Protein 6ESL (pdb70)

Secondary structure (DSSP, 8-state):
---EEEEEEEHHHHTT--S--EEEEE-SSEEEEEEEGGGHHHHHHHHHHH-S---EE-TTT--HHHHHHHT------------HHHHHHHHTT--HHHHHHHHHHHHHSS---TTSHHHHHHHHHHHHHHHHHHHHTT--SEEEEEEEETTEEEEEEEEEESTT--S-EEEEEEE----SSS---IIIIIIHHHHHHHHHHHHHH-----SS-EEEEEES-GGGTSHHHHHHHHHHHHTT--EEEEEE----S--SSTT---EEEE-SSS-HHHHHHHHHHIIIII-S-EEEE---TT-STHHHHHTTT--EE-EESS-STT--TTTTSTT--GGGS-HHHHHHHHHHHHHHHHHHHT-/-EEEEEEEHHHHTT--S--EEEEE-SSEEEEEEEGGGHHHHHHHHHHH-S---EE-TTT--HHHHHHHT-----SSS-------HHHHHHHHTT--HHHHHHHHHHHHHSS---TTSHHHHHHHHHHHHHHHHHHHHTT--SEEEEEEEETTEEEEEEEEEESTT--S-EEEEEEE----SSS---IIIIIIHHHHHHHHHHHHHH-----SS-EEEEEES-GGGTSHHHHHHHHHHHHTT--EEEEEE----S--SSTT---EEEE-SSS-HHHHHHHHHHIIIII-S-EEEE---TT-STHHHHHTTT--EE-EESS-STT--TTTTSTT--GGGS-HHHHHHHHHHHHHHHHHHHT-

Radius of gyration: 27.71 Å; Cα contacts (8 Å, |Δi|>4): 1675; chains: 2; bounding box: 76×65×57 Å

Organism: Legionella pneumophila subsp. pneumophila (strain Philadelphia 1 / ATCC 33152 / DSM 7513) (NCBI:txid272624)

Sequence (719 aa):
SPVHEQLQVPQCLAAKITVPHKILAENKEFKIIDVLSSDVETLTILADKVSCGHFVNVSHKLQQQSAQKLLQGVSKLVYEIKHEEEVNAALKEIVSDNIWQTLTHMTSYYNRSATKDTGVETANWLKSKFEQMAVEYGRTDTSTFFVKTGWYKQPSLVTVIGKDIKAPAIVIGAHMDTLDGRMPGAGDDGSGSSSIMEAARVILSSKTTFKRPIYFIWYAAEERGLVGSQHVVQHFQEQSIPVKAVVQFDMTGYRNDANDPTMWVFTDYTDRDLSNYLAKLIDHYIHVPVDYSRCGYGCSDHASWNEEDIPAAFPCETSFADHNPYIHTSSDKMDLLNLEHMTNFSKLAVAFAIELASEVHEQLQVPQCLAAKITVPHKILAENKEFKIIDVLSSDVETLTILADKVSCGHFVNVSHKLQQQSAQKLLQGVSKLHKDVYEIKHEEEVNAALKEIVSDNIWQTLTHMTSYYNRSATKDTGVETANWLKSKFEQMAVEYGRTDTSTFFVKTGWYKQPSLVTVIGKDIKAPAIVIGAHMDTLDGRMPGAGDDGSGSSSIMEAARVILSSKTTFKRPIYFIWYAAEERGLVGSQHVVQHFQEQSIPVKAVVQFDMTGYRNDANDPTMWVFTDYTDRDLSNYLAKLIDHYIHVPVDYSRCGYGCSDHASWNEEDIPAAFPCETSFADHNPYIHTSSDKMDLLNLEHMTNFSKLAVAFAIELASE

Nearest PDB structures (foldseek):
  6esl-assembly1_A  TM=1.003E+00  e=3.970E-74  Legionella pneumophila
  6esl-assembly1_B  TM=9.976E-01  e=1.183E-71  Legionella pneumophila
  6ica-assembly2_B  TM=8.007E-01  e=4.685E-69  Legionella pneumophila subsp. pneumophila str. Philadelphia 1
  6ica-assembly3_C  TM=8.005E-01  e=4.960E-69  Legionella pneumophila subsp. pneumophila str. Philadelphia 1
  6ica-assembly1_A  TM=7.904E-01  e=1.234E-68  Legionella pneumophila subsp. pneumophila str. Philadelphia 1

CATH classification: 3.40.630.10

B-factor: mean 41.21, std 13.58, range [17.3, 103.4]

Foldseek 3Di:
DKDKWKKKAFPLLVVPDDADWDFLADDDTTTIIIHIPVCQVVSVVSCVVSVQDHIDTCRVQAGSVSRHVVVCDGDGPDFDDDPVVVLQVLLVVQDLVQLVVLLVVLLVQQFLAQQDPSVQVQQVVLQVLLVVLLVVQVQDQKDKDWQDQPPRNRTKIKIKRRNPQQDAEEEEEAASGADDGRASCNQFASLSSSLQSSLSSSVSNDPDDFNHMYMYIHFHPLVVQLRRLLRVVVVCVVVVRHHQEYEYGTGQWAALDLPALEKEKEDPLADDRVSVVLQVCCCVPVVHHYYYEHQDDSRGSQNSCSVVVHGYIYIHRDHNVRDDVCGNHNPSDDVNTHSSRSSSSSSSSNSSNRRVRRD/DKFKKKDFPLLVVPDDADWDFLADDDTTTIIIGRPVCQVVSVVSCVVSVQDHIDTCRVQDPSVSRHVVPCHGDGDPDDAQDDDCVVVLQVLLVVQDLVQLLVLLVVLLPQQFLAQQDPSVQVQLVVLQVLLVVLLVVQVQDQKDWDWQDQPPGNRTKIKIKRRNPQQDAEEEEEEASGADDGRASCNQFASLSSSLQSSLSSSVSNDPDDFNHMYMYIHFHDLVVQLRRLLSVLVVCVVVVRHHQEYEYGGGQWAALDLPALEKEKEDPLAADSVSVVLQVLCCVPVPHHYYYEHADPSRGSQNSCSVVVRGYIYIHRDHNVSDDPCGNHNVSDPVNTDSSRSSSSSSSSNSSNRSVRRD

Structure (mmCIF, N/CA/C/O backbone):
data_6ESL
#
_entry.id   6ESL
#
_cell.length_a   76.597
_cell.length_b   99.556
_cell.length_c   104.012
_cell.angle_alpha   90.00
_cell.angle_beta   90.00
_cell.angle_gamma   90.00
#
_symmetry.space_group_name_H-M   'P 21 21 21'
#
loop_
_entity.id
_entity.type
_entity.pdbx_description
1 polymer 'Bacterial leucyl aminopeptidase'
2 non-polymer 'ZINC ION'
3 water water
#
loop_
_atom_site.group_PDB
_atom_site.id
_atom_site.type_symbol
_atom_site.label_atom_id
_atom_site.label_alt_id
_atom_site.label_comp_id
_atom_site.label_asym_id
_atom_site.label_entity_id
_atom_site.label_seq_id
_atom_site.pdbx_PDB_ins_code
_atom_site.Cartn_x
_atom_site.Cartn_y
_atom_site.Cartn_z
_atom_site.occupancy
_atom_site.B_iso_or_equiv
_atom_site.auth_seq_id
_atom_site.auth_comp_id
_atom_site.auth_asym_id
_atom_site.auth_atom_id
_atom_site.pdbx_PDB_model_num
ATOM 1 N N . SER A 1 18 ? -4.929 -33.861 137.476 1.00 41.90 3 SER A N 1
ATOM 2 C CA . SER A 1 18 ? -5.275 -32.831 136.504 1.00 41.21 3 SER A CA 1
ATOM 3 C C . SER A 1 18 ? -4.032 -32.091 136.020 1.00 38.92 3 SER A C 1
ATOM 4 O O . SER A 1 18 ? -3.786 -32.001 134.817 1.00 38.21 3 SER A O 1
ATOM 7 N N . PRO A 1 19 ? -3.195 -31.641 136.974 1.00 38.78 4 PRO A N 1
ATOM 8 C CA . PRO A 1 19 ? -1.964 -30.873 136.742 1.00 37.47 4 PRO A CA 1
ATOM 9 C C . PRO A 1 19 ? -0.964 -31.663 135.916 1.00 36.69 4 PRO A C 1
ATOM 10 O O . PRO A 1 19 ? -0.803 -32.864 136.134 1.00 34.74 4 PRO A O 1
ATOM 14 N N . VAL A 1 20 ? -0.300 -30.998 134.976 1.00 34.43 5 VAL A N 1
ATOM 15 C CA . VAL A 1 20 ? 0.603 -31.705 134.086 1.00 35.82 5 VAL A CA 1
ATOM 16 C C . VAL A 1 20 ? 1.988 -31.237 134.350 1.00 35.99 5 VAL A C 1
ATOM 17 O O . VAL A 1 20 ? 2.187 -30.104 134.798 1.00 34.84 5 VAL A O 1
ATOM 21 N N . HIS A 1 21 ? 2.931 -32.046 133.943 1.00 35.90 6 HIS A N 1
ATOM 22 C CA . HIS A 1 21 ? 4.341 -31.634 133.791 1.00 35.98 6 HIS A CA 1
ATOM 23 C C . HIS A 1 21 ? 4.565 -30.754 132.618 1.00 34.25 6 HIS A C 1
ATOM 24 O O . HIS A 1 21 ? 4.144 -31.058 131.513 1.00 33.53 6 HIS A O 1
ATOM 31 N N . GLU A 1 22 ? 5.263 -29.606 132.836 1.00 32.09 7 GLU A N 1
ATOM 32 C CA . GLU A 1 22 ? 5.709 -28.759 131.729 1.00 30.08 7 GLU A CA 1
ATOM 33 C C . GLU A 1 22 ? 7.220 -28.495 131.839 1.00 28.82 7 GLU A C 1
ATOM 34 O O . GLU A 1 22 ? 7.801 -28.524 132.921 1.00 29.37 7 GLU A O 1
ATOM 40 N N . GLN A 1 23 ? 7.815 -28.310 130.689 1.00 28.54 8 GLN A N 1
ATOM 41 C CA . GLN A 1 23 ? 9.194 -27.994 130.597 1.00 28.44 8 GLN A CA 1
ATOM 42 C C . GLN A 1 23 ? 9.372 -26.531 130.150 1.00 27.11 8 GLN A C 1
ATOM 43 O O . GLN A 1 23 ? 8.840 -26.090 129.099 1.00 25.76 8 GLN A O 1
ATOM 49 N N . LEU A 1 24 ? 10.188 -25.832 130.934 1.00 27.03 9 LEU A N 1
ATOM 50 C CA . LEU A 1 24 ? 10.470 -24.406 130.746 1.00 26.62 9 LEU A CA 1
ATOM 51 C C . LEU A 1 24 ? 11.989 -24.166 130.568 1.00 26.05 9 LEU A C 1
ATOM 52 O O . LEU A 1 24 ? 12.786 -24.759 131.318 1.00 26.77 9 LEU A O 1
ATOM 57 N N . GLN A 1 25 ? 12.313 -23.320 129.599 1.00 25.73 10 GLN A N 1
ATOM 58 C CA . GLN A 1 25 ? 13.691 -22.774 129.363 1.00 25.67 10 GLN A CA 1
ATOM 59 C C . GLN A 1 25 ? 13.781 -21.469 130.125 1.00 24.49 10 GLN A C 1
ATOM 60 O O . GLN A 1 25 ? 12.958 -20.587 129.904 1.00 22.81 10 GLN A O 1
ATOM 66 N N . VAL A 1 26 ? 14.660 -21.446 131.128 1.00 24.91 11 VAL A N 1
ATOM 67 C CA . VAL A 1 26 ? 14.765 -20.359 132.081 1.00 26.29 11 VAL A CA 1
ATOM 68 C C . VAL A 1 26 ? 16.218 -19.760 132.097 1.00 27.60 11 VAL A C 1
ATOM 69 O O . VAL A 1 26 ? 17.205 -20.536 132.205 1.00 27.52 11 VAL A O 1
ATOM 73 N N . PRO A 1 27 ? 16.363 -18.456 131.972 1.00 27.81 12 PRO A N 1
ATOM 74 C CA . PRO A 1 27 ? 17.692 -17.865 132.136 1.00 29.35 12 PRO A CA 1
ATOM 75 C C . PRO A 1 27 ? 18.310 -18.178 133.504 1.00 31.27 12 PRO A C 1
ATOM 76 O O . PRO A 1 27 ? 17.596 -18.250 134.542 1.00 30.92 12 PRO A O 1
ATOM 80 N N . GLN A 1 28 ? 19.630 -18.362 133.536 1.00 32.39 13 GLN A N 1
ATOM 81 C CA . GLN A 1 28 ? 20.304 -18.770 134.846 1.00 34.13 13 GLN A CA 1
ATOM 82 C C . GLN A 1 28 ? 19.995 -17.840 135.992 1.00 34.82 13 GLN A C 1
ATOM 83 O O . GLN A 1 28 ? 19.768 -18.300 137.088 1.00 36.92 13 GLN A O 1
ATOM 89 N N . CYS A 1 29 ? 19.917 -16.536 135.718 1.00 35.69 14 CYS A N 1
ATOM 90 C CA . CYS A 1 29 ? 19.685 -15.539 136.741 1.00 36.83 14 CYS A CA 1
ATOM 91 C C . CYS A 1 29 ? 18.360 -15.780 137.409 1.00 36.61 14 CYS A C 1
ATOM 92 O O . CYS A 1 29 ? 18.282 -15.718 138.601 1.00 38.90 14 CYS A O 1
ATOM 95 N N . LEU A 1 30 ? 17.318 -16.134 136.633 1.00 35.21 15 LEU A N 1
ATOM 96 C CA . LEU A 1 30 ? 16.019 -16.535 137.225 1.00 33.09 15 LEU A CA 1
ATOM 97 C C . LEU A 1 30 ? 16.026 -17.946 137.854 1.00 33.57 15 LEU A C 1
ATOM 98 O O . LEU A 1 30 ? 15.498 -18.169 138.989 1.00 31.26 15 LEU A O 1
ATOM 103 N N . ALA A 1 31 ? 16.615 -18.897 137.107 1.00 34.20 16 ALA A N 1
ATOM 104 C CA . ALA A 1 31 ? 16.695 -20.273 137.549 1.00 36.83 16 ALA A CA 1
ATOM 105 C C . ALA A 1 31 ? 17.343 -20.399 138.935 1.00 40.67 16 ALA A C 1
ATOM 106 O O . ALA A 1 31 ? 16.899 -21.194 139.738 1.00 42.51 16 ALA A O 1
ATOM 108 N N . ALA A 1 32 ? 18.345 -19.568 139.228 1.00 39.57 17 ALA A N 1
ATOM 109 C CA . ALA A 1 32 ? 18.978 -19.613 140.542 1.00 41.85 17 ALA A CA 1
ATOM 110 C C . ALA A 1 32 ? 18.034 -19.307 141.686 1.00 42.75 17 ALA A C 1
ATOM 111 O O . ALA A 1 32 ? 18.305 -19.741 142.775 1.00 46.56 17 ALA A O 1
ATOM 113 N N . LYS A 1 33 ? 16.930 -18.587 141.483 1.00 42.22 18 LYS A N 1
ATOM 114 C CA . LYS A 1 33 ? 16.033 -18.228 142.594 1.00 42.08 18 LYS A CA 1
ATOM 115 C C . LYS A 1 33 ? 14.801 -19.116 142.663 1.00 40.52 18 LYS A C 1
ATOM 116 O O . LYS A 1 33 ? 13.931 -18.915 143.517 1.00 40.75 18 LYS A O 1
ATOM 122 N N . ILE A 1 34 ? 14.670 -20.105 141.776 1.00 38.46 19 ILE A N 1
ATOM 123 C CA . ILE A 1 34 ? 13.458 -20.938 141.771 1.00 38.71 19 ILE A CA 1
ATOM 124 C C . ILE A 1 34 ? 13.454 -21.850 143.003 1.00 40.57 19 ILE A C 1
ATOM 125 O O . ILE A 1 34 ? 14.428 -22.520 143.288 1.00 39.54 19 ILE A O 1
ATOM 130 N N . THR A 1 35 ? 12.346 -21.818 143.744 1.00 41.96 20 THR A N 1
ATOM 131 C CA . THR A 1 35 ? 12.164 -22.682 144.929 1.00 43.76 20 THR A CA 1
ATOM 132 C C . THR A 1 35 ? 10.934 -23.591 144.892 1.00 44.32 20 THR A C 1
ATOM 133 O O . THR A 1 35 ? 10.800 -24.424 145.791 1.00 47.02 20 THR A O 1
ATOM 137 N N . VAL A 1 36 ? 10.063 -23.492 143.890 1.00 42.19 21 VAL A N 1
ATOM 138 C CA . VAL A 1 36 ? 9.083 -24.576 143.702 1.00 41.80 21 VAL A CA 1
ATOM 139 C C . VAL A 1 36 ? 9.848 -25.875 143.316 1.00 42.50 21 VAL A C 1
ATOM 140 O O . VAL A 1 36 ? 10.968 -25.833 142.779 1.00 40.60 21 VAL A O 1
ATOM 144 N N . PRO A 1 37 ? 9.246 -27.016 143.570 1.00 43.44 22 PRO A N 1
ATOM 145 C CA . PRO A 1 37 ? 9.876 -28.281 143.101 1.00 44.45 22 PRO A CA 1
ATOM 146 C C . PRO A 1 37 ? 10.047 -28.312 141.601 1.00 42.26 22 PRO A C 1
ATOM 147 O O . PRO A 1 37 ? 9.170 -27.842 140.839 1.00 43.52 22 PRO A O 1
ATOM 151 N N . HIS A 1 38 ? 11.194 -28.779 141.169 1.00 43.01 23 HIS A N 1
ATOM 152 C CA . HIS A 1 38 ? 11.538 -28.835 139.747 1.00 43.34 23 HIS A CA 1
ATOM 153 C C . HIS A 1 38 ? 12.723 -29.805 139.556 1.00 43.05 23 HIS A C 1
ATOM 154 O O . HIS A 1 38 ? 13.542 -29.957 140.451 1.00 42.28 23 HIS A O 1
ATOM 161 N N . LYS A 1 39 ? 12.816 -30.424 138.386 1.00 44.69 24 LYS A N 1
ATOM 162 C CA . LYS A 1 39 ? 13.996 -31.177 138.010 1.00 46.96 24 LYS A CA 1
ATOM 163 C C . LYS A 1 39 ? 14.692 -30.387 136.950 1.00 42.39 24 LYS A C 1
ATOM 164 O O . LYS A 1 39 ? 14.058 -29.881 136.032 1.00 38.99 24 LYS A O 1
ATOM 170 N N . ILE A 1 40 ? 16.002 -30.408 136.979 1.00 41.04 25 ILE A N 1
ATOM 171 C CA . ILE A 1 40 ? 16.788 -29.795 135.951 1.00 39.98 25 ILE A CA 1
ATOM 172 C C . ILE A 1 40 ? 16.958 -30.841 134.887 1.00 38.94 25 ILE A C 1
ATOM 173 O O . ILE A 1 40 ? 17.451 -31.905 135.180 1.00 40.47 25 ILE A O 1
ATOM 178 N N . LEU A 1 41 ? 16.545 -30.560 133.673 1.00 36.44 26 LEU A N 1
ATOM 179 C CA . LEU A 1 41 ? 16.723 -31.465 132.581 1.00 38.47 26 LEU A CA 1
ATOM 180 C C . LEU A 1 41 ? 18.010 -31.263 131.797 1.00 39.81 26 LEU A C 1
ATOM 181 O O . LEU A 1 41 ? 18.570 -32.193 131.303 1.00 39.99 26 LEU A O 1
ATOM 186 N N . ALA A 1 42 ? 18.401 -30.018 131.612 1.00 38.53 27 ALA A N 1
ATOM 187 C CA . ALA A 1 42 ? 19.597 -29.664 130.890 1.00 39.21 27 ALA A CA 1
ATOM 188 C C . ALA A 1 42 ? 20.051 -28.300 131.307 1.00 38.09 27 ALA A C 1
ATOM 189 O O . ALA A 1 42 ? 19.286 -27.524 131.816 1.00 37.69 27 ALA A O 1
ATOM 191 N N . GLU A 1 43 ? 21.314 -28.018 131.087 1.00 37.05 28 GLU A N 1
ATOM 192 C CA . GLU A 1 43 ? 21.851 -26.777 131.493 1.00 37.22 28 GLU A CA 1
ATOM 193 C C . GLU A 1 43 ? 23.039 -26.344 130.672 1.00 38.47 28 GLU A C 1
ATOM 194 O O . GLU A 1 43 ? 23.783 -27.133 130.188 1.00 40.12 28 GLU A O 1
ATOM 200 N N . ASN A 1 44 ? 23.207 -25.051 130.569 1.00 36.79 29 ASN A N 1
ATOM 201 C CA . ASN A 1 44 ? 24.344 -24.428 129.946 1.00 38.01 29 ASN A CA 1
ATOM 202 C C . ASN A 1 44 ? 24.612 -23.125 130.640 1.00 37.73 29 ASN A C 1
ATOM 203 O O . ASN A 1 44 ? 23.973 -22.777 131.590 1.00 36.57 29 ASN A O 1
ATOM 208 N N . LYS A 1 45 ? 25.576 -22.384 130.166 1.00 39.48 30 LYS A N 1
ATOM 209 C CA . LYS A 1 45 ? 25.943 -21.179 130.856 1.00 42.15 30 LYS A CA 1
ATOM 210 C C . LYS A 1 45 ? 24.851 -20.134 131.006 1.00 39.01 30 LYS A C 1
ATOM 211 O O . LYS A 1 45 ? 24.795 -19.446 131.978 1.00 38.76 30 LYS A O 1
ATOM 217 N N . GLU A 1 46 ? 24.026 -20.004 130.000 1.00 37.13 31 GLU A N 1
ATOM 218 C CA . GLU A 1 46 ? 22.973 -19.006 130.014 1.00 37.20 31 GLU A CA 1
ATOM 219 C C . GLU A 1 46 ? 21.557 -19.493 130.468 1.00 33.58 31 GLU A C 1
ATOM 220 O O . GLU A 1 46 ? 20.813 -18.689 130.911 1.00 31.08 31 GLU A O 1
ATOM 226 N N . PHE A 1 47 ? 21.300 -20.796 130.406 1.00 30.83 32 PHE A N 1
ATOM 227 C CA . PHE A 1 47 ? 19.944 -21.355 130.622 1.00 30.89 32 PHE A CA 1
ATOM 228 C C . PHE A 1 47 ? 19.937 -22.677 131.357 1.00 32.23 32 PHE A C 1
ATOM 229 O O . PHE A 1 47 ? 20.845 -23.505 131.204 1.00 33.10 32 PHE A O 1
ATOM 237 N N . LYS A 1 48 ? 18.855 -22.893 132.080 1.00 32.24 33 LYS A N 1
ATOM 238 C CA . LYS A 1 48 ? 18.397 -24.227 132.457 1.00 33.67 33 LYS A CA 1
ATOM 239 C C . LYS A 1 48 ? 17.089 -24.548 131.729 1.00 33.05 33 LYS A C 1
ATOM 240 O O . LYS A 1 48 ? 16.332 -23.656 131.438 1.00 30.69 33 LYS A O 1
ATOM 246 N N . ILE A 1 49 ? 16.900 -25.830 131.403 1.00 33.24 34 ILE A N 1
ATOM 247 C CA . ILE A 1 49 ? 15.619 -26.380 131.107 1.00 32.51 34 ILE A CA 1
ATOM 248 C C . ILE A 1 49 ? 15.133 -27.167 132.305 1.00 32.88 34 ILE A C 1
ATOM 249 O O . ILE A 1 49 ? 15.772 -28.156 132.751 1.00 35.69 34 ILE A O 1
ATOM 254 N N . ILE A 1 50 ? 13.960 -26.817 132.798 1.00 32.46 35 ILE A N 1
ATOM 255 C CA . ILE A 1 50 ? 13.450 -27.443 133.994 1.00 32.66 35 ILE A CA 1
ATOM 256 C C . ILE A 1 50 ? 12.116 -28.092 133.727 1.00 33.03 35 ILE A C 1
ATOM 257 O O . ILE A 1 50 ? 11.402 -27.690 132.798 1.00 31.62 35 ILE A O 1
ATOM 262 N N . ASP A 1 51 ? 11.799 -29.090 134.525 1.00 34.17 36 ASP A N 1
ATOM 263 C CA . ASP A 1 51 ? 10.483 -29.708 134.548 1.00 35.86 36 ASP A CA 1
ATOM 264 C C . ASP A 1 51 ? 9.787 -29.260 135.800 1.00 34.40 36 ASP A C 1
ATOM 265 O O . ASP A 1 51 ? 10.355 -29.415 136.866 1.00 36.89 36 ASP A O 1
ATOM 270 N N . VAL A 1 52 ? 8.552 -28.803 135.717 1.00 33.93 37 VAL A N 1
ATOM 271 C CA . VAL A 1 52 ? 7.777 -28.384 136.894 1.00 34.33 37 VAL A CA 1
ATOM 272 C C . VAL A 1 52 ? 6.299 -28.748 136.750 1.00 33.95 37 VAL A C 1
ATOM 273 O O . VAL A 1 52 ? 5.891 -28.936 135.660 1.00 33.38 37 VAL A O 1
ATOM 277 N N . LEU A 1 53 ? 5.519 -28.772 137.801 1.00 34.14 38 LEU A N 1
ATOM 278 C CA . LEU A 1 53 ? 4.050 -28.885 137.590 1.00 35.49 38 LEU A CA 1
ATOM 279 C C . LEU A 1 53 ? 3.376 -27.605 137.069 1.00 35.33 38 LEU A C 1
ATOM 280 O O . LEU A 1 53 ? 3.786 -26.549 137.440 1.00 35.34 38 LEU A O 1
ATOM 285 N N . SER A 1 54 ? 2.383 -27.724 136.171 1.00 33.81 39 SER A N 1
ATOM 286 C CA . SER A 1 54 ? 1.532 -26.629 135.709 1.00 32.54 39 SER A CA 1
ATOM 287 C C . SER A 1 54 ? 0.958 -25.774 136.777 1.00 32.27 39 SER A C 1
ATOM 288 O O . SER A 1 54 ? 0.789 -24.586 136.541 1.00 30.56 39 SER A O 1
ATOM 291 N N . SER A 1 55 ? 0.629 -26.353 137.901 1.00 33.18 40 SER A N 1
ATOM 292 C CA . SER A 1 55 ? 0.100 -25.624 139.048 1.00 34.74 40 SER A CA 1
ATOM 293 C C . SER A 1 55 ? 1.157 -24.700 139.708 1.00 34.52 40 SER A C 1
ATOM 294 O O . SER A 1 55 ? 0.812 -23.939 140.541 1.00 34.83 40 SER A O 1
ATOM 297 N N . ASP A 1 56 ? 2.430 -24.853 139.411 1.00 33.78 41 ASP A N 1
ATOM 298 C CA . ASP A 1 56 ? 3.483 -24.009 139.958 1.00 34.09 41 ASP A CA 1
ATOM 299 C C . ASP A 1 56 ? 4.050 -22.966 138.964 1.00 31.75 41 ASP A C 1
ATOM 300 O O . ASP A 1 56 ? 4.931 -22.136 139.371 1.00 31.65 41 ASP A O 1
ATOM 305 N N . VAL A 1 57 ? 3.560 -22.960 137.716 1.00 29.31 42 VAL A N 1
ATOM 306 C CA . VAL A 1 57 ? 4.058 -22.101 136.686 1.00 28.92 42 VAL A CA 1
ATOM 307 C C . VAL A 1 57 ? 3.799 -20.615 137.037 1.00 29.75 42 VAL A C 1
ATOM 308 O O . VAL A 1 57 ? 4.593 -19.764 136.747 1.00 29.41 42 VAL A O 1
ATOM 312 N N . GLU A 1 58 ? 2.607 -20.317 137.539 1.00 30.67 43 GLU A N 1
ATOM 313 C CA . GLU A 1 58 ? 2.244 -18.940 137.819 1.00 31.62 43 GLU A CA 1
ATOM 314 C C . GLU A 1 58 ? 3.154 -18.332 138.920 1.00 31.58 43 GLU A C 1
ATOM 315 O O . GLU A 1 58 ? 3.500 -17.120 138.916 1.00 31.65 43 GLU A O 1
ATOM 321 N N . THR A 1 59 ? 3.514 -19.167 139.882 1.00 31.38 44 THR A N 1
ATOM 322 C CA . THR A 1 59 ? 4.502 -18.827 140.893 1.00 31.69 44 THR A CA 1
ATOM 323 C C . THR A 1 59 ? 5.795 -18.343 140.237 1.00 31.82 44 THR A C 1
ATOM 324 O O . THR A 1 59 ? 6.377 -17.293 140.694 1.00 31.43 44 THR A O 1
ATOM 328 N N . LEU A 1 60 ? 6.197 -18.985 139.151 1.00 30.64 45 LEU A N 1
ATOM 329 C CA . LEU A 1 60 ? 7.401 -18.605 138.451 1.00 31.49 45 LEU A CA 1
ATOM 330 C C . LEU A 1 60 ? 7.228 -17.285 137.684 1.00 30.77 45 LEU A C 1
ATOM 331 O O . LEU A 1 60 ? 8.194 -16.577 137.481 1.00 29.94 45 LEU A O 1
ATOM 336 N N . THR A 1 61 ? 6.017 -17.000 137.231 1.00 29.52 46 THR A N 1
ATOM 337 C CA . THR A 1 61 ? 5.741 -15.709 136.631 1.00 29.32 46 THR A CA 1
ATOM 338 C C . THR A 1 61 ? 5.938 -14.538 137.660 1.00 29.41 46 THR A C 1
ATOM 339 O O . THR A 1 61 ? 6.588 -13.520 137.313 1.00 29.82 46 THR A O 1
ATOM 343 N N . ILE A 1 62 ? 5.399 -14.718 138.817 1.00 28.49 47 ILE A N 1
ATOM 344 C CA . ILE A 1 62 ? 5.487 -13.750 139.913 1.00 30.00 47 ILE A CA 1
ATOM 345 C C . ILE A 1 62 ? 6.982 -13.575 140.260 1.00 30.69 47 ILE A C 1
ATOM 346 O O . ILE A 1 62 ? 7.482 -12.453 140.267 1.00 29.01 47 ILE A O 1
ATOM 351 N N . LEU A 1 63 ? 7.682 -14.689 140.449 1.00 30.64 48 LEU A N 1
ATOM 352 C CA . LEU A 1 63 ? 9.089 -14.603 140.714 1.00 32.17 48 LEU A CA 1
ATOM 353 C C . LEU A 1 63 ? 9.844 -13.850 139.634 1.00 31.76 48 LEU A C 1
ATOM 354 O O . LEU A 1 63 ? 10.651 -12.986 139.983 1.00 31.73 48 LEU A O 1
ATOM 359 N N . ALA A 1 64 ? 9.577 -14.134 138.377 1.00 32.03 49 ALA A N 1
ATOM 360 C CA . ALA A 1 64 ? 10.261 -13.493 137.289 1.00 32.12 49 ALA A CA 1
ATOM 361 C C . ALA A 1 64 ? 10.008 -12.024 137.304 1.00 32.82 49 ALA A C 1
ATOM 362 O O . ALA A 1 64 ? 10.890 -11.264 137.018 1.00 31.98 49 ALA A O 1
ATOM 364 N N . ASP A 1 65 ? 8.795 -11.639 137.633 1.00 32.13 50 ASP A N 1
ATOM 365 C CA . ASP A 1 65 ? 8.480 -10.234 137.667 1.00 34.53 50 ASP A CA 1
ATOM 366 C C . ASP A 1 65 ? 9.362 -9.558 138.687 1.00 37.29 50 ASP A C 1
ATOM 367 O O . ASP A 1 65 ? 9.932 -8.559 138.404 1.00 39.33 50 ASP A O 1
ATOM 372 N N . LYS A 1 66 ? 9.471 -10.116 139.878 1.00 38.23 51 LYS A N 1
ATOM 373 C CA . LYS A 1 66 ? 10.296 -9.530 140.908 1.00 41.56 51 LYS A CA 1
ATOM 374 C C . LYS A 1 66 ? 11.786 -9.518 140.643 1.00 41.02 51 LYS A C 1
ATOM 375 O O . LYS A 1 66 ? 12.425 -8.559 140.894 1.00 40.68 51 LYS A O 1
ATOM 381 N N . VAL A 1 67 ? 12.322 -10.603 140.136 1.00 38.53 52 VAL A N 1
ATOM 382 C CA . VAL A 1 67 ? 13.729 -10.728 139.854 1.00 38.65 52 VAL A CA 1
ATOM 383 C C . VAL A 1 67 ? 14.203 -9.755 138.762 1.00 38.19 52 VAL A C 1
ATOM 384 O O . VAL A 1 67 ? 15.300 -9.294 138.759 1.00 37.87 52 VAL A O 1
ATOM 388 N N . SER A 1 68 ? 13.335 -9.493 137.824 1.00 37.18 53 SER A N 1
ATOM 389 C CA . SER A 1 68 ? 13.553 -8.581 136.709 1.00 37.21 53 SER A CA 1
ATOM 390 C C . SER A 1 68 ? 14.817 -8.832 135.910 1.00 38.97 53 SER A C 1
ATOM 391 O O . SER A 1 68 ? 15.445 -7.875 135.496 1.00 37.38 53 SER A O 1
ATOM 394 N N . CYS A 1 69 ? 15.153 -10.091 135.621 1.00 36.13 54 CYS A N 1
ATOM 395 C CA . CYS A 1 69 ? 16.207 -10.392 134.680 1.00 35.15 54 CYS A CA 1
ATOM 396 C C . CYS A 1 69 ? 15.746 -11.192 133.429 1.00 32.37 54 CYS A C 1
ATOM 397 O O . CYS A 1 69 ? 16.541 -11.599 132.597 1.00 31.59 54 CYS A O 1
ATOM 400 N N . GLY A 1 70 ? 14.439 -11.323 133.246 1.00 30.41 55 GLY A N 1
ATOM 401 C CA . GLY A 1 70 ? 13.884 -12.101 132.118 1.00 29.34 55 GLY A CA 1
ATOM 402 C C . GLY A 1 70 ? 12.742 -13.047 132.601 1.00 27.69 55 GLY A C 1
ATOM 403 O O . GLY A 1 70 ? 12.603 -13.325 133.804 1.00 28.25 55 GLY A O 1
ATOM 404 N N . HIS A 1 71 ? 12.024 -13.562 131.643 1.00 26.69 56 HIS A N 1
ATOM 405 C CA . HIS A 1 71 ? 10.989 -14.510 131.909 1.00 27.12 56 HIS A CA 1
ATOM 406 C C . HIS A 1 71 ? 11.441 -15.889 131.407 1.00 26.57 56 HIS A C 1
ATOM 407 O O . HIS A 1 71 ? 12.598 -16.170 131.416 1.00 24.99 56 HIS A O 1
ATOM 414 N N . PHE A 1 72 ? 10.511 -16.719 130.994 1.00 26.22 57 PHE A N 1
ATOM 415 C CA . PHE A 1 72 ? 10.825 -18.071 130.541 1.00 26.31 57 PHE A CA 1
ATOM 416 C C . PHE A 1 72 ? 10.042 -18.417 129.298 1.00 25.44 57 PHE A C 1
ATOM 417 O O . PHE A 1 72 ? 9.065 -17.741 128.949 1.00 22.82 57 PHE A O 1
ATOM 425 N N . VAL A 1 73 ? 10.503 -19.470 128.602 1.00 24.84 58 VAL A N 1
ATOM 426 C CA . VAL A 1 73 ? 9.878 -19.927 127.375 1.00 25.32 58 VAL A CA 1
ATOM 427 C C . VAL A 1 73 ? 9.447 -21.390 127.662 1.00 26.15 58 VAL A C 1
ATOM 428 O O . VAL A 1 73 ? 10.224 -22.213 128.150 1.00 25.38 58 VAL A O 1
ATOM 432 N N . ASN A 1 74 ? 8.163 -21.675 127.404 1.00 27.18 59 ASN A N 1
ATOM 433 C CA . ASN A 1 74 ? 7.600 -23.015 127.597 1.00 27.13 59 ASN A CA 1
ATOM 434 C C . ASN A 1 74 ? 8.078 -23.883 126.398 1.00 27.04 59 ASN A C 1
ATOM 435 O O . ASN A 1 74 ? 7.770 -23.602 125.234 1.00 27.30 59 ASN A O 1
ATOM 440 N N . VAL A 1 75 ? 8.891 -24.878 126.681 1.00 26.78 60 VAL A N 1
ATOM 441 C CA . VAL A 1 75 ? 9.449 -25.736 125.611 1.00 27.94 60 VAL A CA 1
ATOM 442 C C . VAL A 1 75 ? 8.821 -27.149 125.622 1.00 29.42 60 VAL A C 1
ATOM 443 O O . VAL A 1 75 ? 9.359 -28.095 125.010 1.00 32.02 60 VAL A O 1
ATOM 447 N N . SER A 1 76 ? 7.744 -27.333 126.318 1.00 30.67 61 SER A N 1
ATOM 448 C CA . SER A 1 76 ? 7.100 -28.665 126.358 1.00 33.55 61 SER A CA 1
ATOM 449 C C . SER A 1 76 ? 6.791 -29.188 124.987 1.00 36.22 61 SER A C 1
ATOM 450 O O . SER A 1 76 ? 7.042 -30.371 124.685 1.00 37.21 61 SER A O 1
ATOM 453 N N . HIS A 1 77 ? 6.268 -28.325 124.136 1.00 39.63 62 HIS A N 1
ATOM 454 C CA . HIS A 1 77 ? 5.871 -28.727 122.784 1.00 47.32 62 HIS A CA 1
ATOM 455 C C . HIS A 1 77 ? 7.084 -29.286 122.032 1.00 51.79 62 HIS A C 1
ATOM 456 O O . HIS A 1 77 ? 6.952 -30.265 121.314 1.00 51.47 62 HIS A O 1
ATOM 463 N N . LYS A 1 78 ? 8.242 -28.677 122.207 1.00 52.87 63 LYS A N 1
ATOM 464 C CA . LYS A 1 78 ? 9.419 -29.103 121.488 1.00 54.21 63 LYS A CA 1
ATOM 465 C C . LYS A 1 78 ? 10.093 -30.324 122.047 1.00 55.63 63 LYS A C 1
ATOM 466 O O . LYS A 1 78 ? 10.995 -30.790 121.445 1.00 62.90 63 LYS A O 1
ATOM 472 N N . LEU A 1 79 ? 9.713 -30.814 123.214 1.00 59.69 64 LEU A N 1
ATOM 473 C CA . LEU A 1 79 ? 10.183 -32.090 123.727 1.00 61.45 64 LEU A CA 1
ATOM 474 C C . LEU A 1 79 ? 8.966 -33.030 123.620 1.00 70.38 64 LEU A C 1
ATOM 475 O O . LEU A 1 79 ? 8.208 -33.152 124.594 1.00 79.77 64 LEU A O 1
ATOM 480 N N . GLN A 1 87 ? 13.984 -37.032 127.277 1.00 76.16 72 GLN A N 1
ATOM 481 C CA . GLN A 1 87 ? 13.889 -35.643 127.649 1.00 68.29 72 GLN A CA 1
ATOM 482 C C . GLN A 1 87 ? 15.180 -34.959 127.979 1.00 65.21 72 GLN A C 1
ATOM 483 O O . GLN A 1 87 ? 15.387 -33.865 127.548 1.00 61.23 72 GLN A O 1
ATOM 489 N N . GLN A 1 88 ? 16.067 -35.597 128.722 1.00 66.39 73 GLN A N 1
ATOM 490 C CA . GLN A 1 88 ? 17.327 -34.937 129.039 1.00 66.53 73 GLN A CA 1
ATOM 491 C C . GLN A 1 88 ? 18.180 -34.777 127.781 1.00 63.25 73 GLN A C 1
ATOM 492 O O . GLN A 1 88 ? 18.879 -33.809 127.634 1.00 58.74 73 GLN A O 1
ATOM 498 N N . GLN A 1 89 ? 18.054 -35.708 126.848 1.00 63.89 74 GLN A N 1
ATOM 499 C CA . GLN A 1 89 ? 18.820 -35.692 125.598 1.00 63.28 74 GLN A CA 1
ATOM 500 C C . GLN A 1 89 ? 18.292 -34.578 124.717 1.00 54.90 74 GLN A C 1
ATOM 501 O O . GLN A 1 89 ? 19.090 -33.749 124.217 1.00 53.98 74 GLN A O 1
ATOM 507 N N . SER A 1 90 ? 16.963 -34.603 124.488 1.00 52.69 75 SER A N 1
ATOM 508 C CA . SER A 1 90 ? 16.244 -33.535 123.716 1.00 51.17 75 SER A CA 1
ATOM 509 C C . SER A 1 90 ? 16.513 -32.158 124.308 1.00 47.75 75 SER A C 1
ATOM 510 O O . SER A 1 90 ? 16.847 -31.208 123.566 1.00 47.91 75 SER A O 1
ATOM 513 N N . ALA A 1 91 ? 16.401 -32.081 125.638 1.00 43.65 76 ALA A N 1
ATOM 514 C CA . ALA A 1 91 ? 16.640 -30.843 126.375 1.00 40.85 76 ALA A CA 1
ATOM 515 C C . ALA A 1 91 ? 18.046 -30.361 126.173 1.00 42.04 76 ALA A C 1
ATOM 516 O O . ALA A 1 91 ? 18.168 -29.239 125.722 1.00 39.49 76 ALA A O 1
ATOM 518 N N . GLN A 1 92 ? 19.055 -31.203 126.363 1.00 43.73 77 GLN A N 1
ATOM 519 C CA . GLN A 1 92 ? 20.431 -30.791 126.116 1.00 47.34 77 GLN A CA 1
ATOM 520 C C . GLN A 1 92 ? 20.580 -30.333 124.659 1.00 47.44 77 GLN A C 1
ATOM 521 O O . GLN A 1 92 ? 21.140 -29.270 124.391 1.00 44.21 77 GLN A O 1
ATOM 527 N N . LYS A 1 93 ? 20.075 -31.139 123.725 1.00 50.02 78 LYS A N 1
ATOM 528 C CA . LYS A 1 93 ? 20.135 -30.812 122.280 1.00 52.93 78 LYS A CA 1
ATOM 529 C C . LYS A 1 93 ? 19.476 -29.499 121.938 1.00 51.73 78 LYS A C 1
ATOM 530 O O . LYS A 1 93 ? 19.992 -28.714 121.121 1.00 47.10 78 LYS A O 1
ATOM 536 N N . LEU A 1 94 ? 18.357 -29.233 122.612 1.00 51.59 79 LEU A N 1
ATOM 537 C CA . LEU A 1 94 ? 17.657 -27.958 122.460 1.00 51.32 79 LEU A CA 1
ATOM 538 C C . LEU A 1 94 ? 18.536 -26.798 122.840 1.00 49.76 79 LEU A C 1
ATOM 539 O O . LEU A 1 94 ? 18.579 -25.817 122.164 1.00 49.75 79 LEU A O 1
ATOM 544 N N . LEU A 1 95 ? 19.315 -26.946 123.897 1.00 50.88 80 LEU A N 1
ATOM 545 C CA . LEU A 1 95 ? 20.263 -25.922 124.280 1.00 48.01 80 LEU A CA 1
ATOM 546 C C . LEU A 1 95 ? 21.471 -25.710 123.340 1.00 53.92 80 LEU A C 1
ATOM 547 O O . LEU A 1 95 ? 22.137 -24.718 123.541 1.00 55.35 80 LEU A O 1
ATOM 552 N N . GLN A 1 96 ? 21.743 -26.555 122.329 1.00 59.88 81 GLN A N 1
ATOM 553 C CA . GLN A 1 96 ? 22.919 -26.351 121.391 1.00 65.20 81 GLN A CA 1
ATOM 554 C C . GLN A 1 96 ? 22.583 -26.114 119.899 1.00 63.51 81 GLN A C 1
ATOM 555 O O . GLN A 1 96 ? 21.804 -25.218 119.520 1.00 65.91 81 GLN A O 1
ATOM 561 N N . GLY A 1 104 ? 22.192 -17.009 125.033 1.00 65.44 89 GLY A N 1
ATOM 562 C CA . GLY A 1 104 ? 21.700 -15.627 124.780 1.00 60.33 89 GLY A CA 1
ATOM 563 C C . GLY A 1 104 ? 20.547 -15.086 125.653 1.00 60.49 89 GLY A C 1
ATOM 564 O O . GLY A 1 104 ? 19.341 -15.024 125.176 1.00 48.90 89 GLY A O 1
ATOM 565 N N . VAL A 1 105 ? 20.888 -14.525 126.810 1.00 59.36 90 VAL A N 1
ATOM 566 C CA . VAL A 1 105 ? 19.909 -13.879 127.688 1.00 61.99 90 VAL A CA 1
ATOM 567 C C . VAL A 1 105 ? 20.354 -12.418 127.869 1.00 65.56 90 VAL A C 1
ATOM 568 O O . VAL A 1 105 ? 21.477 -12.178 128.312 1.00 57.49 90 VAL A O 1
ATOM 572 N N . SER A 1 106 ? 19.490 -11.451 127.584 1.00 60.49 91 SER A N 1
ATOM 573 C CA . SER A 1 106 ? 19.878 -10.040 127.708 1.00 62.45 91 SER A CA 1
ATOM 574 C C . SER A 1 106 ? 19.882 -9.448 129.128 1.00 67.03 91 SER A C 1
ATOM 575 O O . SER A 1 106 ? 18.988 -9.721 129.930 1.00 65.66 91 SER A O 1
ATOM 578 N N . LYS A 1 107 ? 20.900 -8.636 129.420 1.00 68.38 92 LYS A N 1
ATOM 579 C CA . LYS A 1 107 ? 21.031 -7.958 130.694 1.00 70.30 92 LYS A CA 1
ATOM 580 C C . LYS A 1 107 ? 20.125 -6.715 130.775 1.00 63.14 92 LYS A C 1
ATOM 581 O O . LYS A 1 107 ? 20.076 -5.897 129.842 1.00 65.06 92 LYS A O 1
ATOM 587 N N . LEU A 1 108 ? 19.409 -6.597 131.885 1.00 60.57 93 LEU A N 1
ATOM 588 C CA . LEU A 1 108 ? 18.382 -5.514 132.063 1.00 63.44 93 LEU A CA 1
ATOM 589 C C . LEU A 1 108 ? 18.750 -4.521 133.201 1.00 62.83 93 LEU A C 1
ATOM 590 O O . LEU A 1 108 ? 19.757 -3.791 133.131 1.00 66.90 93 LEU A O 1
ATOM 595 N N . VAL A 1 112 ? 23.773 0.241 129.361 1.00 67.59 97 VAL A N 1
ATOM 596 C CA . VAL A 1 112 ? 22.909 1.400 129.239 1.00 68.22 97 VAL A CA 1
ATOM 597 C C . VAL A 1 112 ? 23.630 2.695 128.864 1.00 63.39 97 VAL A C 1
ATOM 598 O O . VAL A 1 112 ? 24.794 2.903 129.218 1.00 61.02 97 VAL A O 1
ATOM 602 N N . TYR A 1 113 ? 22.896 3.522 128.130 1.00 53.63 98 TYR A N 1
ATOM 603 C CA . TYR A 1 113 ? 23.303 4.803 127.618 1.00 51.32 98 TYR A CA 1
ATOM 604 C C . TYR A 1 113 ? 22.079 5.688 127.759 1.00 50.23 98 TYR A C 1
ATOM 605 O O . TYR A 1 113 ? 21.060 5.425 127.183 1.00 47.18 98 TYR A O 1
ATOM 614 N N . GLU A 1 114 ? 22.183 6.743 128.537 1.00 51.14 99 GLU A N 1
ATOM 615 C CA . GLU A 1 114 ? 21.065 7.619 128.763 1.00 53.28 99 GLU A CA 1
ATOM 616 C C . GLU A 1 114 ? 21.471 9.051 128.644 1.00 47.30 99 GLU A C 1
ATOM 617 O O . GLU A 1 114 ? 22.632 9.354 128.658 1.00 45.03 99 GLU A O 1
ATOM 623 N N . ILE A 1 115 ? 20.472 9.907 128.562 1.00 44.96 100 ILE A N 1
ATOM 624 C CA . ILE A 1 115 ? 20.585 11.352 128.610 1.00 45.95 100 ILE A CA 1
ATOM 625 C C . ILE A 1 115 ? 20.280 11.813 130.017 1.00 49.67 100 ILE A C 1
ATOM 626 O O . ILE A 1 115 ? 19.173 11.697 130.457 1.00 45.95 100 ILE A O 1
ATOM 631 N N . LYS A 1 116 ? 21.305 12.278 130.715 1.00 52.39 101 LYS A N 1
ATOM 632 C CA . LYS A 1 116 ? 21.240 12.719 132.118 1.00 53.36 101 LYS A CA 1
ATOM 633 C C . LYS A 1 116 ? 22.065 13.932 132.350 1.00 50.66 101 LYS A C 1
ATOM 634 O O . LYS A 1 116 ? 22.367 14.185 133.474 1.00 52.22 101 LYS A O 1
ATOM 640 N N . HIS A 1 117 ? 22.526 14.638 131.326 1.00 49.63 102 HIS A N 1
ATOM 641 C CA . HIS A 1 117 ? 23.427 15.761 131.539 1.00 49.22 102 HIS A CA 1
ATOM 642 C C . HIS A 1 117 ? 23.065 16.910 130.637 1.00 50.89 102 HIS A C 1
ATOM 643 O O . HIS A 1 117 ? 23.957 17.558 130.068 1.00 48.01 102 HIS A O 1
ATOM 650 N N . GLU A 1 118 ? 21.758 17.170 130.515 1.00 52.39 103 GLU A N 1
ATOM 651 C CA . GLU A 1 118 ? 21.274 18.271 129.662 1.00 54.78 103 GLU A CA 1
ATOM 652 C C . GLU A 1 118 ? 21.913 19.575 129.830 1.00 53.02 103 GLU A C 1
ATOM 653 O O . GLU A 1 118 ? 22.301 20.158 128.830 1.00 53.21 103 GLU A O 1
ATOM 659 N N . GLU A 1 119 ? 21.991 20.080 131.063 1.00 54.96 104 GLU A N 1
ATOM 660 C CA . GLU A 1 119 ? 22.553 21.413 131.247 1.00 58.29 104 GLU A CA 1
ATOM 661 C C . GLU A 1 119 ? 23.992 21.542 130.797 1.00 54.65 104 GLU A C 1
ATOM 662 O O . GLU A 1 119 ? 24.334 22.480 130.061 1.00 53.85 104 GLU A O 1
ATOM 668 N N . GLU A 1 120 ? 24.830 20.587 131.186 1.00 52.15 105 GLU A N 1
ATOM 669 C CA . GLU A 1 120 ? 26.237 20.604 130.802 1.00 53.26 105 GLU A CA 1
ATOM 670 C C . GLU A 1 120 ? 26.422 20.501 129.286 1.00 48.92 105 GLU A C 1
ATOM 671 O O . GLU A 1 120 ? 27.251 21.202 128.706 1.00 48.39 105 GLU A O 1
ATOM 677 N N . VAL A 1 121 ? 25.648 19.625 128.652 1.00 49.13 106 VAL A N 1
ATOM 678 C CA . VAL A 1 121 ? 25.732 19.417 127.164 1.00 47.62 106 VAL A CA 1
ATOM 679 C C . VAL A 1 121 ? 25.299 20.676 126.426 1.00 47.98 106 VAL A C 1
ATOM 680 O O . VAL A 1 121 ? 25.996 21.215 125.556 1.00 43.81 106 VAL A O 1
ATOM 684 N N . ASN A 1 122 ? 24.150 21.199 126.834 1.00 50.01 107 ASN A N 1
ATOM 685 C CA . ASN A 1 122 ? 23.591 22.386 126.159 1.00 52.63 107 ASN A CA 1
ATOM 686 C C . ASN A 1 122 ? 24.466 23.592 126.284 1.00 51.74 107 ASN A C 1
ATOM 687 O O . ASN A 1 122 ? 24.559 24.358 125.342 1.00 50.10 107 ASN A O 1
ATOM 692 N N . ALA A 1 123 ? 25.158 23.711 127.413 1.00 50.77 108 ALA A N 1
ATOM 693 C CA . ALA A 1 123 ? 26.137 24.796 127.589 1.00 52.38 108 ALA A CA 1
ATOM 694 C C . ALA A 1 123 ? 27.377 24.577 126.732 1.00 51.13 108 ALA A C 1
ATOM 695 O O . ALA A 1 123 ? 27.910 25.532 126.110 1.00 51.02 108 ALA A O 1
ATOM 697 N N . ALA A 1 124 ? 27.866 23.335 126.718 1.00 49.24 109 ALA A N 1
ATOM 698 C CA . ALA A 1 124 ? 29.015 23.009 125.835 1.00 47.20 109 ALA A CA 1
ATOM 699 C C . ALA A 1 124 ? 28.666 23.220 124.335 1.00 46.09 109 ALA A C 1
ATOM 700 O O . ALA A 1 124 ? 29.510 23.710 123.598 1.00 44.12 109 ALA A O 1
ATOM 702 N N . LEU A 1 125 ? 27.427 22.877 123.914 1.00 45.01 110 LEU A N 1
ATOM 703 C CA . LEU A 1 125 ? 27.018 23.061 122.492 1.00 45.16 110 LEU A CA 1
ATOM 704 C C . LEU A 1 125 ? 27.022 24.478 122.089 1.00 45.35 110 LEU A C 1
ATOM 705 O O . LEU A 1 125 ? 27.406 24.797 121.000 1.00 46.39 110 LEU A O 1
ATOM 710 N N . LYS A 1 126 ? 26.602 25.343 123.001 1.00 49.89 111 LYS A N 1
ATOM 711 C CA . LYS A 1 126 ? 26.722 26.787 122.816 1.00 53.48 111 LYS A CA 1
ATOM 712 C C . LYS A 1 126 ? 28.149 27.311 122.632 1.00 51.63 111 LYS A C 1
ATOM 713 O O . LYS A 1 126 ? 28.302 28.406 122.139 1.00 50.40 111 LYS A O 1
ATOM 719 N N . GLU A 1 127 ? 29.187 26.532 122.975 1.00 52.08 112 GLU A N 1
ATOM 720 C CA . GLU A 1 127 ? 30.605 26.967 122.801 1.00 51.47 112 GLU A CA 1
ATOM 721 C C . GLU A 1 127 ? 31.234 26.613 121.457 1.00 48.25 112 GLU A C 1
ATOM 722 O O . GLU A 1 127 ? 32.322 27.107 121.134 1.00 44.98 112 GLU A O 1
ATOM 728 N N . ILE A 1 128 ? 30.578 25.733 120.705 1.00 45.11 113 ILE A N 1
ATOM 729 C CA . ILE A 1 128 ? 31.093 25.249 119.418 1.00 45.44 113 ILE A CA 1
ATOM 730 C C . ILE A 1 128 ? 31.156 26.473 118.553 1.00 45.75 113 ILE A C 1
ATOM 731 O O . ILE A 1 128 ? 30.214 27.259 118.589 1.00 46.47 113 ILE A O 1
ATOM 736 N N . VAL A 1 129 ? 32.247 26.649 117.827 1.00 44.29 114 VAL A N 1
ATOM 737 C CA . VAL A 1 129 ? 32.451 27.790 116.931 1.00 44.87 114 VAL A CA 1
ATOM 738 C C . VAL A 1 129 ? 32.646 27.237 115.539 1.00 44.83 114 VAL A C 1
ATOM 739 O O . VAL A 1 129 ? 33.652 26.548 115.260 1.00 46.02 114 VAL A O 1
ATOM 743 N N . SER A 1 130 ? 31.661 27.491 114.679 1.00 45.61 115 SER A N 1
ATOM 744 C CA . SER A 1 130 ? 31.599 26.934 113.313 1.00 43.35 115 SER A CA 1
ATOM 745 C C . SER A 1 130 ? 32.804 27.329 112.501 1.00 42.43 115 SER A C 1
ATOM 746 O O . SER A 1 130 ? 33.438 26.521 111.772 1.00 41.60 115 SER A O 1
ATOM 749 N N . ASP A 1 131 ? 33.175 28.593 112.651 1.00 40.65 116 ASP A N 1
ATOM 750 C CA . ASP A 1 131 ? 34.338 29.093 111.931 1.00 41.21 116 ASP A CA 1
ATOM 751 C C . ASP A 1 131 ? 35.653 28.306 112.230 1.00 38.13 116 ASP A C 1
ATOM 752 O O . ASP A 1 131 ? 36.498 28.216 111.344 1.00 37.15 116 ASP A O 1
ATOM 757 N N . ASN A 1 132 ? 35.792 27.770 113.438 1.00 37.51 117 ASN A N 1
ATOM 758 C CA . ASN A 1 132 ? 36.980 27.005 113.797 1.00 37.31 117 ASN A CA 1
ATOM 759 C C . ASN A 1 132 ? 37.050 25.754 112.930 1.00 35.99 117 ASN A C 1
ATOM 760 O O . ASN A 1 132 ? 38.122 25.354 112.476 1.00 35.18 117 ASN A O 1
ATOM 765 N N . ILE A 1 133 ? 35.891 25.143 112.709 1.00 34.68 118 ILE A N 1
ATOM 766 C CA . ILE A 1 133 ? 35.781 23.933 111.881 1.00 34.53 118 ILE A CA 1
ATOM 767 C C . ILE A 1 133 ? 36.273 24.278 110.451 1.00 34.56 118 ILE A C 1
ATOM 768 O O . ILE A 1 133 ? 37.086 23.555 109.834 1.00 34.17 118 ILE A O 1
ATOM 773 N N . TRP A 1 134 ? 35.770 25.404 109.919 1.00 37.10 119 TRP A N 1
ATOM 774 C CA . TRP A 1 134 ? 36.055 25.842 108.564 1.00 37.94 119 TRP A CA 1
ATOM 775 C C . TRP A 1 134 ? 37.531 26.108 108.392 1.00 38.45 119 TRP A C 1
ATOM 776 O O . TRP A 1 134 ? 38.124 25.744 107.351 1.00 40.22 119 TRP A O 1
ATOM 787 N N . GLN A 1 135 ? 38.150 26.700 109.420 1.00 39.87 120 GLN A N 1
ATOM 788 C CA . GLN A 1 135 ? 39.614 26.989 109.367 1.00 42.39 120 GLN A CA 1
ATOM 789 C C . GLN A 1 135 ? 40.479 25.717 109.361 1.00 38.11 120 GLN A C 1
ATOM 790 O O . GLN A 1 135 ? 41.412 25.560 108.517 1.00 38.75 120 GLN A O 1
ATOM 796 N N . THR A 1 136 ? 40.132 24.791 110.249 1.00 36.51 121 THR A N 1
ATOM 797 C CA . THR A 1 136 ? 40.820 23.482 110.271 1.00 35.56 121 THR A CA 1
ATOM 798 C C . THR A 1 136 ? 40.737 22.783 108.925 1.00 34.95 121 THR A C 1
ATOM 799 O O . THR A 1 136 ? 41.724 22.253 108.399 1.00 34.08 121 THR A O 1
ATOM 803 N N . LEU A 1 137 ? 39.532 22.796 108.340 1.00 36.35 122 LEU A N 1
ATOM 804 C CA . LEU A 1 137 ? 39.294 22.188 107.038 1.00 34.07 122 LEU A CA 1
ATOM 805 C C . LEU A 1 137 ? 40.068 22.900 105.901 1.00 34.71 122 LEU A C 1
ATOM 806 O O . LEU A 1 137 ? 40.617 22.274 104.960 1.00 33.25 122 LEU A O 1
ATOM 811 N N . THR A 1 138 ? 40.136 24.207 106.010 1.00 35.49 123 THR A N 1
ATOM 812 C CA . THR A 1 138 ? 40.970 24.989 105.098 1.00 37.76 123 THR A CA 1
ATOM 813 C C . THR A 1 138 ? 42.389 24.479 105.147 1.00 35.30 123 THR A C 1
ATOM 814 O O . THR A 1 138 ? 42.957 24.177 104.131 1.00 38.45 123 THR A O 1
ATOM 818 N N . HIS A 1 139 ? 42.926 24.336 106.326 1.00 37.78 124 HIS A N 1
ATOM 819 C CA . HIS A 1 139 ? 44.322 23.929 106.433 1.00 40.02 124 HIS A CA 1
ATOM 820 C C . HIS A 1 139 ? 44.469 22.476 105.939 1.00 40.49 124 HIS A C 1
ATOM 821 O O . HIS A 1 139 ? 45.348 22.156 105.106 1.00 38.60 124 HIS A O 1
ATOM 828 N N . MET A 1 140 ? 43.572 21.579 106.379 1.00 38.72 125 MET A N 1
ATOM 829 C CA . MET A 1 140 ? 43.773 20.145 106.006 1.00 37.89 125 MET A CA 1
ATOM 830 C C . MET A 1 140 ? 43.702 19.978 104.516 1.00 35.18 125 MET A C 1
ATOM 831 O O . MET A 1 140 ? 44.483 19.245 103.935 1.00 37.48 125 MET A O 1
ATOM 836 N N . THR A 1 141 ? 42.791 20.662 103.873 1.00 37.16 126 THR A N 1
ATOM 837 C CA . THR A 1 141 ? 42.599 20.483 102.429 1.00 37.46 126 THR A CA 1
ATOM 838 C C . THR A 1 141 ? 43.671 21.162 101.570 1.00 39.62 126 THR A C 1
ATOM 839 O O . THR A 1 141 ? 43.696 20.974 100.355 1.00 39.66 126 THR A O 1
ATOM 843 N N . SER A 1 142 ? 44.545 21.926 102.201 1.00 40.51 127 SER A N 1
ATOM 844 C CA . SER A 1 142 ? 45.597 22.589 101.440 1.00 46.38 127 SER A CA 1
ATOM 845 C C . SER A 1 142 ? 46.815 21.655 101.280 1.00 44.25 127 SER A C 1
ATOM 846 O O . SER A 1 142 ? 47.610 21.913 100.395 1.00 46.80 127 SER A O 1
ATOM 849 N N . TYR A 1 143 ? 46.911 20.547 102.046 1.00 41.49 128 TYR A N 1
ATOM 850 C CA . TYR A 1 143 ? 47.896 19.547 101.705 1.00 42.27 128 TYR A CA 1
ATOM 851 C C . TYR A 1 143 ? 47.608 18.966 100.328 1.00 41.80 128 TYR A C 1
ATOM 852 O O . TYR A 1 143 ? 46.486 18.715 100.004 1.00 40.41 128 TYR A O 1
ATOM 861 N N . TYR A 1 144 ? 48.653 18.735 99.520 1.00 42.75 129 TYR A N 1
ATOM 862 C CA . TYR A 1 144 ? 48.477 18.236 98.182 1.00 41.53 129 TYR A CA 1
ATOM 863 C C . TYR A 1 144 ? 47.618 16.934 98.239 1.00 39.90 129 TYR A C 1
ATOM 864 O O . TYR A 1 144 ? 46.711 16.746 97.430 1.00 41.40 129 TYR A O 1
ATOM 873 N N . ASN A 1 145 ? 47.955 16.080 99.195 1.00 37.04 130 ASN A N 1
ATOM 874 C CA . ASN A 1 145 ? 47.141 14.952 99.663 1.00 35.36 130 ASN A CA 1
ATOM 875 C C . ASN A 1 145 ? 47.551 14.650 101.097 1.00 34.13 130 ASN A C 1
ATOM 876 O O . ASN A 1 145 ? 48.496 15.287 101.630 1.00 33.78 130 ASN A O 1
ATOM 881 N N . ARG A 1 146 ? 46.907 13.671 101.718 1.00 31.12 131 ARG A N 1
ATOM 882 C CA . ARG A 1 146 ? 47.257 13.254 103.061 1.00 31.95 131 ARG A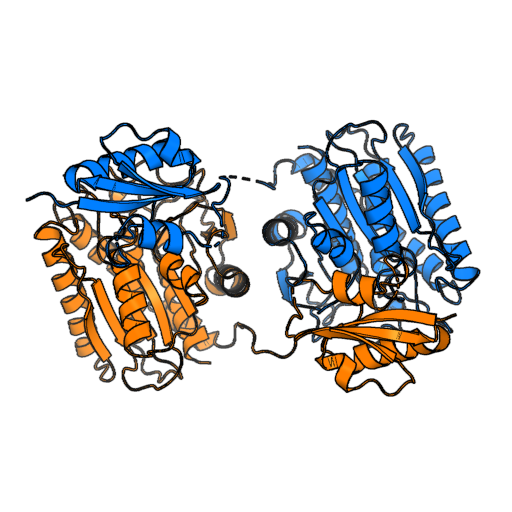 CA 1
ATOM 883 C C . ARG A 1 146 ? 47.405 11.752 103.134 1.00 33.09 131 ARG A C 1
ATOM 884 O O . ARG A 1 146 ? 47.070 11.103 104.124 1.00 33.36 131 ARG A O 1
ATOM 892 N N . SER A 1 147 ? 47.971 11.217 102.059 1.00 33.17 132 SER A N 1
ATOM 893 C CA . SER A 1 147 ? 48.212 9.782 101.896 1.00 31.75 132 SER A CA 1
ATOM 894 C C . SER A 1 147 ? 49.192 9.263 102.913 1.00 32.58 132 SER A C 1
ATOM 895 O O . SER A 1 147 ? 50.223 9.869 103.141 1.00 32.89 132 SER A O 1
ATOM 898 N N . ALA A 1 148 ? 48.891 8.060 103.450 1.00 33.10 133 ALA A N 1
ATOM 899 C CA . ALA A 1 148 ? 49.663 7.439 104.475 1.00 33.52 133 ALA A CA 1
ATOM 900 C C . ALA A 1 148 ? 51.079 7.047 104.014 1.00 34.50 133 ALA A C 1
ATOM 901 O O . ALA A 1 148 ? 51.933 6.799 104.851 1.00 34.27 133 ALA A O 1
ATOM 903 N N . THR A 1 149 ? 51.309 7.039 102.692 1.00 35.36 134 THR A N 1
ATOM 904 C CA . THR A 1 149 ? 52.606 6.713 102.149 1.00 39.57 134 THR A CA 1
ATOM 905 C C . THR A 1 149 ? 53.435 7.970 101.842 1.00 41.90 134 THR A C 1
ATOM 906 O O . THR A 1 149 ? 54.523 7.783 101.288 1.00 41.51 134 THR A O 1
ATOM 910 N N . LYS A 1 150 ? 52.900 9.171 102.094 1.00 40.29 135 LYS A N 1
ATOM 911 C CA . LYS A 1 150 ? 53.542 10.408 101.714 1.00 43.96 135 LYS A CA 1
ATOM 912 C C . LYS A 1 150 ? 53.944 11.349 102.844 1.00 45.20 135 LYS A C 1
ATOM 913 O O . LYS A 1 150 ? 53.319 11.362 103.911 1.00 42.35 135 LYS A O 1
ATOM 919 N N . ASP A 1 151 ? 54.971 12.170 102.581 1.00 45.07 136 ASP A N 1
ATOM 920 C CA . ASP A 1 151 ? 55.389 13.217 103.544 1.00 46.23 136 ASP A CA 1
ATOM 921 C C . ASP A 1 151 ? 54.267 14.147 103.963 1.00 43.06 136 ASP A C 1
ATOM 922 O O . ASP A 1 151 ? 54.160 14.456 105.133 1.00 41.50 136 ASP A O 1
ATOM 927 N N . THR A 1 152 ? 53.443 14.560 103.013 1.00 42.38 137 THR A N 1
ATOM 928 C CA . THR A 1 152 ? 52.241 15.345 103.352 1.00 44.52 137 THR A CA 1
ATOM 929 C C . THR A 1 152 ? 51.308 14.644 104.342 1.00 41.61 137 THR A C 1
ATOM 930 O O . THR A 1 152 ? 50.726 15.336 105.164 1.00 39.40 137 THR A O 1
ATOM 934 N N . GLY A 1 153 ? 51.232 13.288 104.246 1.00 38.38 138 GLY A N 1
ATOM 935 C CA . GLY A 1 153 ? 50.492 12.411 105.198 1.00 36.62 138 GLY A CA 1
ATOM 936 C C . GLY A 1 153 ? 51.113 12.557 106.585 1.00 36.30 138 GLY A C 1
ATOM 937 O O . GLY A 1 153 ? 50.432 12.607 107.630 1.00 34.09 138 GLY A O 1
ATOM 938 N N . VAL A 1 154 ? 52.440 12.583 106.580 1.00 36.33 139 VAL A N 1
ATOM 939 C CA . VAL A 1 154 ? 53.170 12.680 107.826 1.00 37.93 139 VAL A CA 1
ATOM 940 C C . VAL A 1 154 ? 52.981 14.066 108.434 1.00 37.11 139 VAL A C 1
ATOM 941 O O . VAL A 1 154 ? 52.669 14.166 109.611 1.00 39.34 139 VAL A O 1
ATOM 945 N N . GLU A 1 155 ? 53.173 15.097 107.627 1.00 38.42 140 GLU A N 1
ATOM 946 C CA . GLU A 1 155 ? 52.953 16.494 108.069 1.00 41.12 140 GLU A CA 1
ATOM 947 C C . GLU A 1 155 ? 51.529 16.672 108.678 1.00 39.92 140 GLU A C 1
ATOM 948 O O . GLU A 1 155 ? 51.330 17.431 109.636 1.00 39.32 140 GLU A O 1
ATOM 954 N N . THR A 1 156 ? 50.518 16.003 108.092 1.00 38.29 141 THR A N 1
ATOM 955 C CA . THR A 1 156 ? 49.147 16.125 108.571 1.00 35.30 141 THR A CA 1
ATOM 956 C C . THR A 1 156 ? 49.097 15.647 110.000 1.00 34.31 141 THR A C 1
ATOM 957 O O . THR A 1 156 ? 48.545 16.312 110.870 1.00 35.12 141 THR A O 1
ATOM 961 N N . ALA A 1 157 ? 49.665 14.482 110.248 1.00 33.34 142 ALA A N 1
ATOM 962 C CA . ALA A 1 157 ? 49.640 13.912 111.609 1.00 33.24 142 ALA A CA 1
ATOM 963 C C . ALA A 1 157 ? 50.339 14.820 112.641 1.00 35.07 142 ALA A C 1
ATOM 964 O O . ALA A 1 157 ? 49.861 15.010 113.786 1.00 34.37 142 ALA A O 1
ATOM 966 N N . ASN A 1 158 ? 51.545 15.265 112.281 1.00 37.66 143 ASN A N 1
ATOM 967 C CA . ASN A 1 158 ? 52.278 16.268 113.110 1.00 40.47 143 ASN A CA 1
ATOM 968 C C . ASN A 1 158 ? 51.470 17.546 113.455 1.00 41.13 143 ASN A C 1
ATOM 969 O O . ASN A 1 158 ? 51.447 18.000 114.602 1.00 42.01 143 ASN A O 1
ATOM 974 N N . TRP A 1 159 ? 50.816 18.121 112.447 1.00 41.71 144 TRP A N 1
ATOM 975 C CA . TRP A 1 159 ? 50.024 19.339 112.640 1.00 43.02 144 TRP A CA 1
ATOM 976 C C . TRP A 1 159 ? 48.809 19.093 113.544 1.00 40.35 144 TRP A C 1
ATOM 977 O O . TRP A 1 159 ? 48.571 19.845 114.427 1.00 39.76 144 TRP A O 1
ATOM 988 N N . LEU A 1 160 ? 48.066 17.990 113.346 1.00 38.19 145 LEU A N 1
ATOM 989 C CA . LEU A 1 160 ? 46.957 17.679 114.240 1.00 37.86 145 LEU A CA 1
ATOM 990 C C . LEU A 1 160 ? 47.417 17.513 115.704 1.00 37.97 145 LEU A C 1
ATOM 991 O O . LEU A 1 160 ? 46.775 17.987 116.674 1.00 34.87 145 LEU A O 1
ATOM 996 N N . LYS A 1 161 ? 48.547 16.813 115.857 1.00 37.71 146 LYS A N 1
ATOM 997 C CA . LYS A 1 161 ? 49.112 16.621 117.161 1.00 39.85 146 LYS A CA 1
ATOM 998 C C . LYS A 1 161 ? 49.429 17.984 117.848 1.00 39.91 146 LYS A C 1
ATOM 999 O O . LYS A 1 161 ? 49.018 18.177 119.008 1.00 39.01 146 LYS A O 1
ATOM 1005 N N . SER A 1 162 ? 50.069 18.874 117.119 1.00 43.19 147 SER A N 1
ATOM 1006 C CA . SER A 1 162 ? 50.435 20.161 117.643 1.00 47.88 147 SER A CA 1
ATOM 1007 C C . SER A 1 162 ? 49.246 20.964 118.000 1.00 46.95 147 SER A C 1
ATOM 1008 O O . SER A 1 162 ? 49.190 21.531 119.044 1.00 48.04 147 SER A O 1
ATOM 1011 N N . LYS A 1 163 ? 48.257 20.950 117.136 1.00 47.18 148 LYS A N 1
ATOM 1012 C CA . LYS A 1 163 ? 47.065 21.727 117.375 1.00 47.91 148 LYS A CA 1
ATOM 1013 C C . LYS A 1 163 ? 46.383 21.277 118.643 1.00 43.59 148 LYS A C 1
ATOM 1014 O O . LYS A 1 163 ? 45.981 22.086 119.412 1.00 46.33 148 LYS A O 1
ATOM 1020 N N . PHE A 1 164 ? 46.275 19.993 118.885 1.00 41.34 149 PHE A N 1
ATOM 1021 C CA . PHE A 1 164 ? 45.646 19.528 120.099 1.00 41.15 149 PHE A CA 1
ATOM 1022 C C . PHE A 1 164 ? 46.452 19.955 121.318 1.00 43.80 149 PHE A C 1
ATOM 1023 O O . PHE A 1 164 ? 45.929 20.311 122.340 1.00 41.09 149 PHE A O 1
ATOM 1031 N N . GLU A 1 165 ? 47.757 19.871 121.180 1.00 45.70 150 GLU A N 1
ATOM 1032 C CA . GLU A 1 165 ? 48.648 20.187 122.296 1.00 49.05 150 GLU A CA 1
ATOM 1033 C C . GLU A 1 165 ? 48.568 21.683 122.665 1.00 50.66 150 GLU A C 1
ATOM 1034 O O . GLU A 1 165 ? 48.556 22.013 123.839 1.00 55.81 150 GLU A O 1
ATOM 1040 N N . GLN A 1 166 ? 48.537 22.545 121.646 1.00 51.11 151 GLN A N 1
ATOM 1041 C CA . GLN A 1 166 ? 48.416 24.008 121.819 1.00 53.42 151 GLN A CA 1
ATOM 1042 C C . GLN A 1 166 ? 47.083 24.348 122.466 1.00 51.65 151 GLN A C 1
ATOM 1043 O O . GLN A 1 166 ? 47.026 25.139 123.345 1.00 51.95 151 GLN A O 1
ATOM 1049 N N . MET A 1 167 ? 46.045 23.611 122.087 1.00 49.27 152 MET A N 1
ATOM 1050 C CA . MET A 1 167 ? 44.721 23.801 122.664 1.00 47.92 152 MET A CA 1
ATOM 1051 C C . MET A 1 167 ? 44.695 23.430 124.153 1.00 48.40 152 MET A C 1
ATOM 1052 O O . MET A 1 167 ? 44.049 24.109 124.950 1.00 47.85 152 MET A O 1
ATOM 1057 N N . ALA A 1 168 ? 45.394 22.357 124.527 1.00 48.22 153 ALA A N 1
ATOM 1058 C CA . ALA A 1 168 ? 45.428 21.919 125.943 1.00 50.62 153 ALA A CA 1
ATOM 1059 C C . ALA A 1 168 ? 46.125 22.982 126.835 1.00 54.12 153 ALA A C 1
ATOM 1060 O O . ALA A 1 168 ? 45.765 23.138 128.024 1.00 58.24 153 ALA A O 1
ATOM 1062 N N . VAL A 1 169 ? 47.105 23.681 126.250 1.00 53.57 154 VAL A N 1
ATOM 1063 C CA . VAL A 1 169 ? 47.935 24.650 126.963 1.00 56.67 154 VAL A CA 1
ATOM 1064 C C . VAL A 1 169 ? 47.118 25.917 127.092 1.00 59.38 154 VAL A C 1
ATOM 1065 O O . VAL A 1 169 ? 46.983 26.439 128.207 1.00 61.30 154 VAL A O 1
ATOM 1069 N N . GLU A 1 170 ? 46.577 26.388 125.953 1.00 60.86 155 GLU A N 1
ATOM 1070 C CA . GLU A 1 170 ? 45.640 27.532 125.905 1.00 63.31 155 GLU A CA 1
ATOM 1071 C C . GLU A 1 170 ? 44.571 27.546 127.001 1.00 61.17 155 GLU A C 1
ATOM 1072 O O . GLU A 1 170 ? 44.375 28.545 127.669 1.00 61.04 155 GLU A O 1
ATOM 1078 N N . TYR A 1 171 ? 43.911 26.435 127.241 1.00 58.93 156 TYR A N 1
ATOM 1079 C CA . TYR A 1 171 ? 42.854 26.410 128.272 1.00 60.21 156 TYR A CA 1
ATOM 1080 C C . TYR A 1 171 ? 43.318 25.927 129.652 1.00 60.35 156 TYR A C 1
ATOM 1081 O O . TYR A 1 171 ? 42.474 25.783 130.589 1.00 60.99 156 TYR A O 1
ATOM 1090 N N . GLY A 1 172 ? 44.621 25.669 129.809 1.00 61.22 157 GLY A N 1
ATOM 1091 C CA . GLY A 1 172 ? 45.131 25.160 131.071 1.00 61.62 157 GLY A CA 1
ATOM 1092 C C . GLY A 1 172 ? 44.626 23.785 131.458 1.00 60.82 157 GLY A C 1
ATOM 1093 O O . GLY A 1 172 ? 44.482 23.480 132.620 1.00 59.84 157 GLY A O 1
ATOM 1094 N N . ARG A 1 173 ? 44.355 22.937 130.469 1.00 59.68 158 ARG A N 1
ATOM 1095 C CA . ARG A 1 173 ? 43.869 21.603 130.756 1.00 58.74 158 ARG A CA 1
ATOM 1096 C C . ARG A 1 173 ? 45.143 20.793 131.066 1.00 60.24 158 ARG A C 1
ATOM 1097 O O . ARG A 1 173 ? 46.069 20.771 130.223 1.00 64.58 158 ARG A O 1
ATOM 1105 N N . THR A 1 174 ? 45.205 20.190 132.261 1.00 59.80 159 THR A N 1
ATOM 1106 C CA . THR A 1 174 ? 46.445 19.573 132.807 1.00 60.97 159 THR A CA 1
ATOM 1107 C C . THR A 1 174 ? 46.378 18.032 132.812 1.00 60.27 159 THR A C 1
ATOM 1108 O O . THR A 1 174 ? 47.329 17.385 133.189 1.00 58.67 159 THR A O 1
ATOM 1112 N N . ASP A 1 175 ? 45.272 17.440 132.372 1.00 56.71 160 ASP A N 1
ATOM 1113 C CA . ASP A 1 175 ? 45.115 16.006 132.484 1.00 55.81 160 ASP A CA 1
ATOM 1114 C C . ASP A 1 175 ? 45.134 15.367 131.064 1.00 52.29 160 ASP A C 1
ATOM 1115 O O . ASP A 1 175 ? 44.518 14.313 130.846 1.00 49.25 160 ASP A O 1
ATOM 1120 N N . THR A 1 176 ? 45.853 15.996 130.147 1.00 50.87 161 THR A N 1
ATOM 1121 C CA . THR A 1 176 ? 45.920 15.540 128.758 1.00 49.79 161 THR A CA 1
ATOM 1122 C C . THR A 1 176 ? 47.254 14.915 128.360 1.00 50.85 161 THR A C 1
ATOM 1123 O O . THR A 1 176 ? 48.259 15.079 129.000 1.00 50.25 161 THR A O 1
ATOM 1127 N N . SER A 1 177 ? 47.232 14.182 127.261 1.00 50.91 162 SER A N 1
ATOM 1128 C CA . SER A 1 177 ? 48.407 13.491 126.775 1.00 51.92 162 SER A CA 1
ATOM 1129 C C . SER A 1 177 ? 48.170 13.114 125.307 1.00 48.17 162 SER A C 1
ATOM 1130 O O . SER A 1 177 ? 46.996 12.980 124.864 1.00 43.85 162 SER A O 1
ATOM 1133 N N . THR A 1 178 ? 49.251 13.108 124.533 1.00 46.12 163 THR A N 1
ATOM 1134 C CA . THR A 1 178 ? 49.205 12.744 123.142 1.00 44.21 163 THR A CA 1
ATOM 1135 C C . THR A 1 178 ? 50.259 11.726 122.766 1.00 46.02 163 THR A C 1
ATOM 1136 O O . THR A 1 178 ? 51.372 11.740 123.313 1.00 41.52 163 THR A O 1
ATOM 1140 N N . PHE A 1 179 ? 49.963 10.863 121.804 1.00 43.20 164 PHE A N 1
ATOM 1141 C CA . PHE A 1 179 ? 51.031 9.971 121.272 1.00 43.77 164 PHE A CA 1
ATOM 1142 C C . PHE A 1 179 ? 50.705 9.397 119.900 1.00 41.28 164 PHE A C 1
ATOM 1143 O O . PHE A 1 179 ? 49.516 9.314 119.500 1.00 37.71 164 PHE A O 1
ATOM 1151 N N . PHE A 1 180 ? 51.753 9.088 119.149 1.00 39.69 165 PHE A N 1
ATOM 1152 C CA . PHE A 1 180 ? 51.585 8.416 117.897 1.00 38.68 165 PHE A CA 1
ATOM 1153 C C . PHE A 1 180 ? 51.538 6.934 118.079 1.00 39.48 165 PHE A C 1
ATOM 1154 O O . PHE A 1 180 ? 52.274 6.380 118.863 1.00 41.75 165 PHE A O 1
ATOM 1162 N N . VAL A 1 181 ? 50.728 6.291 117.256 1.00 38.92 166 VAL A N 1
ATOM 1163 C CA . VAL A 1 181 ? 50.665 4.872 117.160 1.00 39.44 166 VAL A CA 1
ATOM 1164 C C . VAL A 1 181 ? 51.117 4.587 115.736 1.00 39.66 166 VAL A C 1
ATOM 1165 O O . VAL A 1 181 ? 50.507 4.970 114.775 1.00 35.22 166 VAL A O 1
ATOM 1169 N N . LYS A 1 182 ? 52.183 3.841 115.613 1.00 39.40 167 LYS A N 1
ATOM 1170 C CA . LYS A 1 182 ? 52.742 3.580 114.318 1.00 41.72 167 LYS A CA 1
ATOM 1171 C C . LYS A 1 182 ? 51.953 2.670 113.391 1.00 39.24 167 LYS A C 1
ATOM 1172 O O . LYS A 1 182 ? 51.173 1.892 113.813 1.00 40.59 167 LYS A O 1
ATOM 1178 N N . THR A 1 183 ? 52.212 2.815 112.118 1.00 38.39 168 THR A N 1
ATOM 1179 C CA . THR A 1 183 ? 51.490 2.153 111.069 1.00 38.41 168 THR A CA 1
ATOM 1180 C C . THR A 1 183 ? 52.306 1.181 110.216 1.00 40.13 168 THR A C 1
ATOM 1181 O O . THR A 1 183 ? 52.145 1.108 109.050 1.00 39.75 168 THR A O 1
ATOM 1185 N N . GLY A 1 184 ? 53.238 0.464 110.807 1.00 44.61 169 GLY A N 1
ATOM 1186 C CA . GLY A 1 184 ? 54.063 -0.425 110.015 1.00 43.12 169 GLY A CA 1
ATOM 1187 C C . GLY A 1 184 ? 54.884 0.290 108.975 1.00 42.17 169 GLY A C 1
ATOM 1188 O O . GLY A 1 184 ? 55.513 1.253 109.273 1.00 45.84 169 GLY A O 1
ATOM 1189 N N . TRP A 1 185 ? 54.847 -0.161 107.743 1.00 40.99 170 TRP A N 1
ATOM 1190 C CA . TRP A 1 185 ? 55.675 0.462 106.704 1.00 41.93 170 TRP A CA 1
ATOM 1191 C C . TRP A 1 185 ? 55.054 1.746 106.294 1.00 39.89 170 TRP A C 1
ATOM 1192 O O . TRP A 1 185 ? 55.653 2.482 105.611 1.00 39.24 170 TRP A O 1
ATOM 1203 N N . TYR A 1 186 ? 53.780 2.027 106.665 1.00 36.54 171 TYR A N 1
ATOM 1204 C CA . TYR A 1 186 ? 53.235 3.344 106.311 1.00 36.09 171 TYR A CA 1
ATOM 1205 C C . TYR A 1 186 ? 53.878 4.413 107.192 1.00 36.62 171 TYR A C 1
ATOM 1206 O O . TYR A 1 186 ? 53.909 4.287 108.416 1.00 37.13 171 TYR A O 1
ATOM 1215 N N . LYS A 1 187 ? 54.369 5.454 106.559 1.00 38.58 172 LYS A N 1
ATOM 1216 C CA . LYS A 1 187 ? 55.067 6.494 107.334 1.00 41.11 172 LYS A CA 1
ATOM 1217 C C . LYS A 1 187 ? 54.151 7.414 108.141 1.00 37.23 172 LYS A C 1
ATOM 1218 O O . LYS A 1 187 ? 54.550 8.013 109.103 1.00 34.36 172 LYS A O 1
ATOM 1224 N N . GLN A 1 188 ? 52.883 7.563 107.749 1.00 34.77 173 GLN A N 1
ATOM 1225 C CA . GLN A 1 188 ? 51.918 8.340 108.599 1.00 34.07 173 GLN A CA 1
ATOM 1226 C C . GLN A 1 188 ? 51.489 7.504 109.825 1.00 34.27 173 GLN A C 1
ATOM 1227 O O . GLN A 1 188 ? 50.865 6.418 109.695 1.00 34.07 173 GLN A O 1
ATOM 1233 N N . PRO A 1 189 ? 51.745 8.047 111.044 1.00 35.04 174 PRO A N 1
ATOM 1234 C CA . PRO A 1 189 ? 51.200 7.451 112.253 1.00 34.11 174 PRO A CA 1
ATOM 1235 C C . PRO A 1 189 ? 49.743 7.860 112.481 1.00 32.24 174 PRO A C 1
ATOM 1236 O O . PRO A 1 189 ? 49.297 8.882 111.925 1.00 31.37 174 PRO A O 1
ATOM 1240 N N . SER A 1 190 ? 49.066 7.048 113.286 1.00 31.14 175 SER A N 1
ATOM 1241 C CA . SER A 1 190 ? 47.848 7.479 113.919 1.00 31.67 175 SER A CA 1
ATOM 1242 C C . SER A 1 190 ? 48.154 8.392 115.115 1.00 32.11 175 SER A C 1
ATOM 1243 O O . SER A 1 190 ? 49.086 8.166 115.881 1.00 34.00 175 SER A O 1
ATOM 1246 N N . LEU A 1 191 ? 47.273 9.348 115.309 1.00 30.93 176 LEU A N 1
ATOM 1247 C CA . LEU A 1 191 ? 47.336 10.265 116.415 1.00 31.36 176 LEU A CA 1
ATOM 1248 C C . LEU A 1 191 ? 46.308 9.920 117.463 1.00 30.99 176 LEU A C 1
ATOM 1249 O O . LEU A 1 191 ? 45.135 9.917 117.206 1.00 29.25 176 LEU A O 1
ATOM 1254 N N . VAL A 1 192 ? 46.774 9.651 118.653 1.00 32.01 177 VAL A N 1
ATOM 1255 C CA . VAL A 1 192 ? 45.912 9.366 119.756 1.00 32.82 177 VAL A CA 1
ATOM 1256 C C . VAL A 1 192 ? 46.074 10.486 120.784 1.00 35.38 177 VAL A C 1
ATOM 1257 O O . VAL A 1 192 ? 47.174 10.872 121.112 1.00 33.04 177 VAL A O 1
ATOM 1261 N N . THR A 1 193 ? 44.954 11.029 121.239 1.00 36.15 178 THR A N 1
ATOM 1262 C CA . THR A 1 193 ? 44.926 12.072 122.248 1.00 37.22 178 THR A CA 1
ATOM 1263 C C . THR A 1 193 ? 43.977 11.681 123.349 1.00 38.37 178 THR A C 1
ATOM 1264 O O . THR A 1 193 ? 43.048 10.938 123.119 1.00 33.90 178 THR A O 1
ATOM 1268 N N . VAL A 1 194 ? 44.240 12.160 124.556 1.00 39.44 179 VAL A N 1
ATOM 1269 C CA . VAL A 1 194 ? 43.409 11.748 125.702 1.00 40.92 179 VAL A CA 1
ATOM 1270 C C . VAL A 1 194 ? 43.203 12.916 126.685 1.00 42.40 179 VAL A C 1
ATOM 1271 O O . VAL A 1 194 ? 44.127 13.668 126.940 1.00 42.15 179 VAL A O 1
ATOM 1275 N N . ILE A 1 195 ? 41.967 13.017 127.185 1.00 42.52 180 ILE A N 1
ATOM 1276 C CA . ILE A 1 195 ? 41.589 14.003 128.197 1.00 43.50 180 ILE A CA 1
ATOM 1277 C C . ILE A 1 195 ? 41.148 13.212 129.408 1.00 43.68 180 ILE A C 1
ATOM 1278 O O . ILE A 1 195 ? 40.167 12.471 129.313 1.00 44.42 180 ILE A O 1
ATOM 1283 N N . GLY A 1 196 ? 41.889 13.340 130.524 1.00 44.07 181 GLY A N 1
ATOM 1284 C CA . GLY A 1 196 ? 41.688 12.483 131.684 1.00 45.62 181 GLY A CA 1
ATOM 1285 C C . GLY A 1 196 ? 42.637 11.283 131.693 1.00 47.24 181 GLY A C 1
ATOM 1286 O O . GLY A 1 196 ? 42.236 10.158 131.949 1.00 47.10 181 GLY A O 1
ATOM 1287 N N . LYS A 1 197 ? 43.913 11.554 131.421 1.00 50.98 182 LYS A N 1
ATOM 1288 C CA . LYS A 1 197 ? 44.921 10.514 131.138 1.00 52.16 182 LYS A CA 1
ATOM 1289 C C . LYS A 1 197 ? 45.080 9.496 132.233 1.00 53.72 182 LYS A C 1
ATOM 1290 O O . LYS A 1 197 ? 45.349 8.355 131.925 1.00 51.63 182 LYS A O 1
ATOM 1296 N N . ASP A 1 198 ? 44.837 9.900 133.461 1.00 57.63 183 ASP A N 1
ATOM 1297 C CA . ASP A 1 198 ? 44.979 8.999 134.588 1.00 61.31 183 ASP A CA 1
ATOM 1298 C C . ASP A 1 198 ? 43.712 8.360 135.109 1.00 61.80 183 ASP A C 1
ATOM 1299 O O . ASP A 1 198 ? 43.743 7.737 136.147 1.00 63.18 183 ASP A O 1
ATOM 1304 N N . ILE A 1 199 ? 42.588 8.532 134.434 1.00 57.56 184 ILE A N 1
ATOM 1305 C CA . ILE A 1 199 ? 41.374 7.936 134.925 1.00 57.54 184 ILE A CA 1
ATOM 1306 C C . ILE A 1 199 ? 41.311 6.484 134.514 1.00 59.33 184 ILE A C 1
ATOM 1307 O O . ILE A 1 199 ? 41.443 6.148 133.357 1.00 54.49 184 ILE A O 1
ATOM 1312 N N . LYS A 1 200 ? 41.170 5.637 135.515 1.00 60.92 185 LYS A N 1
ATOM 1313 C CA . LYS A 1 200 ? 41.104 4.216 135.373 1.00 62.72 185 LYS A CA 1
ATOM 1314 C C . LYS A 1 200 ? 39.709 3.670 135.234 1.00 62.72 185 LYS A C 1
ATOM 1315 O O . LYS A 1 200 ? 39.165 3.124 136.175 1.00 68.39 185 LYS A O 1
ATOM 1321 N N . ALA A 1 201 ? 39.127 3.840 134.063 1.00 55.77 186 ALA A N 1
ATOM 1322 C CA . ALA A 1 201 ? 37.801 3.356 133.767 1.00 50.61 186 ALA A CA 1
ATOM 1323 C C . ALA A 1 201 ? 37.699 3.157 132.261 1.00 46.06 186 ALA A C 1
ATOM 1324 O O . ALA A 1 201 ? 38.507 3.663 131.518 1.00 44.55 186 ALA A O 1
ATOM 1326 N N . PRO A 1 202 ? 36.727 2.378 131.817 1.00 44.78 187 PRO A N 1
ATOM 1327 C CA . PRO A 1 202 ? 36.601 2.154 130.375 1.00 43.14 187 PRO A CA 1
ATOM 1328 C C . PRO A 1 202 ? 36.376 3.480 129.681 1.00 42.78 187 PRO A C 1
ATOM 1329 O O . PRO A 1 202 ? 35.574 4.263 130.086 1.00 39.81 187 PRO A O 1
ATOM 1333 N N . ALA A 1 203 ? 37.183 3.756 128.676 1.00 43.61 188 ALA A N 1
ATOM 1334 C CA . ALA A 1 203 ? 37.175 5.023 127.963 1.00 41.09 188 ALA A CA 1
ATOM 1335 C C . ALA A 1 203 ? 36.065 5.259 126.946 1.00 39.90 188 ALA A C 1
ATOM 1336 O O . ALA A 1 203 ? 35.369 4.351 126.567 1.00 38.38 188 ALA A O 1
ATOM 1338 N N . ILE A 1 204 ? 35.923 6.511 126.561 1.00 38.38 189 ILE A N 1
ATOM 1339 C CA . ILE A 1 204 ? 35.005 6.919 125.536 1.00 36.08 189 ILE A CA 1
ATOM 1340 C C . ILE A 1 204 ? 35.889 7.413 124.405 1.00 34.73 189 ILE A C 1
ATOM 1341 O O . ILE A 1 204 ? 36.706 8.272 124.603 1.00 37.72 189 ILE A O 1
ATOM 1346 N N . VAL A 1 205 ? 35.699 6.896 123.210 1.00 32.22 190 VAL A N 1
ATOM 1347 C CA . VAL A 1 205 ? 36.546 7.263 122.091 1.00 32.60 190 VAL A CA 1
ATOM 1348 C C . VAL A 1 205 ? 35.805 7.960 120.953 1.00 31.40 190 VAL A C 1
ATOM 1349 O O . VAL A 1 205 ? 34.753 7.543 120.601 1.00 28.23 190 VAL A O 1
ATOM 1353 N N . ILE A 1 206 ? 36.364 9.047 120.441 1.00 30.08 191 ILE A N 1
ATOM 1354 C CA . ILE A 1 206 ? 35.824 9.771 119.324 1.00 30.34 191 ILE A CA 1
ATOM 1355 C C . ILE A 1 206 ? 36.866 9.825 118.227 1.00 29.03 191 ILE A C 1
ATOM 1356 O O . ILE A 1 206 ? 37.901 10.373 118.437 1.00 31.69 191 ILE A O 1
ATOM 1361 N N . GLY A 1 207 ? 36.543 9.339 117.042 1.00 27.49 192 GLY A N 1
ATOM 1362 C CA . GLY A 1 207 ? 37.467 9.277 115.929 1.00 26.21 192 GLY A CA 1
ATOM 1363 C C . GLY A 1 207 ? 37.104 9.746 114.535 1.00 26.00 192 GLY A C 1
ATOM 1364 O O . GLY A 1 207 ? 35.969 9.980 114.252 1.00 25.40 192 GLY A O 1
ATOM 1365 N N . ALA A 1 208 ? 38.121 9.900 113.695 1.00 24.76 193 ALA A N 1
ATOM 1366 C CA . ALA A 1 208 ? 38.035 10.292 112.309 1.00 24.54 193 ALA A CA 1
ATOM 1367 C C . ALA A 1 208 ? 39.312 9.831 111.645 1.00 26.59 193 ALA A C 1
ATOM 1368 O O . ALA A 1 208 ? 40.306 9.577 112.382 1.00 26.94 193 ALA A O 1
ATOM 1370 N N . HIS A 1 209 ? 39.376 9.833 110.329 1.00 25.92 194 HIS A N 1
ATOM 1371 C CA . HIS A 1 209 ? 40.640 9.514 109.647 1.00 25.63 194 HIS A CA 1
ATOM 1372 C C . HIS A 1 209 ? 41.200 10.671 108.956 1.00 26.01 194 HIS A C 1
ATOM 1373 O O . HIS A 1 209 ? 40.438 11.550 108.493 1.00 26.25 194 HIS A O 1
ATOM 1380 N N . MET A 1 210 ? 42.553 10.769 108.971 1.00 26.05 195 MET A N 1
ATOM 1381 C CA . MET A 1 210 ? 43.235 11.996 108.525 1.00 26.13 195 MET A CA 1
ATOM 1382 C C . MET A 1 210 ? 43.627 11.883 107.090 1.00 26.28 195 MET A C 1
ATOM 1383 O O . MET A 1 210 ? 44.061 12.906 106.471 1.00 27.09 195 MET A O 1
ATOM 1388 N N . ASP A 1 211 ? 43.580 10.646 106.528 1.00 26.10 196 ASP A N 1
ATOM 1389 C CA . ASP A 1 211 ? 44.204 10.383 105.239 1.00 26.71 196 ASP A CA 1
ATOM 1390 C C . ASP A 1 211 ? 43.307 10.522 104.021 1.00 26.54 196 ASP A C 1
ATOM 1391 O O . ASP A 1 211 ? 42.085 10.656 104.140 1.00 26.36 196 ASP A O 1
ATOM 1396 N N . THR A 1 212 ? 43.948 10.495 102.848 1.00 27.96 197 THR A N 1
ATOM 1397 C CA . THR A 1 212 ? 43.357 10.519 101.542 1.00 28.62 197 THR A CA 1
ATOM 1398 C C . THR A 1 212 ? 44.058 9.524 100.651 1.00 31.07 197 THR A C 1
ATOM 1399 O O . THR A 1 212 ? 45.045 8.845 101.033 1.00 29.16 197 THR A O 1
ATOM 1403 N N . LEU A 1 213 ? 43.567 9.421 99.420 1.00 31.45 198 LEU A N 1
ATOM 1404 C CA . LEU A 1 213 ? 44.262 8.649 98.409 1.00 32.76 198 LEU A CA 1
ATOM 1405 C C . LEU A 1 213 ? 45.506 9.491 97.923 1.00 34.27 198 LEU A C 1
ATOM 1406 O O . LEU A 1 213 ? 45.711 10.667 98.340 1.00 33.15 198 LEU A O 1
ATOM 1411 N N . ASP A 1 214 ? 46.306 8.899 97.050 1.00 36.66 199 ASP A N 1
ATOM 1412 C CA . ASP A 1 214 ? 47.397 9.658 96.389 1.00 36.14 199 ASP A CA 1
ATOM 1413 C C . ASP A 1 214 ? 46.895 10.578 95.280 1.00 36.26 199 ASP A C 1
ATOM 1414 O O . ASP A 1 214 ? 45.670 10.563 94.910 1.00 37.23 199 ASP A O 1
ATOM 1419 N N . GLY A 1 215 ? 47.816 11.343 94.706 1.00 35.94 200 GLY A N 1
ATOM 1420 C CA . GLY A 1 215 ? 47.457 12.354 93.717 1.00 37.00 200 GLY A CA 1
ATOM 1421 C C . GLY A 1 215 ? 47.015 13.621 94.395 1.00 38.25 200 GLY A C 1
ATOM 1422 O O . GLY A 1 215 ? 47.210 13.823 95.602 1.00 39.58 200 GLY A O 1
ATOM 1423 N N . ARG A 1 216 ? 46.428 14.521 93.621 1.00 40.99 201 ARG A N 1
ATOM 1424 C CA . ARG A 1 216 ? 45.857 15.744 94.179 1.00 42.09 201 ARG A CA 1
ATOM 1425 C C . ARG A 1 216 ? 44.472 15.401 94.826 1.00 38.88 201 ARG A C 1
ATOM 1426 O O . ARG A 1 216 ? 43.469 15.167 94.139 1.00 39.92 201 ARG A O 1
ATOM 1434 N N . MET A 1 217 ? 44.454 15.364 96.154 1.00 37.91 202 MET A N 1
ATOM 1435 C CA . MET A 1 217 ? 43.240 14.925 96.952 1.00 35.28 202 MET A CA 1
ATOM 1436 C C . MET A 1 217 ? 43.032 15.887 98.082 1.00 34.41 202 MET A C 1
ATOM 1437 O O . MET A 1 217 ? 43.583 15.738 99.182 1.00 35.26 202 MET A O 1
ATOM 1442 N N . PRO A 1 218 ? 42.290 16.940 97.827 1.00 33.31 203 PRO A N 1
ATOM 1443 C CA . PRO A 1 218 ? 41.857 17.797 98.966 1.00 33.17 203 PRO A CA 1
ATOM 1444 C C . PRO A 1 218 ? 41.144 17.115 100.096 1.00 31.62 203 PRO A C 1
ATOM 1445 O O . PRO A 1 218 ? 41.238 17.523 101.264 1.00 32.39 203 PRO A O 1
ATOM 1449 N N . GLY A 1 219 ? 40.414 16.063 99.775 1.00 30.27 204 GLY A N 1
ATOM 1450 C CA . GLY A 1 219 ? 39.775 15.300 100.820 1.00 29.10 204 GLY A CA 1
ATOM 1451 C C . GLY A 1 219 ? 38.925 16.098 101.774 1.00 29.14 204 GLY A C 1
ATOM 1452 O O . GLY A 1 219 ? 38.965 15.869 102.966 1.00 28.13 204 GLY A O 1
ATOM 1453 N N . ALA A 1 220 ? 38.151 17.037 101.253 1.00 30.13 205 ALA A N 1
ATOM 1454 C CA . ALA A 1 220 ? 37.379 17.880 102.118 1.00 28.60 205 ALA A CA 1
ATOM 1455 C C . ALA A 1 220 ? 36.309 17.093 102.890 1.00 28.31 205 ALA A C 1
ATOM 1456 O O . ALA A 1 220 ? 36.212 17.165 104.122 1.00 30.12 205 ALA A O 1
ATOM 1458 N N . GLY A 1 221 ? 35.423 16.452 102.135 1.00 26.83 206 GLY A N 1
ATOM 1459 C CA . GLY A 1 221 ? 34.378 15.639 102.697 1.00 25.55 206 GLY A CA 1
ATOM 1460 C C . GLY A 1 221 ? 34.940 14.389 103.344 1.00 24.42 206 GLY A C 1
ATOM 1461 O O . GLY A 1 221 ? 34.698 14.142 104.560 1.00 24.50 206 GLY A O 1
ATOM 1462 N N . ASP A 1 222 ? 35.703 13.589 102.615 1.00 25.43 207 ASP A N 1
ATOM 1463 C CA . ASP A 1 222 ? 36.264 12.387 103.224 1.00 24.73 207 ASP A CA 1
ATOM 1464 C C . ASP A 1 222 ? 37.778 12.490 103.353 1.00 23.82 207 ASP A C 1
ATOM 1465 O O . ASP A 1 222 ? 38.486 12.401 102.350 1.00 22.94 207 ASP A O 1
ATOM 1470 N N . ASP A 1 223 ? 38.293 12.666 104.571 1.00 24.36 208 ASP A N 1
ATOM 1471 C CA . ASP A 1 223 ? 37.525 12.913 105.794 1.00 24.76 208 ASP A CA 1
ATOM 1472 C C . ASP A 1 223 ? 38.113 14.115 106.545 1.00 25.24 208 ASP A C 1
ATOM 1473 O O . ASP A 1 223 ? 38.205 14.141 107.784 1.00 24.34 208 ASP A O 1
ATOM 1478 N N . GLY A 1 224 ? 38.444 15.143 105.742 1.00 27.20 209 GLY A N 1
ATOM 1479 C CA . GLY A 1 224 ? 38.707 16.442 106.300 1.00 26.51 209 GLY A CA 1
ATOM 1480 C C . GLY A 1 224 ? 37.573 16.917 107.227 1.00 26.55 209 GLY A C 1
ATOM 1481 O O . GLY A 1 224 ? 37.827 17.425 108.322 1.00 26.99 209 GLY A O 1
ATOM 1482 N N . SER A 1 225 ? 36.351 16.757 106.770 1.00 25.97 210 SER A N 1
ATOM 1483 C CA . SER A 1 225 ? 35.183 17.223 107.499 1.00 25.49 210 SER A CA 1
ATOM 1484 C C . SER A 1 225 ? 35.076 16.556 108.832 1.00 25.69 210 SER A C 1
ATOM 1485 O O . SER A 1 225 ? 34.932 17.214 109.869 1.00 26.78 210 SER A O 1
ATOM 1488 N N . GLY A 1 226 ? 35.124 15.230 108.868 1.00 25.02 211 GLY A N 1
ATOM 1489 C CA . GLY A 1 226 ? 35.080 14.608 110.199 1.00 24.95 211 GLY A CA 1
ATOM 1490 C C . GLY A 1 226 ? 36.238 14.970 111.100 1.00 25.14 211 GLY A C 1
ATOM 1491 O O . GLY A 1 226 ? 36.053 15.173 112.315 1.00 25.82 211 GLY A O 1
ATOM 1492 N N . SER A 1 227 ? 37.423 14.956 110.525 1.00 25.11 212 SER A N 1
ATOM 1493 C CA . SER A 1 227 ? 38.676 15.355 111.278 1.00 26.37 212 SER A CA 1
ATOM 1494 C C . SER A 1 227 ? 38.504 16.730 111.933 1.00 27.45 212 SER A C 1
ATOM 1495 O O . SER A 1 227 ? 38.902 16.943 113.101 1.00 28.06 212 SER A O 1
ATOM 1498 N N . SER A 1 228 ? 37.846 17.638 111.204 1.00 28.12 213 SER A N 1
ATOM 1499 C CA . SER A 1 228 ? 37.661 19.029 111.673 1.00 28.10 213 SER A CA 1
ATOM 1500 C C . SER A 1 228 ? 36.522 19.165 112.649 1.00 28.36 213 SER A C 1
ATOM 1501 O O . SER A 1 228 ? 36.610 19.916 113.628 1.00 28.61 213 SER A O 1
ATOM 1504 N N . SER A 1 229 ? 35.411 18.468 112.366 1.00 28.15 214 SER A N 1
ATOM 1505 C CA . SER A 1 229 ? 34.374 18.404 113.335 1.00 27.70 214 SER A CA 1
ATOM 1506 C C . SER A 1 229 ? 34.827 17.885 114.671 1.00 27.47 214 SER A C 1
ATOM 1507 O O . SER A 1 229 ? 34.441 18.437 115.691 1.00 27.73 214 SER A O 1
ATOM 1510 N N . ILE A 1 230 ? 35.586 16.792 114.709 1.00 26.88 215 ILE A N 1
ATOM 1511 C CA . ILE A 1 230 ? 36.015 16.289 116.040 1.00 29.39 215 ILE A CA 1
ATOM 1512 C C . ILE A 1 230 ? 37.122 17.164 116.685 1.00 30.04 215 ILE A C 1
ATOM 1513 O O . ILE A 1 230 ? 37.239 17.194 117.891 1.00 31.16 215 ILE A O 1
ATOM 1518 N N . MET A 1 231 ? 37.888 17.889 115.876 1.00 31.25 216 MET A N 1
ATOM 1519 C CA . MET A 1 231 ? 38.927 18.818 116.453 1.00 34.06 216 MET A CA 1
ATOM 1520 C C . MET A 1 231 ? 38.224 19.935 117.238 1.00 35.78 216 MET A C 1
ATOM 1521 O O . MET A 1 231 ? 38.694 20.302 118.292 1.00 35.70 216 MET A O 1
ATOM 1526 N N . GLU A 1 232 ? 37.075 20.418 116.728 1.00 36.13 217 GLU A N 1
ATOM 1527 C CA . GLU A 1 232 ? 36.341 21.508 117.420 1.00 35.89 217 GLU A CA 1
ATOM 1528 C C . GLU A 1 232 ? 35.670 20.951 118.653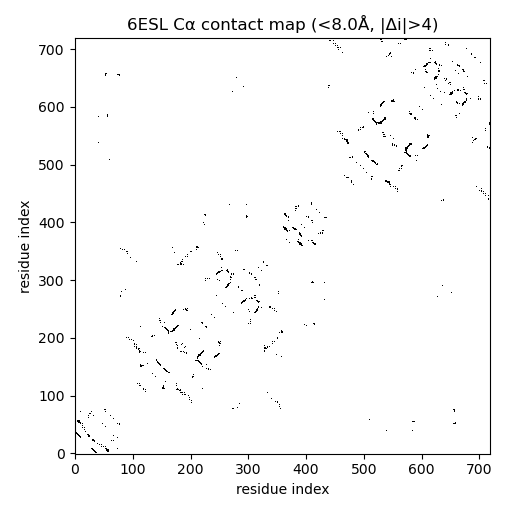 1.00 35.31 217 GLU A C 1
ATOM 1529 O O . GLU A 1 232 ? 35.623 21.608 119.689 1.00 34.30 217 GLU A O 1
ATOM 1535 N N . ALA A 1 233 ? 35.182 19.713 118.587 1.00 33.18 218 ALA A N 1
ATOM 1536 C CA . ALA A 1 233 ? 34.605 19.090 119.787 1.00 33.29 218 ALA A CA 1
ATOM 1537 C C . ALA A 1 233 ? 35.693 18.895 120.888 1.00 35.25 218 ALA A C 1
ATOM 1538 O O . ALA A 1 233 ? 35.438 19.075 122.091 1.00 33.88 218 ALA A O 1
ATOM 1540 N N . ALA A 1 234 ? 36.899 18.489 120.460 1.00 35.51 219 ALA A N 1
ATOM 1541 C CA . ALA A 1 234 ? 38.031 18.342 121.414 1.00 35.96 219 ALA A CA 1
ATOM 1542 C C . ALA A 1 234 ? 38.296 19.708 122.084 1.00 36.69 219 ALA A C 1
ATOM 1543 O O . ALA A 1 234 ? 38.444 19.776 123.279 1.00 37.51 219 ALA A O 1
ATOM 1545 N N . ARG A 1 235 ? 38.357 20.763 121.299 1.00 37.67 220 ARG A N 1
ATOM 1546 C CA . ARG A 1 235 ? 38.558 22.111 121.837 1.00 40.41 220 ARG A CA 1
ATOM 1547 C C . ARG A 1 235 ? 37.531 22.475 122.933 1.00 42.62 220 ARG A C 1
ATOM 1548 O O . ARG A 1 235 ? 37.886 23.106 123.937 1.00 43.68 220 ARG A O 1
ATOM 1556 N N . VAL A 1 236 ? 36.275 22.129 122.722 1.00 39.81 221 VAL A N 1
ATOM 1557 C CA . VAL A 1 236 ? 35.238 22.380 123.706 1.00 40.62 221 VAL A CA 1
ATOM 1558 C C . VAL A 1 236 ? 35.474 21.581 125.017 1.00 42.08 221 VAL A C 1
ATOM 1559 O O . VAL A 1 236 ? 35.331 22.109 126.124 1.00 41.23 221 VAL A O 1
ATOM 1563 N N . ILE A 1 237 ? 35.812 20.306 124.919 1.00 42.46 222 ILE A N 1
ATOM 1564 C CA . ILE A 1 237 ? 36.101 19.503 126.115 1.00 43.26 222 ILE A CA 1
ATOM 1565 C C . ILE A 1 237 ? 37.362 20.042 126.837 1.00 44.83 222 ILE A C 1
ATOM 1566 O O . ILE A 1 237 ? 37.391 20.201 128.095 1.00 48.08 222 ILE A O 1
ATOM 1571 N N . LEU A 1 238 ? 38.375 20.382 126.042 1.00 45.13 223 LEU A N 1
ATOM 1572 C CA . LEU A 1 238 ? 39.604 20.924 126.582 1.00 47.13 223 LEU A CA 1
ATOM 1573 C C . LEU A 1 238 ? 39.402 22.229 127.354 1.00 50.54 223 LEU A C 1
ATOM 1574 O O . LEU A 1 238 ? 40.181 22.511 128.264 1.00 51.13 223 LEU A O 1
ATOM 1579 N N . SER A 1 239 ? 38.440 23.031 126.911 1.00 52.05 224 SER A N 1
ATOM 1580 C CA . SER A 1 239 ? 38.108 24.341 127.533 1.00 55.68 224 SER A CA 1
ATOM 1581 C C . SER A 1 239 ? 37.149 24.186 128.694 1.00 56.96 224 SER A C 1
ATOM 1582 O O . SER A 1 239 ? 36.963 25.104 129.436 1.00 59.26 224 SER A O 1
ATOM 1585 N N . SER A 1 240 ? 36.572 23.005 128.914 1.00 59.61 225 SER A N 1
ATOM 1586 C CA . SER A 1 240 ? 35.797 22.857 130.129 1.00 60.54 225 SER A CA 1
ATOM 1587 C C . SER A 1 240 ? 36.710 22.575 131.376 1.00 64.05 225 SER A C 1
ATOM 1588 O O . SER A 1 240 ? 37.884 22.176 131.251 1.00 59.93 225 SER A O 1
ATOM 1591 N N . LYS A 1 241 ? 36.139 22.789 132.562 1.00 66.13 226 LYS A N 1
ATOM 1592 C CA . LYS A 1 241 ? 36.822 22.486 133.812 1.00 69.31 226 LYS A CA 1
ATOM 1593 C C . LYS A 1 241 ? 36.151 21.354 134.536 1.00 67.04 226 LYS A C 1
ATOM 1594 O O . LYS A 1 241 ? 36.331 21.155 135.719 1.00 68.01 226 LYS A O 1
ATOM 1600 N N . THR A 1 242 ? 35.400 20.555 133.813 1.00 61.73 227 THR A N 1
ATOM 1601 C CA . THR A 1 242 ? 34.810 19.361 134.393 1.00 60.70 227 THR A CA 1
ATOM 1602 C C . THR A 1 242 ? 35.840 18.249 134.519 1.00 57.97 227 THR A C 1
ATOM 1603 O O . THR A 1 242 ? 36.726 18.063 133.645 1.00 54.85 227 THR A O 1
ATOM 1607 N N . THR A 1 243 ? 35.650 17.483 135.579 1.00 56.09 228 THR A N 1
ATOM 1608 C CA . THR A 1 243 ? 36.373 16.279 135.819 1.00 55.55 228 THR A CA 1
ATOM 1609 C C . THR A 1 243 ? 35.399 15.148 135.470 1.00 56.44 228 THR A C 1
ATOM 1610 O O . THR A 1 243 ? 34.360 14.972 136.135 1.00 55.12 228 THR A O 1
ATOM 1614 N N . PHE A 1 244 ? 35.730 14.387 134.434 1.00 52.07 229 PHE A N 1
ATOM 1615 C CA . PHE A 1 244 ? 34.822 13.349 133.982 1.00 51.41 229 PHE A CA 1
ATOM 1616 C C . PHE A 1 244 ? 35.117 12.085 134.782 1.00 53.93 229 PHE A C 1
ATOM 1617 O O . PHE A 1 244 ? 36.128 11.997 135.436 1.00 52.92 229 PHE A O 1
ATOM 1625 N N . LYS A 1 245 ? 34.196 11.154 134.772 1.00 56.36 230 LYS A N 1
ATOM 1626 C CA . LYS A 1 245 ? 34.373 9.834 135.400 1.00 59.83 230 LYS A CA 1
ATOM 1627 C C . LYS A 1 245 ? 35.117 8.833 134.520 1.00 56.21 230 LYS A C 1
ATOM 1628 O O . LYS A 1 245 ? 35.315 7.696 134.951 1.00 54.40 230 LYS A O 1
ATOM 1634 N N . ARG A 1 246 ? 35.447 9.194 133.264 1.00 54.28 231 ARG A N 1
ATOM 1635 C CA . ARG A 1 246 ? 36.129 8.281 132.311 1.00 49.12 231 ARG A CA 1
ATOM 1636 C C . ARG A 1 246 ? 37.097 9.075 131.442 1.00 46.02 231 ARG A C 1
ATOM 1637 O O . ARG A 1 246 ? 36.894 10.262 131.212 1.00 47.69 231 ARG A O 1
ATOM 1645 N N . PRO A 1 247 ? 38.217 8.448 131.029 1.00 43.49 232 PRO A N 1
ATOM 1646 C CA . PRO A 1 247 ? 39.043 9.137 130.043 1.00 41.72 232 PRO A CA 1
ATOM 1647 C C . PRO A 1 247 ? 38.274 9.250 128.673 1.00 39.23 232 PRO A C 1
ATOM 1648 O O . PRO A 1 247 ? 37.448 8.373 128.342 1.00 37.15 232 PRO A O 1
ATOM 1652 N N . ILE A 1 248 ? 38.576 10.310 127.957 1.00 38.11 233 ILE A N 1
ATOM 1653 C CA . ILE A 1 248 ? 38.032 10.619 126.680 1.00 39.95 233 ILE A CA 1
ATOM 1654 C C . ILE A 1 248 ? 39.126 10.673 125.627 1.00 39.02 233 ILE A C 1
ATOM 1655 O O . ILE A 1 248 ? 40.000 11.539 125.655 1.00 39.26 233 ILE A O 1
ATOM 1660 N N . TYR A 1 249 ? 39.046 9.776 124.633 1.00 37.30 234 TYR A N 1
ATOM 1661 C CA . TYR A 1 249 ? 40.051 9.862 123.578 1.00 37.28 234 TYR A CA 1
ATOM 1662 C C . TYR A 1 249 ? 39.539 10.516 122.323 1.00 35.01 234 TYR A C 1
ATOM 1663 O O . TYR A 1 249 ? 38.471 10.209 121.857 1.00 36.45 234 TYR A O 1
ATOM 1672 N N . PHE A 1 250 ? 40.303 11.417 121.785 1.00 35.03 235 PHE A N 1
ATOM 1673 C CA . PHE A 1 250 ? 40.152 11.856 120.430 1.00 33.88 235 PHE A CA 1
ATOM 1674 C C . PHE A 1 250 ? 41.270 11.263 119.533 1.00 32.61 235 PHE A C 1
ATOM 1675 O O . PHE A 1 250 ? 42.434 11.456 119.767 1.00 31.42 235 PHE A O 1
ATOM 1683 N N . ILE A 1 251 ? 40.858 10.558 118.481 1.00 30.48 236 ILE A N 1
ATOM 1684 C CA . ILE A 1 251 ? 41.784 9.841 117.654 1.00 30.86 236 ILE A CA 1
ATOM 1685 C C . ILE A 1 251 ? 41.616 10.189 116.204 1.00 30.77 236 ILE A C 1
ATOM 1686 O O . ILE A 1 251 ? 40.524 10.138 115.702 1.00 30.53 236 ILE A O 1
ATOM 1691 N N . TRP A 1 252 ? 42.729 10.475 115.518 1.00 30.73 237 TRP A N 1
ATOM 1692 C CA . TRP A 1 252 ? 42.744 10.641 114.103 1.00 29.02 237 TRP A CA 1
ATOM 1693 C C . TRP A 1 252 ? 43.543 9.484 113.507 1.00 28.52 237 TRP A C 1
ATOM 1694 O O . TRP A 1 252 ? 44.766 9.449 113.658 1.00 28.28 237 TRP A O 1
ATOM 1705 N N . TYR A 1 253 ? 42.880 8.573 112.815 1.00 26.28 238 TYR A N 1
ATOM 1706 C CA . TYR A 1 253 ? 43.523 7.379 112.284 1.00 26.99 238 TYR A CA 1
ATOM 1707 C C . TYR A 1 253 ? 44.263 7.640 111.047 1.00 27.12 238 TYR A C 1
ATOM 1708 O O . TYR A 1 253 ? 43.848 8.404 110.237 1.00 28.81 238 TYR A O 1
ATOM 1717 N N . ALA A 1 254 ? 45.434 7.004 110.897 1.00 27.93 239 ALA A N 1
ATOM 1718 C CA . ALA A 1 254 ? 46.189 6.983 109.636 1.00 26.91 239 ALA A CA 1
ATOM 1719 C C . ALA A 1 254 ? 45.591 5.924 108.722 1.00 25.87 239 ALA A C 1
ATOM 1720 O O . ALA A 1 254 ? 45.010 4.946 109.212 1.00 25.47 239 ALA A O 1
ATOM 1722 N N . ALA A 1 255 ? 45.811 6.075 107.427 1.00 25.96 240 ALA A N 1
ATOM 1723 C CA . ALA A 1 255 ? 45.757 4.960 106.476 1.00 26.53 240 ALA A CA 1
ATOM 1724 C C . ALA A 1 255 ? 44.396 4.229 106.481 1.00 26.51 240 ALA A C 1
ATOM 1725 O O . ALA A 1 255 ? 44.319 3.033 106.217 1.00 28.59 240 ALA A O 1
ATOM 1727 N N . GLU A 1 256 ? 43.304 4.963 106.732 1.00 26.64 241 GLU A N 1
ATOM 1728 C CA . GLU A 1 256 ? 41.956 4.399 106.605 1.00 26.33 241 GLU A CA 1
ATOM 1729 C C . GLU A 1 256 ? 41.694 3.967 105.154 1.00 26.14 241 GLU A C 1
ATOM 1730 O O . GLU A 1 256 ? 41.091 2.887 104.985 1.00 25.19 241 GLU A O 1
ATOM 1736 N N . GLU A 1 257 ? 42.154 4.740 104.190 1.00 24.96 242 GLU A N 1
ATOM 1737 C CA . GLU A 1 257 ? 41.915 4.504 102.785 1.00 27.73 242 GLU A CA 1
ATOM 1738 C C . GLU A 1 257 ? 42.576 3.226 102.282 1.00 29.03 242 GLU A C 1
ATOM 1739 O O . GLU A 1 257 ? 42.203 2.707 101.296 1.00 28.44 242 GLU A O 1
ATOM 1745 N N . ARG A 1 258 ? 43.541 2.731 103.033 1.00 30.95 243 ARG A N 1
ATOM 1746 C CA . ARG A 1 258 ? 44.291 1.552 102.659 1.00 30.26 243 ARG A CA 1
ATOM 1747 C C . ARG A 1 258 ? 43.680 0.313 103.224 1.00 29.58 243 ARG A C 1
ATOM 1748 O O . ARG A 1 258 ? 44.254 -0.724 103.122 1.00 30.83 243 ARG A O 1
ATOM 1756 N N . GLY A 1 259 ? 42.515 0.420 103.825 1.00 28.19 244 GLY A N 1
ATOM 1757 C CA . GLY A 1 259 ? 41.919 -0.735 104.431 1.00 28.66 244 GLY A CA 1
ATOM 1758 C C . GLY A 1 259 ? 41.798 -0.771 105.936 1.00 27.62 244 GLY A C 1
ATOM 1759 O O . GLY A 1 259 ? 41.898 -1.776 106.511 1.00 27.08 244 GLY A O 1
ATOM 1760 N N . LEU A 1 260 ? 41.685 0.381 106.556 1.00 27.25 245 LEU A N 1
ATOM 1761 C CA . LEU A 1 260 ? 41.491 0.529 108.005 1.00 26.95 245 LEU A CA 1
ATOM 1762 C C . LEU A 1 260 ? 42.768 0.204 108.778 1.00 28.36 245 LEU A C 1
ATOM 1763 O O . LEU A 1 260 ? 42.735 -0.081 109.960 1.00 28.16 245 LEU A O 1
ATOM 1768 N N . VAL A 1 261 ? 43.886 0.257 108.075 1.00 28.62 246 VAL A N 1
ATOM 1769 C CA . VAL A 1 261 ? 45.185 0.048 108.685 1.00 30.75 246 VAL A CA 1
ATOM 1770 C C . VAL A 1 261 ? 45.490 0.719 110.004 1.00 31.04 246 VAL A C 1
ATOM 1771 O O . VAL A 1 261 ? 45.772 0.065 110.930 1.00 31.00 246 VAL A O 1
ATOM 1775 N N . GLY A 1 262 ? 45.260 2.014 110.098 1.00 29.98 247 GLY A N 1
ATOM 1776 C CA . GLY A 1 262 ? 45.623 2.760 111.306 1.00 30.25 247 GLY A CA 1
ATOM 1777 C C . GLY A 1 262 ? 44.713 2.405 112.452 1.00 29.53 247 GLY A C 1
ATOM 1778 O O . GLY A 1 262 ? 45.210 2.167 113.555 1.00 31.18 247 GLY A O 1
ATOM 1779 N N . SER A 1 263 ? 43.398 2.328 112.228 1.00 28.68 248 SER A N 1
ATOM 1780 C CA . SER A 1 263 ? 42.495 1.951 113.320 1.00 28.28 248 SER A CA 1
ATOM 1781 C C . SER A 1 263 ? 42.785 0.518 113.775 1.00 29.68 248 SER A C 1
ATOM 1782 O O . SER A 1 263 ? 42.624 0.221 114.971 1.00 28.61 248 SER A O 1
ATOM 1785 N N . GLN A 1 264 ? 43.184 -0.370 112.882 1.00 30.61 249 GLN A N 1
ATOM 1786 C CA . GLN A 1 264 ? 43.520 -1.769 113.334 1.00 34.25 249 GL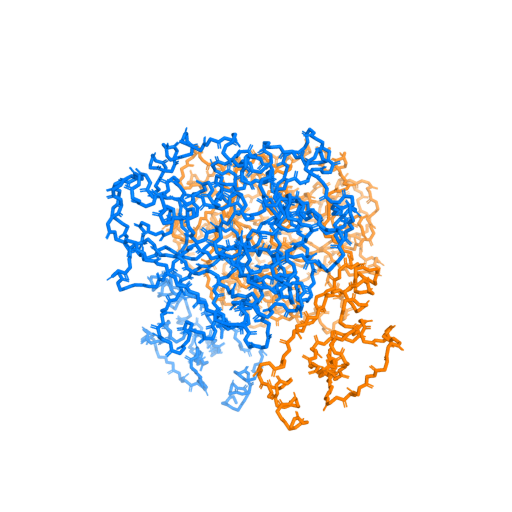N A CA 1
ATOM 1787 C C . GLN A 1 264 ? 44.745 -1.651 114.263 1.00 32.71 249 GLN A C 1
ATOM 1788 O O . GLN A 1 264 ? 44.739 -2.233 115.324 1.00 33.50 249 GLN A O 1
ATOM 1794 N N . HIS A 1 265 ? 45.695 -0.834 113.897 1.00 33.15 250 HIS A N 1
ATOM 1795 C CA . HIS A 1 265 ? 46.914 -0.611 114.797 1.00 36.01 250 HIS A CA 1
ATOM 1796 C C . HIS A 1 265 ? 46.544 0.015 116.164 1.00 36.98 250 HIS A C 1
ATOM 1797 O O . HIS A 1 265 ? 46.975 -0.459 117.202 1.00 35.20 250 HIS A O 1
ATOM 1804 N N . VAL A 1 266 ? 45.626 0.982 116.160 1.00 35.38 251 VAL A N 1
ATOM 1805 C CA . VAL A 1 266 ? 45.136 1.547 117.406 1.00 35.09 251 VAL A CA 1
ATOM 1806 C C . VAL A 1 266 ? 44.378 0.566 118.259 1.00 34.22 251 VAL A C 1
ATOM 1807 O O . VAL A 1 266 ? 44.691 0.449 119.430 1.00 35.67 251 VAL A O 1
ATOM 1811 N N . VAL A 1 267 ? 43.448 -0.179 117.687 1.00 33.15 252 VAL A N 1
ATOM 1812 C CA . VAL A 1 267 ? 42.727 -1.164 118.466 1.00 35.32 252 VAL A CA 1
ATOM 1813 C C . VAL A 1 267 ? 43.731 -2.190 119.133 1.00 37.78 252 VAL A C 1
ATOM 1814 O O . VAL A 1 267 ? 43.591 -2.551 120.295 1.00 36.59 252 VAL A O 1
ATOM 1818 N N . GLN A 1 268 ? 44.745 -2.585 118.394 1.00 39.68 253 GLN A N 1
ATOM 1819 C CA . GLN A 1 268 ? 45.715 -3.524 118.846 1.00 42.45 253 GLN A CA 1
ATOM 1820 C C . GLN A 1 268 ? 46.570 -2.899 119.979 1.00 44.94 253 GLN A C 1
ATOM 1821 O O . GLN A 1 268 ? 46.879 -3.562 120.949 1.00 45.20 253 GLN A O 1
ATOM 1827 N N . HIS A 1 269 ? 46.950 -1.651 119.808 1.00 44.02 254 HIS A N 1
ATOM 1828 C CA . HIS A 1 269 ? 47.652 -0.904 120.804 1.00 44.72 254 HIS A CA 1
ATOM 1829 C C . HIS A 1 269 ? 46.870 -0.858 122.110 1.00 44.01 254 HIS A C 1
ATOM 1830 O O . HIS A 1 269 ? 47.466 -1.063 123.170 1.00 44.19 254 HIS A O 1
ATOM 1837 N N . PHE A 1 270 ? 45.570 -0.608 122.051 1.00 40.98 255 PHE A N 1
ATOM 1838 C CA . PHE A 1 270 ? 44.712 -0.605 123.229 1.00 42.50 255 PHE A CA 1
ATOM 1839 C C . PHE A 1 270 ? 44.630 -1.969 123.906 1.00 48.40 255 PHE A C 1
ATOM 1840 O O . PHE A 1 270 ? 44.586 -2.051 125.151 1.00 51.04 255 PHE A O 1
ATOM 1848 N N . GLN A 1 271 ? 44.559 -3.026 123.109 1.00 51.13 256 GLN A N 1
ATOM 1849 C CA . GLN A 1 271 ? 44.512 -4.401 123.674 1.00 54.72 256 GLN A CA 1
ATOM 1850 C C . GLN A 1 271 ? 45.856 -4.749 124.393 1.00 52.90 256 GLN A C 1
ATOM 1851 O O . GLN A 1 271 ? 45.857 -5.200 125.490 1.00 52.55 256 GLN A O 1
ATOM 1857 N N . GLU A 1 272 ? 46.973 -4.435 123.766 1.00 51.02 257 GLU A N 1
ATOM 1858 C CA . GLU A 1 272 ? 48.277 -4.703 124.269 1.00 55.18 257 GLU A CA 1
ATOM 1859 C C . GLU A 1 272 ? 48.669 -3.865 125.479 1.00 55.04 257 GLU A C 1
ATOM 1860 O O . GLU A 1 272 ? 49.483 -4.323 126.267 1.00 57.39 257 GLU A O 1
ATOM 1866 N N . GLN A 1 273 ? 48.138 -2.654 125.612 1.00 51.31 258 GLN A N 1
ATOM 1867 C CA . GLN A 1 273 ? 48.264 -1.876 126.846 1.00 51.41 258 GLN A CA 1
ATOM 1868 C C . GLN A 1 273 ? 47.085 -2.024 127.814 1.00 52.26 258 GLN A C 1
ATOM 1869 O O . GLN A 1 273 ? 47.034 -1.282 128.788 1.00 56.02 258 GLN A O 1
ATOM 1875 N N . SER A 1 274 ? 46.175 -2.981 127.593 1.00 52.29 259 SER A N 1
ATOM 1876 C CA . SER A 1 274 ? 44.997 -3.186 128.468 1.00 54.30 259 SER A CA 1
ATOM 1877 C C . SER A 1 274 ? 44.354 -1.824 128.765 1.00 57.21 259 SER A C 1
ATOM 1878 O O . SER A 1 274 ? 44.297 -1.401 129.896 1.00 57.64 259 SER A O 1
ATOM 1881 N N . ILE A 1 275 ? 43.956 -1.078 127.749 1.00 56.18 260 ILE A N 1
ATOM 1882 C CA . ILE A 1 275 ? 43.209 0.162 127.983 1.00 52.66 260 ILE A CA 1
ATOM 1883 C C . ILE A 1 275 ? 41.812 -0.229 127.665 1.00 49.72 260 ILE A C 1
ATOM 1884 O O . ILE A 1 275 ? 41.537 -0.506 126.530 1.00 51.17 260 ILE A O 1
ATOM 1889 N N . PRO A 1 276 ? 40.922 -0.333 128.661 1.00 48.51 261 PRO A N 1
ATOM 1890 C CA . PRO A 1 276 ? 39.573 -0.755 128.278 1.00 45.20 261 PRO A CA 1
ATOM 1891 C C . PRO A 1 276 ? 38.789 0.429 127.651 1.00 43.61 261 PRO A C 1
ATOM 1892 O O . PRO A 1 276 ? 39.115 1.616 127.859 1.00 38.29 261 PRO A O 1
ATOM 1896 N N . VAL A 1 277 ? 37.799 0.069 126.847 1.00 42.85 262 VAL A N 1
ATOM 1897 C CA . VAL A 1 277 ? 36.976 1.028 126.110 1.00 38.96 262 VAL A CA 1
ATOM 1898 C C . VAL A 1 277 ? 35.531 0.621 126.267 1.00 40.84 262 VAL A C 1
ATOM 1899 O O . VAL A 1 277 ? 35.115 -0.504 125.961 1.00 41.20 262 VAL A O 1
ATOM 1903 N N . LYS A 1 278 ? 34.743 1.600 126.704 1.00 43.15 263 LYS A N 1
ATOM 1904 C CA . LYS A 1 278 ? 33.338 1.459 126.859 1.00 41.75 263 LYS A CA 1
ATOM 1905 C C . LYS A 1 278 ? 32.556 1.677 125.532 1.00 39.43 263 LYS A C 1
ATOM 1906 O O . LYS A 1 278 ? 31.639 0.908 125.219 1.00 37.15 263 LYS A O 1
ATOM 1912 N N . ALA A 1 279 ? 32.876 2.749 124.817 1.00 34.97 264 ALA A N 1
ATOM 1913 C CA . ALA A 1 279 ? 32.141 3.093 123.578 1.00 32.58 264 ALA A CA 1
ATOM 1914 C C . ALA A 1 279 ? 32.962 3.988 122.620 1.00 31.45 264 ALA A C 1
ATOM 1915 O O . ALA A 1 279 ? 33.740 4.832 123.058 1.00 31.88 264 ALA A O 1
ATOM 1917 N N . VAL A 1 280 ? 32.756 3.758 121.316 1.00 31.13 265 VAL A N 1
ATOM 1918 C CA . VAL A 1 280 ? 33.452 4.431 120.243 1.00 30.83 265 VAL A CA 1
ATOM 1919 C C . VAL A 1 280 ? 32.451 5.046 119.224 1.00 29.71 265 VAL A C 1
ATOM 1920 O O . VAL A 1 280 ? 31.453 4.412 118.862 1.00 28.95 265 VAL A O 1
ATOM 1924 N N . VAL A 1 281 ? 32.708 6.284 118.785 1.00 28.94 266 VAL A N 1
ATOM 1925 C CA . VAL A 1 281 ? 31.971 6.841 117.645 1.00 28.50 266 VAL A CA 1
ATOM 1926 C C . VAL A 1 281 ? 33.018 7.202 116.569 1.00 27.14 266 VAL A C 1
ATOM 1927 O O . VAL A 1 281 ? 34.157 7.601 116.886 1.00 25.87 266 VAL A O 1
ATOM 1931 N N . GLN A 1 282 ? 32.562 7.079 115.328 1.00 25.52 267 GLN A N 1
ATOM 1932 C CA . GLN A 1 282 ? 33.381 7.377 114.182 1.00 26.22 267 GLN A CA 1
ATOM 1933 C C . GLN A 1 282 ? 32.722 8.525 113.421 1.00 26.46 267 GLN A C 1
ATOM 1934 O O . GLN A 1 282 ? 31.541 8.408 113.028 1.00 26.17 267 GLN A O 1
ATOM 1940 N N . PHE A 1 283 ? 33.521 9.557 113.125 1.00 25.16 268 PHE A N 1
ATOM 1941 C CA . PHE A 1 283 ? 33.124 10.601 112.186 1.00 24.86 268 PHE A CA 1
ATOM 1942 C C . PHE A 1 283 ? 33.886 10.536 110.885 1.00 24.48 268 PHE A C 1
ATOM 1943 O O . PHE A 1 283 ? 35.074 10.867 110.816 1.00 25.87 268 PHE A O 1
ATOM 1951 N N . ASP A 1 284 ? 33.203 10.037 109.879 1.00 23.45 269 ASP A N 1
ATOM 1952 C CA . ASP A 1 284 ? 33.740 9.945 108.566 1.00 23.32 269 ASP A CA 1
ATOM 1953 C C . ASP A 1 284 ? 32.698 10.493 107.603 1.00 23.43 269 ASP A C 1
ATOM 1954 O O . ASP A 1 284 ? 31.799 9.820 107.221 1.00 22.64 269 ASP A O 1
ATOM 1959 N N . MET A 1 285 ? 32.963 11.693 107.152 1.00 24.67 270 MET A N 1
ATOM 1960 C CA . MET A 1 285 ? 32.102 12.506 106.248 1.00 24.37 270 MET A CA 1
ATOM 1961 C C . MET A 1 285 ? 30.951 13.172 107.021 1.00 23.24 270 MET A C 1
ATOM 1962 O O . MET A 1 285 ? 29.946 12.528 107.346 1.00 24.21 270 MET A O 1
ATOM 1967 N N . THR A 1 286 ? 31.141 14.443 107.300 1.00 24.27 271 THR A N 1
ATOM 1968 C CA . THR A 1 286 ? 30.228 15.241 108.141 1.00 25.09 271 THR A CA 1
ATOM 1969 C C . THR A 1 286 ? 29.701 16.533 107.482 1.00 25.45 271 THR A C 1
ATOM 1970 O O . THR A 1 286 ? 29.064 17.366 108.111 1.00 24.60 271 THR A O 1
ATOM 1974 N N . GLY A 1 287 ? 30.018 16.723 106.212 1.00 27.21 272 GLY A N 1
ATOM 1975 C CA . GLY A 1 287 ? 29.708 17.983 105.573 1.00 29.00 272 GLY A CA 1
ATOM 1976 C C . GLY A 1 287 ? 28.866 18.048 104.315 1.00 29.75 272 GLY A C 1
ATOM 1977 O O . GLY A 1 287 ? 28.423 19.109 103.990 1.00 30.14 272 GLY A O 1
ATOM 1978 N N . TYR A 1 288 ? 28.698 16.965 103.581 1.00 30.43 273 TYR A N 1
ATOM 1979 C CA . TYR A 1 288 ? 27.953 17.021 102.352 1.00 32.13 273 TYR A CA 1
ATOM 1980 C C . TYR A 1 288 ? 26.491 16.721 102.610 1.00 32.96 273 TYR A C 1
ATOM 1981 O O . TYR A 1 288 ? 26.138 15.716 103.281 1.00 31.21 273 TYR A O 1
ATOM 1990 N N . ARG A 1 289 ? 25.643 17.624 102.090 1.00 33.61 274 ARG A N 1
ATOM 1991 C CA . ARG A 1 289 ? 24.160 17.440 102.176 1.00 34.31 274 ARG A CA 1
ATOM 1992 C C . ARG A 1 289 ? 23.687 17.196 100.780 1.00 35.36 274 ARG A C 1
ATOM 1993 O O . ARG A 1 289 ? 24.087 17.795 99.823 1.00 34.25 274 ARG A O 1
ATOM 2001 N N . ASN A 1 290 ? 22.878 16.201 100.679 1.00 41.76 275 ASN A N 1
ATOM 2002 C CA . ASN A 1 290 ? 22.254 15.873 99.456 1.00 42.89 275 ASN A CA 1
ATOM 2003 C C . ASN A 1 290 ? 21.360 16.979 98.956 1.00 43.47 275 ASN A C 1
ATOM 2004 O O . ASN A 1 290 ? 21.280 17.262 97.760 1.00 41.52 275 ASN A O 1
ATOM 2009 N N . ASP A 1 291 ? 20.656 17.584 99.894 1.00 42.52 276 ASP A N 1
ATOM 2010 C CA . ASP A 1 291 ? 19.771 18.768 99.641 1.00 46.33 276 ASP A CA 1
ATOM 2011 C C . ASP A 1 291 ? 20.112 19.736 100.782 1.00 44.77 276 ASP A C 1
ATOM 2012 O O . ASP A 1 291 ? 19.955 19.376 101.959 1.00 44.23 276 ASP A O 1
ATOM 2017 N N . ALA A 1 292 ? 20.559 20.939 100.442 1.00 44.58 277 ALA A N 1
ATOM 2018 C CA . ALA A 1 292 ? 21.002 21.904 101.454 1.00 45.56 277 ALA A CA 1
ATOM 2019 C C . ALA A 1 292 ? 19.927 22.156 102.516 1.00 45.46 277 ALA A C 1
ATOM 2020 O O . ALA A 1 292 ? 20.227 22.372 103.650 1.00 45.54 277 ALA A O 1
ATOM 2022 N N . ASN A 1 293 ? 18.662 22.065 102.161 1.00 46.77 278 ASN A N 1
ATOM 2023 C CA . ASN A 1 293 ? 17.583 22.362 103.073 1.00 49.00 278 ASN A CA 1
ATOM 2024 C C . ASN A 1 293 ? 17.180 21.215 103.929 1.00 46.79 278 ASN A C 1
ATOM 2025 O O . ASN A 1 293 ? 16.329 21.390 104.752 1.00 46.76 278 ASN A O 1
ATOM 2030 N N . ASP A 1 294 ? 17.745 20.027 103.739 1.00 42.93 279 ASP A N 1
ATOM 2031 C CA . ASP A 1 294 ? 17.419 18.844 104.541 1.00 42.96 279 ASP A CA 1
ATOM 2032 C C . ASP A 1 294 ? 18.612 18.517 105.442 1.00 41.42 279 ASP A C 1
ATOM 2033 O O . ASP A 1 294 ? 19.621 18.098 104.958 1.00 37.53 279 ASP A O 1
ATOM 2038 N N . PRO A 1 295 ? 18.455 18.641 106.746 1.00 37.98 280 PRO A N 1
ATOM 2039 C CA . PRO A 1 295 ? 19.501 18.470 107.731 1.00 36.50 280 PRO A CA 1
ATOM 2040 C C . PRO A 1 295 ? 19.571 17.112 108.368 1.00 34.11 280 PRO A C 1
ATOM 2041 O O . PRO A 1 295 ? 20.212 16.991 109.360 1.00 34.75 280 PRO A O 1
ATOM 2045 N N . THR A 1 296 ? 18.919 16.119 107.799 1.00 31.70 281 THR A N 1
ATOM 2046 C CA . THR A 1 296 ? 18.896 14.794 108.345 1.00 29.50 281 THR A CA 1
ATOM 2047 C C . THR A 1 296 ? 20.304 14.212 108.518 1.00 27.74 281 THR A C 1
ATOM 2048 O O . THR A 1 296 ? 21.136 14.396 107.696 1.00 27.27 281 THR A O 1
ATOM 2052 N N . MET A 1 297 ? 20.513 13.536 109.629 1.00 26.78 282 MET A N 1
ATOM 2053 C CA . MET A 1 297 ? 21.772 12.844 109.919 1.00 26.98 282 MET A CA 1
ATOM 2054 C C . MET A 1 297 ? 21.449 11.355 109.908 1.00 26.38 282 MET A C 1
ATOM 2055 O O . MET A 1 297 ? 20.374 10.920 110.311 1.00 29.01 282 MET A O 1
ATOM 2060 N N . TRP A 1 298 ? 22.398 10.569 109.433 1.00 25.64 283 TRP A N 1
ATOM 2061 C CA . TRP A 1 298 ? 22.212 9.158 109.133 1.00 25.42 283 TRP A CA 1
ATOM 2062 C C . TRP A 1 298 ? 22.994 8.319 110.098 1.00 27.71 283 TRP A C 1
ATOM 2063 O O . TRP A 1 298 ? 24.142 8.635 110.392 1.00 27.23 283 TRP A O 1
ATOM 2074 N N . VAL A 1 299 ? 22.404 7.235 110.577 1.00 26.84 284 VAL A N 1
ATOM 2075 C CA . VAL A 1 299 ? 23.016 6.367 111.531 1.00 27.07 284 VAL A CA 1
ATOM 2076 C C . VAL A 1 299 ? 23.215 5.073 110.766 1.00 28.54 284 VAL A C 1
ATOM 2077 O O . VAL A 1 299 ? 22.273 4.494 110.185 1.00 28.55 284 VAL A O 1
ATOM 2081 N N . PHE A 1 300 ? 24.484 4.630 110.686 1.00 25.48 285 PHE A N 1
ATOM 2082 C CA . PHE A 1 300 ? 24.786 3.416 109.938 1.00 26.88 285 PHE A CA 1
ATOM 2083 C C . PHE A 1 300 ? 24.614 2.140 110.774 1.00 26.71 285 PHE A C 1
ATOM 2084 O O . PHE A 1 300 ? 24.989 2.084 111.900 1.00 28.19 285 PHE A O 1
ATOM 2092 N N . THR A 1 301 ? 24.014 1.139 110.179 1.00 26.56 286 THR A N 1
ATOM 2093 C CA . THR A 1 301 ? 23.489 0.001 110.935 1.00 27.86 286 THR A CA 1
ATOM 2094 C C . THR A 1 301 ? 24.224 -1.289 110.721 1.00 29.37 286 THR A C 1
ATOM 2095 O O . THR A 1 301 ? 23.882 -2.224 111.402 1.00 29.88 286 THR A O 1
ATOM 2099 N N . ASP A 1 302 ? 25.271 -1.278 109.895 1.00 28.32 287 ASP A N 1
ATOM 2100 C CA . ASP A 1 302 ? 26.096 -2.453 109.614 1.00 28.07 287 ASP A CA 1
ATOM 2101 C C . ASP A 1 302 ? 27.483 -2.283 110.246 1.00 29.73 287 ASP A C 1
ATOM 2102 O O . ASP A 1 302 ? 28.111 -1.233 110.112 1.00 26.99 287 ASP A O 1
ATOM 2107 N N . TYR A 1 303 ? 27.948 -3.322 110.935 1.00 27.90 288 TYR A N 1
ATOM 2108 C CA . TYR A 1 303 ? 29.253 -3.303 111.655 1.00 29.04 288 TYR A CA 1
ATOM 2109 C C . TYR A 1 303 ? 29.273 -2.281 112.769 1.00 27.08 288 TYR A C 1
ATOM 2110 O O . TYR A 1 303 ? 30.316 -1.707 113.074 1.00 28.12 288 TYR A O 1
ATOM 2119 N N . THR A 1 304 ? 28.100 -2.051 113.356 1.00 27.02 289 THR A N 1
ATOM 2120 C CA . THR A 1 304 ? 27.962 -1.160 114.461 1.00 26.91 289 THR A CA 1
ATOM 2121 C C . THR A 1 304 ? 27.110 -1.815 115.579 1.00 28.59 289 THR A C 1
ATOM 2122 O O . THR A 1 304 ? 26.339 -2.718 115.313 1.00 30.21 289 THR A O 1
ATOM 2126 N N . ASP A 1 305 ? 27.226 -1.257 116.774 1.00 29.40 290 ASP A N 1
ATOM 2127 C CA . ASP A 1 305 ? 26.567 -1.745 117.940 1.00 30.63 290 ASP A CA 1
ATOM 2128 C C . ASP A 1 305 ? 25.153 -1.222 117.927 1.00 30.93 290 ASP A C 1
ATOM 2129 O O . ASP A 1 305 ? 24.919 -0.014 117.794 1.00 29.47 290 ASP A O 1
ATOM 2134 N N . ARG A 1 306 ? 24.204 -2.125 118.035 1.00 30.54 291 ARG A N 1
ATOM 2135 C CA . ARG A 1 306 ? 22.830 -1.737 118.014 1.00 31.72 291 ARG A CA 1
ATOM 2136 C C . ARG A 1 306 ? 22.370 -0.767 119.121 1.00 32.92 291 ARG A C 1
ATOM 2137 O O . ARG A 1 306 ? 21.734 0.256 118.830 1.00 33.40 291 ARG A O 1
ATOM 2145 N N . ASP A 1 307 ? 22.699 -1.021 120.363 1.00 33.48 292 ASP A N 1
ATOM 2146 C CA . ASP A 1 307 ? 22.301 -0.072 121.412 1.00 37.58 292 ASP A CA 1
ATOM 2147 C C . ASP A 1 307 ? 23.028 1.265 121.325 1.00 35.33 292 ASP A C 1
ATOM 2148 O O . ASP A 1 307 ? 22.445 2.287 121.544 1.00 37.30 292 ASP A O 1
ATOM 2153 N N . LEU A 1 308 ? 24.300 1.273 120.967 1.00 32.53 293 LEU A N 1
ATOM 2154 C CA . LEU A 1 308 ? 25.011 2.534 120.838 1.00 30.22 293 LEU A CA 1
ATOM 2155 C C . LEU A 1 308 ? 24.457 3.358 119.665 1.00 30.61 293 LEU A C 1
ATOM 2156 O O . LEU A 1 308 ? 24.347 4.607 119.748 1.00 30.55 293 LEU A O 1
ATOM 2161 N N . SER A 1 309 ? 24.070 2.673 118.584 1.00 30.19 294 SER A N 1
ATOM 2162 C CA . SER A 1 309 ? 23.467 3.320 117.410 1.00 29.58 294 SER A CA 1
ATOM 2163 C C . SER A 1 309 ? 22.163 3.987 117.718 1.00 30.43 294 SER A C 1
ATOM 2164 O O . SER A 1 309 ? 21.932 5.152 117.363 1.00 26.29 294 SER A O 1
ATOM 2167 N N . ASN A 1 310 ? 21.330 3.252 118.476 1.00 30.87 295 ASN A N 1
ATOM 2168 C CA . ASN A 1 310 ? 20.079 3.834 118.978 1.00 34.66 295 ASN A CA 1
ATOM 2169 C C . ASN A 1 310 ? 20.308 5.025 119.857 1.00 32.82 295 ASN A C 1
ATOM 2170 O O . ASN A 1 310 ? 19.570 6.015 119.766 1.00 33.34 295 ASN A O 1
ATOM 2175 N N . TYR A 1 311 ? 21.332 4.971 120.683 1.00 33.23 296 TYR A N 1
ATOM 2176 C CA . TYR A 1 311 ? 21.701 6.114 121.471 1.00 33.51 296 TYR A CA 1
ATOM 2177 C C . TYR A 1 311 ? 22.090 7.342 120.614 1.00 33.11 296 TYR A C 1
ATOM 2178 O O . TYR A 1 311 ? 21.682 8.487 120.902 1.00 34.78 296 TYR A O 1
ATOM 2187 N N . LEU A 1 312 ? 22.858 7.118 119.574 1.00 30.90 297 LEU A N 1
ATOM 2188 C CA . LEU A 1 312 ? 23.143 8.261 118.669 1.00 31.19 297 LEU A CA 1
ATOM 2189 C C . LEU A 1 312 ? 21.849 8.883 118.135 1.00 30.69 297 LEU A C 1
ATOM 2190 O O . LEU A 1 312 ? 21.730 10.075 118.057 1.00 30.25 297 LEU A O 1
ATOM 2195 N N . ALA A 1 313 ? 20.889 8.033 117.727 1.00 32.63 298 ALA A N 1
ATOM 2196 C CA . ALA A 1 313 ? 19.639 8.538 117.205 1.00 33.41 298 ALA A CA 1
ATOM 2197 C C . ALA A 1 313 ? 18.955 9.469 118.232 1.00 34.22 298 ALA A C 1
ATOM 2198 O O . ALA A 1 313 ? 18.536 10.575 117.887 1.00 32.94 298 ALA A O 1
ATOM 2200 N N . LYS A 1 314 ? 18.951 9.051 119.482 1.00 36.31 299 LYS A N 1
ATOM 2201 C CA . LYS A 1 314 ? 18.421 9.872 120.574 1.00 39.21 299 LYS A CA 1
ATOM 2202 C C . LYS A 1 314 ? 19.165 11.141 120.831 1.00 37.27 299 LYS A C 1
ATOM 2203 O O . LYS A 1 314 ? 18.555 12.188 121.053 1.00 33.33 299 LYS A O 1
ATOM 2209 N N . LEU A 1 315 ? 20.523 11.067 120.800 1.00 35.34 300 LEU A N 1
ATOM 2210 C CA . LEU A 1 315 ? 21.288 12.279 121.012 1.00 34.91 300 LEU A CA 1
ATOM 2211 C C . LEU A 1 315 ? 20.994 13.243 119.926 1.00 35.10 300 LEU A C 1
ATOM 2212 O O . LEU A 1 315 ? 20.920 14.420 120.204 1.00 37.95 300 LEU A O 1
ATOM 2217 N N . ILE A 1 316 ? 20.877 12.745 118.661 1.00 35.20 301 ILE A N 1
ATOM 2218 C CA . ILE A 1 316 ? 20.587 13.627 117.549 1.00 34.24 301 ILE A CA 1
ATOM 2219 C C . ILE A 1 316 ? 19.207 14.315 117.808 1.00 35.35 301 ILE A C 1
ATOM 2220 O O . ILE A 1 316 ? 19.082 15.538 117.741 1.00 34.02 301 ILE A O 1
ATOM 2225 N N . ASP A 1 317 ? 18.208 13.529 118.124 1.00 35.71 302 ASP A N 1
ATOM 2226 C CA . ASP A 1 317 ? 16.871 14.080 118.244 1.00 39.97 302 ASP A CA 1
ATOM 2227 C C . ASP A 1 317 ? 16.767 15.055 119.438 1.00 42.59 302 ASP A C 1
ATOM 2228 O O . ASP A 1 317 ? 16.284 16.189 119.288 1.00 41.33 302 ASP A O 1
ATOM 2233 N N . HIS A 1 318 ? 17.273 14.630 120.583 1.00 43.32 303 HIS A N 1
ATOM 2234 C CA . HIS A 1 318 ? 17.291 15.467 121.817 1.00 46.47 303 HIS A CA 1
ATOM 2235 C C . HIS A 1 318 ? 18.124 16.722 121.756 1.00 44.28 303 HIS A C 1
ATOM 2236 O O . HIS A 1 318 ? 17.693 17.786 122.192 1.00 47.47 303 HIS A O 1
ATOM 2243 N N . TYR A 1 319 ? 19.347 16.640 121.222 1.00 43.81 304 TYR A N 1
ATOM 2244 C CA . TYR A 1 319 ? 20.243 17.795 121.279 1.00 41.47 304 TYR A CA 1
ATOM 2245 C C . TYR A 1 319 ? 20.461 18.507 119.997 1.00 41.15 304 TYR A C 1
ATOM 2246 O O . TYR A 1 319 ? 20.897 19.644 120.021 1.00 37.76 304 TYR A O 1
ATOM 2255 N N . ILE A 1 320 ? 20.268 17.851 118.854 1.00 41.53 305 ILE A N 1
ATOM 2256 C CA . ILE A 1 320 ? 20.568 18.500 117.558 1.00 41.14 305 ILE A CA 1
ATOM 2257 C C . ILE A 1 320 ? 19.248 18.974 116.885 1.00 42.08 305 ILE A C 1
ATOM 2258 O O . ILE A 1 320 ? 19.233 19.918 116.110 1.00 42.78 305 ILE A O 1
ATOM 2263 N N . HIS A 1 321 ? 18.161 18.255 117.115 1.00 43.67 306 HIS A N 1
ATOM 2264 C CA . HIS A 1 321 ? 16.844 18.630 116.600 1.00 46.50 306 HIS A CA 1
ATOM 2265 C C . HIS A 1 321 ? 16.786 18.610 115.085 1.00 43.61 306 HIS A C 1
ATOM 2266 O O . HIS A 1 321 ? 16.235 19.524 114.498 1.00 46.58 306 HIS A O 1
ATOM 2273 N N . VAL A 1 322 ? 17.285 17.539 114.495 1.00 37.22 307 VAL A N 1
ATOM 2274 C CA . VAL A 1 322 ? 17.150 17.284 113.069 1.00 36.10 307 VAL A CA 1
ATOM 2275 C C . VAL A 1 322 ? 16.692 15.834 112.880 1.00 34.89 307 VAL A C 1
ATOM 2276 O O . VAL A 1 322 ? 16.803 15.015 113.795 1.00 34.47 307 VAL A O 1
ATOM 2280 N N . PRO A 1 323 ? 16.123 15.504 111.721 1.00 35.28 308 PRO A N 1
ATOM 2281 C CA . PRO A 1 323 ? 15.712 14.098 111.493 1.00 35.02 308 PRO A CA 1
ATOM 2282 C C . PRO A 1 323 ? 16.870 13.099 111.478 1.00 34.05 308 PRO A C 1
ATOM 2283 O O . PRO A 1 323 ? 18.067 13.506 111.258 1.00 32.18 308 PRO A O 1
ATOM 2287 N N . VAL A 1 324 ? 16.549 11.840 111.768 1.00 32.60 309 VAL A N 1
ATOM 2288 C CA . VAL A 1 324 ? 17.466 10.732 111.758 1.00 33.09 309 VAL A CA 1
ATOM 2289 C C . VAL A 1 324 ? 16.959 9.721 110.759 1.00 33.53 309 VAL A C 1
ATOM 2290 O O . VAL A 1 324 ? 15.778 9.474 110.692 1.00 34.54 309 VAL A O 1
ATOM 2294 N N . ASP A 1 325 ? 17.831 9.144 109.971 1.00 29.64 310 ASP A N 1
ATOM 2295 C CA . ASP A 1 325 ? 17.447 8.033 109.120 1.00 29.09 310 ASP A CA 1
ATOM 2296 C C . ASP A 1 325 ? 18.636 7.051 109.158 1.00 28.78 310 ASP A C 1
ATOM 2297 O O . ASP A 1 325 ? 19.696 7.354 109.777 1.00 28.59 310 ASP A O 1
ATOM 2302 N N . TYR A 1 326 ? 18.428 5.882 108.569 1.00 27.66 311 TYR A N 1
ATOM 2303 C CA . TYR A 1 326 ? 19.317 4.716 108.679 1.00 28.05 311 TYR A CA 1
ATOM 2304 C C . TYR A 1 326 ? 19.761 4.204 107.342 1.00 26.74 311 TYR A C 1
ATOM 2305 O O . TYR A 1 326 ? 19.055 4.229 106.312 1.00 25.93 311 TYR A O 1
ATOM 2314 N N . SER A 1 327 ? 20.978 3.701 107.330 1.00 26.66 312 SER A N 1
ATOM 2315 C CA . SER A 1 327 ? 21.569 3.181 106.133 1.00 26.82 312 SER A CA 1
ATOM 2316 C C . SER A 1 327 ? 22.671 2.176 106.459 1.00 27.55 312 SER A C 1
ATOM 2317 O O . SER A 1 327 ? 22.984 1.987 107.587 1.00 28.41 312 SER A O 1
ATOM 2320 N N . ARG A 1 328 ? 23.167 1.494 105.443 1.00 28.60 313 ARG A N 1
ATOM 2321 C CA . ARG A 1 328 ? 24.263 0.530 105.547 1.00 28.19 313 ARG A CA 1
ATOM 2322 C C . ARG A 1 328 ? 25.350 0.943 104.568 1.00 28.03 313 ARG A C 1
ATOM 2323 O O . ARG A 1 328 ? 25.031 1.409 103.506 1.00 26.18 313 ARG A O 1
ATOM 2331 N N . CYS A 1 329 ? 26.626 0.819 104.943 1.00 26.69 314 CYS A N 1
ATOM 2332 C CA . CYS A 1 329 ? 27.700 1.138 104.027 1.00 27.61 314 CYS A CA 1
ATOM 2333 C C . CYS A 1 329 ? 28.671 0.013 103.647 1.00 27.36 314 CYS A C 1
ATOM 2334 O O . CYS A 1 329 ? 29.591 0.237 102.951 1.00 28.00 314 CYS A O 1
ATOM 2337 N N . GLY A 1 330 ? 28.449 -1.177 104.123 1.00 26.33 315 GLY A N 1
ATOM 2338 C CA . GLY A 1 330 ? 29.250 -2.294 103.724 1.00 28.02 315 GLY A CA 1
ATOM 2339 C C . GLY A 1 330 ? 30.484 -2.671 104.477 1.00 27.53 315 GLY A C 1
ATOM 2340 O O . GLY A 1 330 ? 30.921 -2.011 105.352 1.00 29.92 315 GLY A O 1
ATOM 2341 N N . TYR A 1 331 ? 30.996 -3.815 104.130 1.00 27.82 316 TYR A N 1
ATOM 2342 C CA . TYR A 1 331 ? 32.194 -4.324 104.765 1.00 28.96 316 TYR A CA 1
ATOM 2343 C C . TYR A 1 331 ? 33.369 -3.332 104.602 1.00 29.08 316 TYR A C 1
ATOM 2344 O O . TYR A 1 331 ? 33.593 -2.818 103.553 1.00 28.39 316 TYR A O 1
ATOM 2353 N N . GLY A 1 332 ? 34.120 -3.136 105.654 1.00 29.06 317 GLY A N 1
ATOM 2354 C CA . GLY A 1 332 ? 35.279 -2.285 105.672 1.00 30.09 317 GLY A CA 1
ATOM 2355 C C . GLY A 1 332 ? 34.971 -0.782 105.445 1.00 29.43 317 GLY A C 1
ATOM 2356 O O . GLY A 1 332 ? 35.756 -0.058 104.884 1.00 29.65 317 GLY A O 1
ATOM 2357 N N . CYS A 1 333 ? 33.832 -0.357 105.910 1.00 30.77 318 CYS A N 1
ATOM 2358 C CA . CYS A 1 333 ? 33.271 0.923 105.523 1.00 28.76 318 CYS A CA 1
ATOM 2359 C C . CYS A 1 333 ? 34.079 2.108 106.117 1.00 29.04 318 CYS A C 1
ATOM 2360 O O . CYS A 1 333 ? 34.357 3.073 105.451 1.00 26.99 318 CYS A O 1
ATOM 2363 N N . SER A 1 334 ? 34.398 2.013 107.402 1.00 26.04 319 SER A N 1
ATOM 2364 C CA . SER A 1 334 ? 35.296 2.935 108.048 1.00 25.74 319 SER A CA 1
ATOM 2365 C C . SER A 1 334 ? 35.818 2.393 109.367 1.00 24.67 319 SER A C 1
ATOM 2366 O O . SER A 1 334 ? 35.556 1.193 109.720 1.00 23.32 319 SER A O 1
ATOM 2369 N N . ASP A 1 335 ? 36.487 3.276 110.133 1.00 24.56 320 ASP A N 1
ATOM 2370 C CA . ASP A 1 335 ? 37.239 2.859 111.306 1.00 26.29 320 ASP A CA 1
ATOM 2371 C C . ASP A 1 335 ? 36.465 2.274 112.479 1.00 26.31 320 ASP A C 1
ATOM 2372 O O . ASP A 1 335 ? 37.021 1.476 113.218 1.00 26.78 320 ASP A O 1
ATOM 2377 N N . HIS A 1 336 ? 35.156 2.531 112.567 1.00 26.84 321 HIS A N 1
ATOM 2378 C CA . HIS A 1 336 ? 34.346 1.880 113.568 1.00 27.26 321 HIS A CA 1
ATOM 2379 C C . HIS A 1 336 ? 34.407 0.383 113.433 1.00 27.96 321 HIS A C 1
ATOM 2380 O O . HIS A 1 336 ? 34.260 -0.306 114.434 1.00 30.16 321 HIS A O 1
ATOM 2387 N N . ALA A 1 337 ? 34.608 -0.125 112.216 1.00 28.55 322 ALA A N 1
ATOM 2388 C CA . ALA A 1 337 ? 34.582 -1.557 111.991 1.00 30.54 322 ALA A CA 1
ATOM 2389 C C . ALA A 1 337 ? 35.701 -2.273 112.748 1.00 31.85 322 ALA A C 1
ATOM 2390 O O . ALA A 1 337 ? 35.505 -3.421 113.167 1.00 32.95 322 ALA A O 1
ATOM 2392 N N . SER A 1 338 ? 36.837 -1.610 112.831 1.00 29.90 323 SER A N 1
ATOM 2393 C CA . SER A 1 338 ? 37.991 -2.107 113.570 1.00 31.21 323 SER A CA 1
ATOM 2394 C C . SER A 1 338 ? 37.666 -2.395 115.058 1.00 31.28 323 SER A C 1
ATOM 2395 O O . SER A 1 338 ? 38.107 -3.428 115.598 1.00 31.83 323 SER A O 1
ATOM 2398 N N . TRP A 1 339 ? 36.890 -1.521 115.683 1.00 29.57 324 TRP A N 1
ATOM 2399 C CA . TRP A 1 339 ? 36.413 -1.699 117.041 1.00 30.83 324 TRP A CA 1
ATOM 2400 C C . TRP A 1 339 ? 35.348 -2.763 117.147 1.00 32.11 324 TRP A C 1
ATOM 2401 O O . TRP A 1 339 ? 35.386 -3.670 118.029 1.00 32.24 324 TRP A O 1
ATOM 2412 N N . ASN A 1 340 ? 34.416 -2.708 116.195 1.00 32.55 325 ASN A N 1
ATOM 2413 C CA . ASN A 1 340 ? 33.275 -3.627 116.198 1.00 32.41 325 ASN A CA 1
ATOM 2414 C C . ASN A 1 340 ? 33.746 -5.099 116.110 1.00 31.86 325 ASN A C 1
ATOM 2415 O O . ASN A 1 340 ? 33.110 -5.986 116.716 1.00 30.72 325 ASN A O 1
ATOM 2420 N N . GLU A 1 341 ? 34.761 -5.320 115.285 1.00 33.71 326 GLU A N 1
ATOM 2421 C CA . GLU A 1 341 ? 35.359 -6.635 115.156 1.00 40.48 326 GLU A CA 1
ATOM 2422 C C . GLU A 1 341 ? 35.875 -7.209 116.480 1.00 42.82 326 GLU A C 1
ATOM 2423 O O . GLU A 1 341 ? 35.910 -8.391 116.601 1.00 42.24 326 GLU A O 1
ATOM 2429 N N . GLU A 1 342 ? 36.332 -6.380 117.407 1.00 41.19 327 GLU A N 1
ATOM 2430 C CA . GLU A 1 342 ? 36.810 -6.831 118.704 1.00 44.45 327 GLU A CA 1
ATOM 2431 C C . GLU A 1 342 ? 35.745 -6.722 119.779 1.00 43.73 327 GLU A C 1
ATOM 2432 O O . GLU A 1 342 ? 36.076 -6.607 120.944 1.00 45.57 327 GLU A O 1
ATOM 2438 N N . ASP A 1 343 ? 34.488 -6.703 119.355 1.00 43.07 328 ASP A N 1
ATOM 2439 C CA . ASP A 1 343 ? 33.329 -6.568 120.199 1.00 46.44 328 ASP A CA 1
ATOM 2440 C C . ASP A 1 343 ? 33.305 -5.364 121.097 1.00 44.43 328 ASP A C 1
ATOM 2441 O O . ASP A 1 343 ? 32.741 -5.445 122.127 1.00 48.48 328 ASP A O 1
ATOM 2446 N N . ILE A 1 344 ? 33.896 -4.243 120.709 1.00 39.56 329 ILE A N 1
ATOM 2447 C CA . ILE A 1 344 ? 33.800 -3.041 121.473 1.00 35.94 329 ILE A CA 1
ATOM 2448 C C . ILE A 1 344 ? 32.679 -2.216 120.836 1.00 36.52 329 ILE A C 1
ATOM 2449 O O . ILE A 1 344 ? 32.706 -2.055 119.630 1.00 36.05 329 ILE A O 1
ATOM 2454 N N . PRO A 1 345 ? 31.678 -1.725 121.621 1.00 37.54 330 PRO A N 1
ATOM 2455 C CA . PRO A 1 345 ? 30.550 -0.994 121.065 1.00 35.09 330 PRO A CA 1
ATOM 2456 C C . PRO A 1 345 ? 30.959 0.264 120.278 1.00 32.97 330 PRO A C 1
ATOM 2457 O O . PRO A 1 345 ? 31.697 1.062 120.785 1.00 31.92 330 PRO A O 1
ATOM 2461 N N . ALA A 1 346 ? 30.523 0.335 119.013 1.00 30.21 331 ALA A N 1
ATOM 2462 C CA . ALA A 1 346 ? 30.978 1.368 118.091 1.00 29.05 331 ALA A CA 1
ATOM 2463 C C . ALA A 1 346 ? 29.836 1.758 117.168 1.00 27.08 331 ALA A C 1
ATOM 2464 O O . ALA A 1 346 ? 29.006 0.927 116.800 1.00 28.52 331 ALA A O 1
ATOM 2466 N N . ALA A 1 347 ? 29.755 3.040 116.879 1.00 26.84 332 ALA A N 1
ATOM 2467 C CA . ALA A 1 347 ? 28.670 3.546 116.092 1.00 26.28 332 ALA A CA 1
ATOM 2468 C C . ALA A 1 347 ? 29.234 4.610 115.112 1.00 26.16 332 ALA A C 1
ATOM 2469 O O . ALA A 1 347 ? 30.302 5.184 115.337 1.00 25.05 332 ALA A O 1
ATOM 2471 N N . PHE A 1 348 ? 28.438 4.850 114.076 1.00 25.75 333 PHE A N 1
ATOM 2472 C CA . PHE A 1 348 ? 28.839 5.639 112.912 1.00 24.95 333 PHE A CA 1
ATOM 2473 C C . PHE A 1 348 ? 27.702 6.512 112.383 1.00 23.92 333 PHE A C 1
ATOM 2474 O O . PHE A 1 348 ? 26.849 6.024 111.637 1.00 23.98 333 PHE A O 1
ATOM 2482 N N . PRO A 1 349 ? 27.644 7.775 112.785 1.00 24.55 334 PRO A N 1
ATOM 2483 C CA . PRO A 1 349 ? 26.736 8.694 112.145 1.00 24.54 334 PRO A CA 1
ATOM 2484 C C . PRO A 1 349 ? 27.372 9.354 110.926 1.00 25.39 334 PRO A C 1
ATOM 2485 O O . PRO A 1 349 ? 28.615 9.487 110.888 1.00 26.90 334 PRO A O 1
ATOM 2489 N N . CYS A 1 350 ? 26.590 9.688 109.903 1.00 23.68 335 CYS A N 1
ATOM 2490 C CA . CYS A 1 350 ? 27.171 10.149 108.613 1.00 23.87 335 CYS A CA 1
ATOM 2491 C C . CYS A 1 350 ? 26.296 11.129 107.927 1.00 24.70 335 CYS A C 1
ATOM 2492 O O . CYS A 1 350 ? 25.087 11.265 108.226 1.00 24.40 335 CYS A O 1
ATOM 2495 N N . GLU A 1 351 ? 26.962 11.922 107.087 1.00 24.75 336 GLU A N 1
ATOM 2496 C CA . GLU A 1 351 ? 26.347 13.004 106.371 1.00 26.59 336 GLU A CA 1
ATOM 2497 C C . GLU A 1 351 ? 25.225 12.697 105.454 1.00 26.39 336 GLU A C 1
ATOM 2498 O O . GLU A 1 351 ? 24.338 13.496 105.285 1.00 28.79 336 GLU A O 1
ATOM 2504 N N . THR A 1 352 ? 25.221 11.501 104.868 1.00 27.85 337 THR A N 1
ATOM 2505 C CA . THR A 1 352 ? 24.181 11.078 103.910 1.00 28.98 337 THR A CA 1
ATOM 2506 C C . THR A 1 352 ? 23.952 9.604 104.071 1.00 30.15 337 THR A C 1
ATOM 2507 O O . THR A 1 352 ? 24.725 8.896 104.703 1.00 27.36 337 THR A O 1
ATOM 2511 N N . SER A 1 353 ? 22.936 9.115 103.388 1.00 28.55 338 SER A N 1
ATOM 2512 C CA . SER A 1 353 ? 22.849 7.701 103.186 1.00 29.54 338 SER A CA 1
ATOM 2513 C C . SER A 1 353 ? 23.996 7.239 102.271 1.00 30.74 338 SER A C 1
ATOM 2514 O O . SER A 1 353 ? 24.622 8.041 101.528 1.00 30.07 338 SER A O 1
ATOM 2517 N N . PHE A 1 354 ? 24.156 5.934 102.204 1.00 30.60 339 PHE A N 1
ATOM 2518 C CA . PHE A 1 354 ? 25.045 5.302 101.226 1.00 33.71 339 PHE A CA 1
ATOM 2519 C C . PHE A 1 354 ? 24.625 5.488 99.791 1.00 36.82 339 PHE A C 1
ATOM 2520 O O . PHE A 1 354 ? 25.434 5.882 98.964 1.00 38.40 339 PHE A O 1
ATOM 2528 N N . ALA A 1 355 ? 23.356 5.346 99.495 1.00 39.01 340 ALA A N 1
ATOM 2529 C CA . ALA A 1 355 ? 22.885 5.571 98.139 1.00 41.65 340 ALA A CA 1
ATOM 2530 C C . ALA A 1 355 ? 23.101 7.001 97.641 1.00 44.48 340 ALA A C 1
ATOM 2531 O O . ALA A 1 355 ? 23.419 7.215 96.496 1.00 46.26 340 ALA A O 1
ATOM 2533 N N . ASP A 1 356 ? 22.958 7.979 98.503 1.00 43.01 341 ASP A N 1
ATOM 2534 C CA . ASP A 1 356 ? 23.128 9.361 98.106 1.00 43.00 341 ASP A CA 1
ATOM 2535 C C . ASP A 1 356 ? 24.415 10.002 98.560 1.00 39.77 341 ASP A C 1
ATOM 2536 O O . ASP A 1 356 ? 24.429 11.135 98.888 1.00 38.39 341 ASP A O 1
ATOM 2541 N N . HIS A 1 357 ? 25.500 9.271 98.593 1.00 36.80 342 HIS A N 1
ATOM 2542 C CA . HIS A 1 357 ? 26.722 9.851 99.075 1.00 34.94 342 HIS A CA 1
ATOM 2543 C C . HIS A 1 357 ? 27.379 10.878 98.167 1.00 32.82 342 HIS A C 1
ATOM 2544 O O . HIS A 1 357 ? 27.085 10.976 97.023 1.00 31.70 342 HIS A O 1
ATOM 2551 N N . ASN A 1 358 ? 28.254 11.661 98.755 1.00 29.85 343 ASN A N 1
ATOM 2552 C CA . ASN A 1 358 ? 28.939 12.770 98.078 1.00 29.03 343 ASN A CA 1
ATOM 2553 C C . ASN A 1 358 ? 29.612 12.142 96.811 1.00 30.62 343 ASN A C 1
ATOM 2554 O O . ASN A 1 358 ? 30.502 11.279 96.958 1.00 28.23 343 ASN A O 1
ATOM 2559 N N . PRO A 1 359 ? 29.232 12.579 95.585 1.00 30.75 344 PRO A N 1
ATOM 2560 C CA . PRO A 1 359 ? 29.839 11.965 94.410 1.00 31.16 344 PRO A CA 1
ATOM 2561 C C . PRO A 1 359 ? 31.279 12.337 94.145 1.00 30.27 344 PRO A C 1
ATOM 2562 O O . PRO A 1 359 ? 31.886 11.738 93.279 1.00 30.37 344 PRO A O 1
ATOM 2566 N N . TYR A 1 360 ? 31.813 13.321 94.849 1.00 27.93 345 TYR A N 1
ATOM 2567 C CA . TYR A 1 360 ? 33.138 13.790 94.604 1.00 29.45 345 TYR A CA 1
ATOM 2568 C C . TYR A 1 360 ? 34.248 13.112 95.461 1.00 28.01 345 TYR A C 1
ATOM 2569 O O . TYR A 1 360 ? 35.435 13.374 95.261 1.00 28.46 345 TYR A O 1
ATOM 2578 N N . ILE A 1 361 ? 33.863 12.252 96.403 1.00 27.92 346 ILE A N 1
ATOM 2579 C CA . ILE A 1 361 ? 34.835 11.629 97.285 1.00 30.54 346 ILE A CA 1
ATOM 2580 C C . ILE A 1 361 ? 35.848 10.828 96.423 1.00 28.60 346 ILE A C 1
ATOM 2581 O O . ILE A 1 361 ? 35.507 10.354 95.356 1.00 27.55 346 ILE A O 1
ATOM 2586 N N . HIS A 1 362 ? 37.067 10.795 96.895 1.00 29.95 347 HIS A N 1
ATOM 2587 C CA . HIS A 1 362 ? 38.146 10.080 96.219 1.00 31.13 347 HIS A CA 1
ATOM 2588 C C . HIS A 1 362 ? 38.559 10.700 94.921 1.00 33.46 347 HIS A C 1
ATOM 2589 O O . HIS A 1 362 ? 39.128 10.018 94.061 1.00 34.53 347 HIS A O 1
ATOM 2596 N N . THR A 1 363 ? 38.302 12.002 94.759 1.00 33.30 348 THR A N 1
ATOM 2597 C CA . THR A 1 363 ? 38.660 12.725 93.517 1.00 34.40 348 THR A CA 1
ATOM 2598 C C . THR A 1 363 ? 39.246 14.042 93.911 1.00 34.97 348 THR A C 1
ATOM 2599 O O . THR A 1 363 ? 39.138 14.466 95.083 1.00 36.88 348 THR A O 1
ATOM 2603 N N . SER A 1 364 ? 39.866 14.706 92.944 1.00 35.35 349 SER A N 1
ATOM 2604 C CA . SER A 1 364 ? 40.327 16.102 93.148 1.00 36.30 349 SER A CA 1
ATOM 2605 C C . SER A 1 364 ? 39.210 17.084 93.308 1.00 33.77 349 SER A C 1
ATOM 2606 O O . SER A 1 364 ? 39.448 18.154 93.757 1.00 35.11 349 SER A O 1
ATOM 2609 N N . SER A 1 365 ? 37.988 16.706 93.026 1.00 32.90 350 SER A N 1
ATOM 2610 C CA . SER A 1 365 ? 36.869 17.610 93.215 1.00 33.04 350 SER A CA 1
ATOM 2611 C C . SER A 1 365 ? 36.293 17.553 94.604 1.00 32.85 350 SER A C 1
ATOM 2612 O O . SER A 1 365 ? 35.252 18.190 94.828 1.00 33.16 350 SER A O 1
ATOM 2615 N N . ASP A 1 366 ? 36.907 16.753 95.509 1.00 32.25 351 ASP A N 1
ATOM 2616 C CA . ASP A 1 366 ? 36.330 16.629 96.874 1.00 33.62 351 ASP A CA 1
ATOM 2617 C C . ASP A 1 366 ? 36.756 17.886 97.650 1.00 34.14 351 ASP A C 1
ATOM 2618 O O . ASP A 1 366 ? 37.681 17.869 98.460 1.00 32.55 351 ASP A O 1
ATOM 2623 N N . LYS A 1 367 ? 36.034 18.966 97.395 1.00 35.38 352 LYS A N 1
ATOM 2624 C CA . LYS A 1 367 ? 36.432 20.299 97.853 1.00 36.84 352 LYS A CA 1
ATOM 2625 C C . LYS A 1 367 ? 35.476 20.920 98.821 1.00 35.22 352 LYS A C 1
ATOM 2626 O O . LYS A 1 367 ? 34.314 20.642 98.809 1.00 33.20 352 LYS A O 1
ATOM 2632 N N . MET A 1 368 ? 35.989 21.831 99.641 1.00 35.26 353 MET A N 1
ATOM 2633 C CA . MET A 1 368 ? 35.223 22.389 100.735 1.00 39.60 353 MET A CA 1
ATOM 2634 C C . MET A 1 368 ? 33.991 23.232 100.339 1.00 36.86 353 MET A C 1
ATOM 2635 O O . MET A 1 368 ? 33.009 23.203 101.055 1.00 35.65 353 MET A O 1
ATOM 2640 N N . ASP A 1 369 ? 34.003 23.851 99.173 1.00 37.54 354 ASP A N 1
ATOM 2641 C CA . ASP A 1 369 ? 32.863 24.654 98.769 1.00 41.14 354 ASP A CA 1
ATOM 2642 C C . ASP A 1 369 ? 31.590 23.833 98.560 1.00 41.18 354 ASP A C 1
ATOM 2643 O O . ASP A 1 369 ? 30.484 24.372 98.586 1.00 37.83 354 ASP A O 1
ATOM 2648 N N . LEU A 1 370 ? 31.753 22.530 98.351 1.00 40.35 355 LEU A N 1
ATOM 2649 C CA . LEU A 1 370 ? 30.596 21.621 98.045 1.00 38.40 355 LEU A CA 1
ATOM 2650 C C . LEU A 1 370 ? 29.973 21.165 99.366 1.00 36.28 355 LEU A C 1
ATOM 2651 O O . LEU A 1 370 ? 28.878 20.596 99.370 1.00 35.44 355 LEU A O 1
ATOM 2656 N N . LEU A 1 371 ? 30.613 21.479 100.493 1.00 37.10 356 LEU A N 1
ATOM 2657 C CA . LEU A 1 371 ? 30.136 21.058 101.816 1.00 37.90 356 LEU A CA 1
ATOM 2658 C C . LEU A 1 371 ? 29.272 22.125 102.482 1.00 38.12 356 LEU A C 1
ATOM 2659 O O . LEU A 1 371 ? 29.235 23.253 102.020 1.00 39.25 356 LEU A O 1
ATOM 2664 N N . ASN A 1 372 ? 28.644 21.757 103.583 1.00 34.94 357 ASN A N 1
ATOM 2665 C CA . ASN A 1 372 ? 27.715 22.604 104.317 1.00 36.60 357 ASN A CA 1
ATOM 2666 C C . ASN A 1 372 ? 28.203 22.730 105.769 1.00 38.53 357 ASN A C 1
ATOM 2667 O O . ASN A 1 372 ? 28.291 21.744 106.550 1.00 36.37 357 ASN A O 1
ATOM 2672 N N . LEU A 1 373 ? 28.484 23.960 106.172 1.00 38.26 358 LEU A N 1
ATOM 2673 C CA . LEU A 1 373 ? 29.100 24.181 107.476 1.00 36.86 358 LEU A CA 1
ATOM 2674 C C . LEU A 1 373 ? 28.164 23.891 108.627 1.00 35.75 358 LEU A C 1
ATOM 2675 O O . LEU A 1 373 ? 28.610 23.440 109.702 1.00 32.51 358 LEU A O 1
ATOM 2680 N N . GLU A 1 374 ? 26.874 24.090 108.431 1.00 35.05 359 GLU A N 1
ATOM 2681 C CA . GLU A 1 374 ? 25.926 23.780 109.474 1.00 36.20 359 GLU A CA 1
ATOM 2682 C C . GLU A 1 374 ? 25.945 22.287 109.727 1.00 34.33 359 GLU A C 1
ATOM 2683 O O . GLU A 1 374 ? 25.856 21.850 110.831 1.00 34.69 359 GLU A O 1
ATOM 2689 N N . HIS A 1 375 ? 26.039 21.520 108.665 1.00 32.15 360 HIS A N 1
ATOM 2690 C CA . HIS A 1 375 ? 26.069 20.071 108.760 1.00 30.13 360 HIS A CA 1
ATOM 2691 C C . HIS A 1 375 ? 27.295 19.658 109.556 1.00 27.94 360 HIS A C 1
ATOM 2692 O O . HIS A 1 375 ? 27.196 18.922 110.456 1.00 26.54 360 HIS A O 1
ATOM 2699 N N . MET A 1 376 ? 28.435 20.253 109.264 1.00 30.26 361 MET A N 1
ATOM 2700 C CA . MET A 1 376 ? 29.675 19.924 109.970 1.00 31.39 361 MET A CA 1
ATOM 2701 C C . MET A 1 376 ? 29.612 20.266 111.430 1.00 31.39 361 MET A C 1
ATOM 2702 O O . MET A 1 376 ? 30.127 19.582 112.249 1.00 31.11 361 MET A O 1
ATOM 2707 N N . THR A 1 377 ? 28.986 21.385 111.712 1.00 32.40 362 THR A N 1
ATOM 2708 C CA . THR A 1 377 ? 28.771 21.849 113.046 1.00 32.46 362 THR A CA 1
ATOM 2709 C C . THR A 1 377 ? 27.877 20.902 113.830 1.00 31.23 362 THR A C 1
ATOM 2710 O O . THR A 1 377 ? 28.148 20.620 114.945 1.00 30.03 362 THR A O 1
ATOM 2714 N N . ASN A 1 378 ? 26.823 20.406 113.206 1.00 30.26 363 ASN A N 1
ATOM 2715 C CA . ASN A 1 378 ? 25.923 19.481 113.862 1.00 30.51 363 ASN A CA 1
ATOM 2716 C C . ASN A 1 378 ? 26.658 18.187 114.271 1.00 29.45 363 ASN A C 1
ATOM 2717 O O . ASN A 1 378 ? 26.443 17.671 115.311 1.00 28.47 363 ASN A O 1
ATOM 2722 N N . PHE A 1 379 ? 27.504 17.670 113.406 1.00 29.63 364 PHE A N 1
ATOM 2723 C CA . PHE A 1 379 ? 28.327 16.515 113.763 1.00 29.26 364 PHE A CA 1
ATOM 2724 C C . PHE A 1 379 ? 29.282 16.801 114.942 1.00 30.73 364 PHE A C 1
ATOM 2725 O O . PHE A 1 379 ? 29.412 15.967 115.885 1.00 29.94 364 PHE A O 1
ATOM 2733 N N . SER A 1 380 ? 29.809 17.995 114.987 1.00 31.30 365 SER A N 1
ATOM 2734 C CA . SER A 1 380 ? 30.656 18.403 116.080 1.00 35.19 365 SER A CA 1
ATOM 2735 C C . SER A 1 380 ? 29.856 18.418 117.393 1.00 36.76 365 SER A C 1
ATOM 2736 O O . SER A 1 380 ? 30.290 17.973 118.440 1.00 35.66 365 SER A O 1
ATOM 2739 N N . LYS A 1 381 ? 28.616 18.875 117.299 1.00 37.22 366 LYS A N 1
ATOM 2740 C CA . LYS A 1 381 ? 27.727 18.922 118.445 1.00 37.63 366 LYS A CA 1
ATOM 2741 C C . LYS A 1 381 ? 27.465 17.516 118.945 1.00 35.89 366 LYS A C 1
ATOM 2742 O O . LYS A 1 381 ? 27.486 17.250 120.119 1.00 35.35 366 LYS A O 1
ATOM 2748 N N . LEU A 1 382 ? 27.272 16.595 118.017 1.00 32.56 367 LEU A N 1
ATOM 2749 C CA . LEU A 1 382 ? 27.028 15.223 118.364 1.00 31.73 367 LEU A CA 1
ATOM 2750 C C . LEU A 1 382 ? 28.210 14.639 119.117 1.00 31.72 367 LEU A C 1
ATOM 2751 O O . LEU A 1 382 ? 28.033 13.953 120.064 1.00 31.16 367 LEU A O 1
ATOM 2756 N N . ALA A 1 383 ? 29.410 14.944 118.672 1.00 31.29 368 ALA A N 1
ATOM 2757 C CA . ALA A 1 383 ? 30.614 14.438 119.293 1.00 31.54 368 ALA A CA 1
ATOM 2758 C C . ALA A 1 383 ? 30.725 14.918 120.701 1.00 33.22 368 ALA A C 1
ATOM 2759 O O . ALA A 1 383 ? 31.013 14.170 121.578 1.00 31.08 368 ALA A O 1
ATOM 2761 N N . VAL A 1 384 ? 30.456 16.200 120.882 1.00 35.95 369 VAL A N 1
ATOM 2762 C CA . VAL A 1 384 ? 30.520 16.775 122.209 1.00 37.41 369 VAL A CA 1
ATOM 2763 C C . VAL A 1 384 ? 29.491 16.168 123.130 1.00 38.33 369 VAL A C 1
ATOM 2764 O O . VAL A 1 384 ? 29.771 15.846 124.240 1.00 34.77 369 VAL A O 1
ATOM 2768 N N . ALA A 1 385 ? 28.289 15.987 122.621 1.00 36.32 370 ALA A N 1
ATOM 2769 C CA . ALA A 1 385 ? 27.241 15.466 123.475 1.00 37.61 370 ALA A CA 1
ATOM 2770 C C . ALA A 1 385 ? 27.511 13.998 123.873 1.00 37.09 370 ALA A C 1
ATOM 2771 O O . ALA A 1 385 ? 27.293 13.615 125.005 1.00 39.39 370 ALA A O 1
ATOM 2773 N N . PHE A 1 386 ? 27.970 13.179 122.930 1.00 35.14 371 PHE A N 1
ATOM 2774 C CA . PHE A 1 386 ? 28.414 11.817 123.174 1.00 32.50 371 PHE A CA 1
ATOM 2775 C C . PHE A 1 386 ? 29.514 11.779 124.267 1.00 34.06 371 PHE A C 1
ATOM 2776 O O . PHE A 1 386 ? 29.420 11.036 125.219 1.00 34.31 371 PHE A O 1
ATOM 2784 N N . ALA A 1 387 ? 30.503 12.660 124.157 1.00 33.69 372 ALA A N 1
ATOM 2785 C CA . ALA A 1 387 ? 31.588 12.693 125.145 1.00 36.57 372 ALA A CA 1
ATOM 2786 C C . ALA A 1 387 ? 31.071 13.020 126.516 1.00 39.21 372 ALA A C 1
ATOM 2787 O O . ALA A 1 387 ? 31.278 12.261 127.473 1.00 40.40 372 ALA A O 1
ATOM 2789 N N . ILE A 1 388 ? 30.350 14.133 126.613 1.00 39.91 373 ILE A N 1
ATOM 2790 C CA . ILE A 1 388 ? 29.931 14.612 127.925 1.00 42.62 373 ILE A CA 1
ATOM 2791 C C . ILE A 1 388 ? 28.946 13.650 128.570 1.00 44.32 373 ILE A C 1
ATOM 2792 O O . ILE A 1 388 ? 29.099 13.304 129.713 1.00 44.69 373 ILE A O 1
ATOM 2797 N N . GLU A 1 389 ? 27.950 13.170 127.838 1.00 43.35 374 GLU A N 1
ATOM 2798 C CA . GLU A 1 389 ? 27.011 12.235 128.439 1.00 42.82 374 GLU A CA 1
ATOM 2799 C C . GLU A 1 389 ? 27.662 10.960 128.917 1.00 43.44 374 GLU A C 1
ATOM 2800 O O . GLU A 1 389 ? 27.404 10.543 130.057 1.00 44.51 374 GLU A O 1
ATOM 2806 N N . LEU A 1 390 ? 28.502 10.347 128.080 1.00 41.97 375 LEU A N 1
ATOM 2807 C CA . LEU A 1 390 ? 29.012 9.034 128.420 1.00 41.13 375 LEU A CA 1
ATOM 2808 C C . LEU A 1 390 ? 30.191 9.081 129.392 1.00 42.06 375 LEU A C 1
ATOM 2809 O O . LEU A 1 390 ? 30.353 8.151 130.199 1.00 43.81 375 LEU A O 1
ATOM 2814 N N . ALA A 1 391 ? 30.985 10.136 129.323 1.00 42.50 376 ALA A N 1
ATOM 2815 C CA . ALA A 1 391 ? 32.175 10.251 130.155 1.00 44.93 376 ALA A CA 1
ATOM 2816 C C . ALA A 1 391 ? 31.808 10.747 131.562 1.00 48.98 376 ALA A C 1
ATOM 2817 O O . ALA A 1 391 ? 32.632 10.630 132.468 1.00 49.06 376 ALA A O 1
ATOM 2819 N N . SER A 1 392 ? 30.610 11.317 131.722 1.00 48.73 377 SER A N 1
ATOM 2820 C CA . SER A 1 392 ? 30.134 11.770 133.019 1.00 51.47 377 SER A CA 1
ATOM 2821 C C . SER A 1 392 ? 29.426 10.685 133.797 1.00 56.03 377 SER A C 1
ATOM 2822 O O . SER A 1 392 ? 29.005 10.963 134.879 1.00 55.51 377 SER A O 1
ATOM 2825 N N . GLU A 1 393 ? 29.246 9.484 133.225 1.00 64.77 378 GLU A N 1
ATOM 2826 C CA . GLU A 1 393 ? 28.659 8.319 133.964 1.00 72.25 378 GLU A CA 1
ATOM 2827 C C . GLU A 1 393 ? 29.622 7.143 134.178 1.00 78.42 378 GLU A C 1
ATOM 2828 O O . GLU A 1 393 ? 29.295 6.171 134.861 1.00 81.25 378 GLU A O 1
ATOM 2835 N N . VAL B 1 20 ? 56.170 -3.722 97.770 1.00 59.61 5 VAL B N 1
ATOM 2836 C CA . VAL B 1 20 ? 55.692 -4.695 98.794 1.00 58.01 5 VAL B CA 1
ATOM 2837 C C . VAL B 1 20 ? 54.327 -5.256 98.441 1.00 56.62 5 VAL B C 1
ATOM 2838 O O . VAL B 1 20 ? 53.640 -4.709 97.586 1.00 57.80 5 VAL B O 1
ATOM 2842 N N . HIS B 1 21 ? 54.033 -6.402 99.078 1.00 53.55 6 HIS B N 1
ATOM 2843 C CA . HIS B 1 21 ? 52.730 -6.948 98.859 1.00 52.20 6 HIS B CA 1
ATOM 2844 C C . HIS B 1 21 ? 51.943 -6.682 100.114 1.00 48.91 6 HIS B C 1
ATOM 2845 O O . HIS B 1 21 ? 52.484 -6.708 101.190 1.00 49.72 6 HIS B O 1
ATOM 2852 N N . GLU B 1 22 ? 50.638 -6.735 99.990 1.00 44.39 7 GLU B N 1
ATOM 2853 C CA . GLU B 1 22 ? 49.670 -6.612 101.061 1.00 41.01 7 GLU B CA 1
ATOM 2854 C C . GLU B 1 22 ? 48.577 -7.652 100.929 1.00 39.13 7 GLU B C 1
ATOM 2855 O O . GLU B 1 22 ? 48.304 -8.162 99.855 1.00 40.89 7 GLU B O 1
ATOM 2861 N N . GLN B 1 23 ? 48.052 -8.052 102.036 1.00 37.69 8 GLN B N 1
ATOM 2862 C CA . GLN B 1 23 ? 46.958 -8.949 102.100 1.00 37.35 8 GLN B CA 1
ATOM 2863 C C . GLN B 1 23 ? 45.687 -8.205 102.521 1.00 36.61 8 GLN B C 1
ATOM 2864 O O . GLN B 1 23 ? 45.605 -7.511 103.593 1.00 36.25 8 GLN B O 1
ATOM 2870 N N . LEU B 1 24 ? 44.664 -8.464 101.696 1.00 36.20 9 LEU B N 1
ATOM 2871 C CA . LEU B 1 24 ? 43.304 -7.846 101.865 1.00 35.20 9 LEU B CA 1
ATOM 2872 C C . LEU B 1 24 ? 42.255 -8.893 102.031 1.00 34.17 9 LEU B C 1
ATOM 2873 O O . LEU B 1 24 ? 42.279 -9.895 101.265 1.00 35.20 9 LEU B O 1
ATOM 2878 N N . GLN B 1 25 ? 41.361 -8.678 102.989 1.00 33.13 10 GLN B N 1
ATOM 2879 C CA . GLN B 1 25 ? 40.157 -9.463 103.156 1.00 33.48 10 GLN B CA 1
ATOM 2880 C C . GLN B 1 25 ? 39.048 -8.770 102.359 1.00 33.86 10 GLN B C 1
ATOM 2881 O O . GLN B 1 25 ? 38.774 -7.595 102.626 1.00 31.83 10 GLN B O 1
ATOM 2887 N N . VAL B 1 26 ? 38.523 -9.500 101.350 1.00 33.85 11 VAL B N 1
ATOM 2888 C CA . VAL B 1 26 ? 37.617 -8.964 100.366 1.00 35.44 11 VAL B CA 1
ATOM 2889 C C . VAL B 1 26 ? 36.293 -9.773 100.361 1.00 35.05 11 VAL B C 1
ATOM 2890 O O . VAL B 1 26 ? 36.320 -11.035 100.266 1.00 36.25 11 VAL B O 1
ATOM 2894 N N . PRO B 1 27 ? 35.155 -9.088 100.399 1.00 34.91 12 PRO B N 1
ATOM 2895 C CA . PRO B 1 27 ? 33.868 -9.808 100.160 1.00 35.78 12 PRO B CA 1
ATOM 2896 C C . PRO B 1 27 ? 33.812 -10.494 98.818 1.00 36.94 12 PRO B C 1
ATOM 2897 O O . PRO B 1 27 ? 34.358 -10.001 97.795 1.00 36.03 12 PRO B O 1
ATOM 2901 N N . GLN B 1 28 ? 33.162 -11.665 98.787 1.00 40.15 13 GLN B N 1
ATOM 2902 C CA . GLN B 1 28 ? 33.012 -12.409 97.467 1.00 43.20 13 GLN B CA 1
ATOM 2903 C C . GLN B 1 28 ? 32.511 -11.547 96.297 1.00 41.77 13 GLN B C 1
ATOM 2904 O O . GLN B 1 28 ? 33.050 -11.643 95.182 1.00 42.36 13 GLN B O 1
ATOM 2910 N N . CYS B 1 29 ? 31.563 -10.673 96.599 1.00 40.53 14 CYS B N 1
ATOM 2911 C CA . CYS B 1 29 ? 30.938 -9.864 95.555 1.00 42.30 14 CYS B CA 1
ATOM 2912 C C . CYS B 1 29 ? 31.957 -8.977 94.893 1.00 41.93 14 CYS B C 1
ATOM 2913 O O . CYS B 1 29 ? 31.967 -8.852 93.721 1.00 42.98 14 CYS B O 1
ATOM 2916 N N . LEU B 1 30 ? 32.856 -8.375 95.693 1.00 39.85 15 LEU B N 1
ATOM 2917 C CA . LEU B 1 30 ? 33.968 -7.578 95.127 1.00 39.69 15 LEU B CA 1
ATOM 2918 C C . LEU B 1 30 ? 35.068 -8.427 94.532 1.00 39.24 15 LEU B C 1
ATOM 2919 O O . LEU B 1 30 ? 35.629 -8.115 93.443 1.00 40.57 15 LEU B O 1
ATOM 2924 N N . ALA B 1 31 ? 35.421 -9.508 95.226 1.00 39.63 16 ALA B N 1
ATOM 2925 C CA . ALA B 1 31 ? 36.478 -10.427 94.741 1.00 41.88 16 ALA B CA 1
ATOM 2926 C C . ALA B 1 31 ? 36.199 -10.903 93.332 1.00 44.34 16 ALA B C 1
ATOM 2927 O O . ALA B 1 31 ? 37.118 -11.001 92.518 1.00 45.61 16 ALA B O 1
ATOM 2929 N N . ALA B 1 32 ? 34.914 -11.163 93.018 1.00 45.23 17 ALA B N 1
ATOM 2930 C CA . ALA B 1 32 ? 34.555 -11.600 91.681 1.00 47.53 17 ALA B CA 1
ATOM 2931 C C . ALA B 1 32 ? 34.955 -10.611 90.561 1.00 48.35 17 ALA B C 1
ATOM 2932 O O . ALA B 1 32 ? 35.171 -11.044 89.467 1.00 49.36 17 ALA B O 1
ATOM 2934 N N . LYS B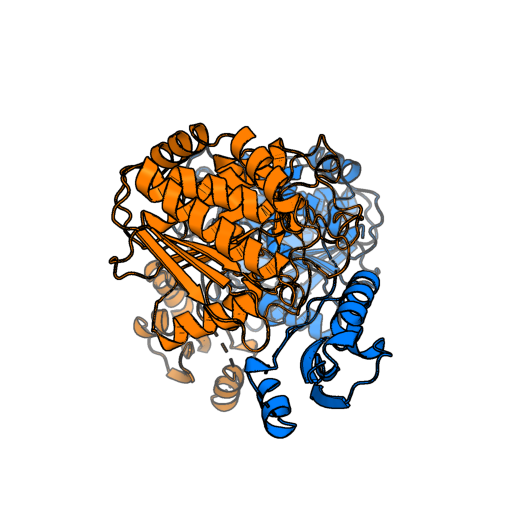 1 33 ? 35.067 -9.317 90.847 1.00 46.59 18 LYS B N 1
ATOM 2935 C CA . LYS B 1 33 ? 35.340 -8.318 89.834 1.00 48.77 18 LYS B CA 1
ATOM 2936 C C . LYS B 1 33 ? 36.802 -7.904 89.754 1.00 48.85 18 LYS B C 1
ATOM 2937 O O . LYS B 1 33 ? 37.162 -7.138 88.885 1.00 48.66 18 LYS B O 1
ATOM 2943 N N . ILE B 1 34 ? 37.657 -8.444 90.621 1.00 49.32 19 ILE B N 1
ATOM 2944 C CA . ILE B 1 34 ? 39.068 -8.015 90.645 1.00 49.33 19 ILE B CA 1
ATOM 2945 C C . ILE B 1 34 ? 39.781 -8.525 89.437 1.00 52.15 19 ILE B C 1
ATOM 2946 O O . ILE B 1 34 ? 39.727 -9.715 89.161 1.00 54.21 19 ILE B O 1
ATOM 2951 N N . THR B 1 35 ? 40.458 -7.646 88.705 1.00 54.59 20 THR B N 1
ATOM 2952 C CA . THR B 1 35 ? 41.337 -8.060 87.590 1.00 57.00 20 THR B CA 1
ATOM 2953 C C . THR B 1 35 ? 42.820 -7.691 87.697 1.00 56.75 20 THR B C 1
ATOM 2954 O O . THR B 1 35 ? 43.609 -8.082 86.834 1.00 58.31 20 THR B O 1
ATOM 2958 N N . VAL B 1 36 ? 43.231 -6.957 88.728 1.00 52.85 21 VAL B N 1
ATOM 2959 C CA . VAL B 1 36 ? 44.660 -6.856 89.009 1.00 52.52 21 VAL B CA 1
ATOM 2960 C C . VAL B 1 36 ? 45.206 -8.270 89.378 1.00 51.27 21 VAL B C 1
ATOM 2961 O O . VAL B 1 36 ? 44.467 -9.143 89.888 1.00 49.07 21 VAL B O 1
ATOM 2965 N N . PRO B 1 37 ? 46.494 -8.503 89.141 1.00 51.88 22 PRO B N 1
ATOM 2966 C CA . PRO B 1 37 ? 47.108 -9.746 89.632 1.00 52.68 22 PRO B CA 1
ATOM 2967 C C . PRO B 1 37 ? 46.958 -9.944 91.146 1.00 51.86 22 PRO B C 1
ATOM 2968 O O . PRO B 1 37 ? 47.070 -8.981 91.930 1.00 50.10 22 PRO B O 1
ATOM 2972 N N . HIS B 1 38 ? 46.620 -11.150 91.556 1.00 53.04 23 HIS B N 1
ATOM 2973 C CA . HIS B 1 38 ? 46.372 -11.445 92.956 1.00 52.79 23 HIS B CA 1
ATOM 2974 C C . HIS B 1 38 ? 46.410 -12.946 93.216 1.00 54.51 23 HIS B C 1
ATOM 2975 O O . HIS B 1 38 ? 46.075 -13.729 92.327 1.00 57.41 23 HIS B O 1
ATOM 2982 N N . LYS B 1 39 ? 46.821 -13.349 94.410 1.00 53.76 24 LYS B N 1
ATOM 2983 C CA . LYS B 1 39 ? 46.826 -14.721 94.808 1.00 56.40 24 LYS B CA 1
ATOM 2984 C C . LYS B 1 39 ? 45.799 -14.888 95.846 1.00 53.15 24 LYS B C 1
ATOM 2985 O O . LYS B 1 39 ? 45.701 -14.077 96.739 1.00 52.07 24 LYS B O 1
ATOM 2991 N N . ILE B 1 40 ? 45.049 -15.965 95.758 1.00 53.55 25 ILE B N 1
ATOM 2992 C CA . ILE B 1 40 ? 44.076 -16.297 96.770 1.00 54.18 25 ILE B CA 1
ATOM 2993 C C . ILE B 1 40 ? 44.827 -17.024 97.861 1.00 55.14 25 ILE B C 1
ATOM 2994 O O . ILE B 1 40 ? 45.471 -18.009 97.584 1.00 54.81 25 ILE B O 1
ATOM 2999 N N . LEU B 1 41 ? 44.736 -16.542 99.100 1.00 54.62 26 LEU B N 1
ATOM 3000 C CA . LEU B 1 41 ? 45.426 -17.169 100.220 1.00 54.39 26 LEU B CA 1
ATOM 3001 C C . LEU B 1 41 ? 44.478 -18.044 101.013 1.00 54.33 26 LEU B C 1
ATOM 3002 O O . LEU B 1 41 ? 44.915 -18.991 101.693 1.00 54.70 26 LEU B O 1
ATOM 3007 N N . ALA B 1 42 ? 43.209 -17.688 101.018 1.00 50.25 27 ALA B N 1
ATOM 3008 C CA . ALA B 1 42 ? 42.204 -18.408 101.735 1.00 52.18 27 ALA B CA 1
ATOM 3009 C C . ALA B 1 42 ? 40.850 -17.899 101.266 1.00 50.92 27 ALA B C 1
ATOM 3010 O O . ALA B 1 42 ? 40.761 -16.794 100.763 1.00 50.79 27 ALA B O 1
ATOM 3012 N N . GLU B 1 43 ? 39.832 -18.714 101.423 1.00 52.85 28 GLU B N 1
ATOM 3013 C CA . GLU B 1 43 ? 38.489 -18.313 101.131 1.00 53.11 28 GLU B CA 1
ATOM 3014 C C . GLU B 1 43 ? 37.442 -19.136 101.780 1.00 54.14 28 GLU B C 1
ATOM 3015 O O . GLU B 1 43 ? 37.632 -20.278 102.112 1.00 59.09 28 GLU B O 1
ATOM 3021 N N . ASN B 1 44 ? 36.311 -18.512 101.959 1.00 53.27 29 ASN B N 1
ATOM 3022 C CA . ASN B 1 44 ? 35.157 -19.144 102.516 1.00 53.66 29 ASN B CA 1
ATOM 3023 C C . ASN B 1 44 ? 33.938 -18.675 101.780 1.00 52.93 29 ASN B C 1
ATOM 3024 O O . ASN B 1 44 ? 34.028 -18.052 100.759 1.00 51.06 29 ASN B O 1
ATOM 3029 N N . LYS B 1 45 ? 32.775 -18.992 102.290 1.00 55.91 30 LYS B N 1
ATOM 3030 C CA . LYS B 1 45 ? 31.558 -18.629 101.615 1.00 60.53 30 LYS B CA 1
ATOM 3031 C C . LYS B 1 45 ? 31.398 -17.130 101.387 1.00 56.70 30 LYS B C 1
ATOM 3032 O O . LYS B 1 45 ? 30.916 -16.727 100.371 1.00 55.60 30 LYS B O 1
ATOM 3038 N N . GLU B 1 46 ? 31.786 -16.314 102.344 1.00 55.23 31 GLU B N 1
ATOM 3039 C CA . GLU B 1 46 ? 31.648 -14.882 102.208 1.00 53.92 31 GLU B CA 1
ATOM 3040 C C . GLU B 1 46 ? 32.843 -14.015 101.798 1.00 48.06 31 GLU B C 1
ATOM 3041 O O . GLU B 1 46 ? 32.668 -12.924 101.333 1.00 44.00 31 GLU B O 1
ATOM 3047 N N . PHE B 1 47 ? 34.032 -14.555 101.893 1.00 44.68 32 PHE B N 1
ATOM 3048 C CA . PHE B 1 47 ? 35.286 -13.770 101.771 1.00 43.56 32 PHE B CA 1
ATOM 3049 C C . PHE B 1 47 ? 36.382 -14.527 101.112 1.00 43.81 32 PHE B C 1
ATOM 3050 O O . PHE B 1 47 ? 36.483 -15.788 101.227 1.00 44.07 32 PHE B O 1
ATOM 3058 N N . LYS B 1 48 ? 37.229 -13.770 100.427 1.00 41.78 33 LYS B N 1
ATOM 3059 C CA . LYS B 1 48 ? 38.561 -14.219 100.082 1.00 40.74 33 LYS B CA 1
ATOM 3060 C C . LYS B 1 48 ? 39.569 -13.339 100.862 1.00 40.04 33 LYS B C 1
ATOM 3061 O O . LYS B 1 48 ? 39.323 -12.174 101.066 1.00 38.45 33 LYS B O 1
ATOM 3067 N N . ILE B 1 49 ? 40.716 -13.897 101.215 1.00 41.76 34 ILE B N 1
ATOM 3068 C CA . ILE B 1 49 ? 41.907 -13.125 101.510 1.00 41.17 34 ILE B CA 1
ATOM 3069 C C . ILE B 1 49 ? 42.841 -13.268 100.369 1.00 41.71 34 ILE B C 1
ATOM 3070 O O . ILE B 1 49 ? 43.314 -14.386 99.992 1.00 44.28 34 ILE B O 1
ATOM 3075 N N . ILE B 1 50 ? 43.216 -12.131 99.825 1.00 40.97 35 ILE B N 1
ATOM 3076 C CA . ILE B 1 50 ? 44.053 -12.108 98.685 1.00 41.26 35 ILE B CA 1
ATOM 3077 C C . ILE B 1 50 ? 45.362 -11.386 98.981 1.00 41.28 35 ILE B C 1
ATOM 3078 O O . ILE B 1 50 ? 45.428 -10.586 99.916 1.00 40.11 35 ILE B O 1
ATOM 3083 N N . ASP B 1 51 ? 46.361 -11.713 98.205 1.00 41.38 36 ASP B N 1
ATOM 3084 C CA . ASP B 1 51 ? 47.622 -11.035 98.239 1.00 42.57 36 ASP B CA 1
ATOM 3085 C C . ASP B 1 51 ? 47.725 -10.230 96.984 1.00 42.00 36 ASP B C 1
ATOM 3086 O O . ASP B 1 51 ? 47.525 -10.788 95.873 1.00 42.77 36 ASP B O 1
ATOM 3091 N N . VAL B 1 52 ? 48.181 -9.009 97.097 1.00 41.42 37 VAL B N 1
ATOM 3092 C CA . VAL B 1 52 ? 48.349 -8.157 95.950 1.00 41.97 37 VAL B CA 1
ATOM 3093 C C . VAL B 1 52 ? 49.522 -7.244 96.141 1.00 42.88 37 VAL B C 1
ATOM 3094 O O . VAL B 1 52 ? 49.982 -7.093 97.219 1.00 44.54 37 VAL B O 1
ATOM 3098 N N . LEU B 1 53 ? 50.023 -6.658 95.079 1.00 44.22 38 LEU B N 1
ATOM 3099 C CA . LEU B 1 53 ? 51.069 -5.672 95.203 1.00 45.78 38 LEU B CA 1
ATOM 3100 C C . LEU B 1 53 ? 50.476 -4.427 95.849 1.00 46.11 38 LEU B C 1
ATOM 3101 O O . LEU B 1 53 ? 49.351 -4.086 95.576 1.00 46.26 38 LEU B O 1
ATOM 3106 N N . SER B 1 54 ? 51.248 -3.689 96.636 1.00 45.07 39 SER B N 1
ATOM 3107 C CA . SER B 1 54 ? 50.770 -2.452 97.262 1.00 44.16 39 SER B CA 1
ATOM 3108 C C . SER B 1 54 ? 50.425 -1.354 96.275 1.00 43.27 39 SER B C 1
ATOM 3109 O O . SER B 1 54 ? 49.604 -0.518 96.534 1.00 42.86 39 SER B O 1
ATOM 3112 N N . SER B 1 55 ? 51.107 -1.350 95.158 1.00 43.36 40 SER B N 1
ATOM 3113 C CA . SER B 1 55 ? 50.875 -0.429 94.098 1.00 45.04 40 SER B CA 1
ATOM 3114 C C . SER B 1 55 ? 49.503 -0.613 93.436 1.00 44.99 40 SER B C 1
ATOM 3115 O O . SER B 1 55 ? 49.125 0.185 92.662 1.00 45.30 40 SER B O 1
ATOM 3118 N N . ASP B 1 56 ? 48.820 -1.711 93.682 1.00 44.73 41 ASP B N 1
ATOM 3119 C CA . ASP B 1 56 ? 47.504 -1.997 93.099 1.00 44.61 41 ASP B CA 1
ATOM 3120 C C . ASP B 1 56 ? 46.348 -1.768 94.071 1.00 42.14 41 ASP B C 1
ATOM 3121 O O . ASP B 1 56 ? 45.193 -1.940 93.655 1.00 42.69 41 ASP B O 1
ATOM 3126 N N . VAL B 1 57 ? 46.610 -1.415 95.333 1.00 38.89 42 VAL B N 1
ATOM 3127 C CA . VAL B 1 57 ? 45.576 -1.286 96.341 1.00 37.22 42 VAL B CA 1
ATOM 3128 C C . VAL B 1 57 ? 44.592 -0.184 96.007 1.00 36.93 42 VAL B C 1
ATOM 3129 O O . VAL B 1 57 ? 43.419 -0.354 96.217 1.00 35.84 42 VAL B O 1
ATOM 3133 N N . GLU B 1 58 ? 45.058 0.950 95.583 1.00 39.51 43 GLU B N 1
ATOM 3134 C CA . GLU B 1 58 ? 44.202 2.100 95.257 1.00 39.73 43 GLU B CA 1
ATOM 3135 C C . GLU B 1 58 ? 43.246 1.758 94.074 1.00 39.56 43 GLU B C 1
ATOM 3136 O O . GLU B 1 58 ? 42.099 2.174 94.042 1.00 38.14 43 GLU B O 1
ATOM 3142 N N . THR B 1 59 ? 43.748 1.000 93.138 1.00 40.16 44 THR B N 1
ATOM 3143 C CA . THR B 1 59 ? 42.935 0.417 92.062 1.00 41.50 44 THR B CA 1
ATOM 3144 C C . THR B 1 59 ? 41.763 -0.348 92.617 1.00 40.45 44 THR B C 1
ATOM 3145 O O . THR B 1 59 ? 40.593 -0.151 92.125 1.00 39.31 44 THR B O 1
ATOM 3149 N N . LEU B 1 60 ? 42.000 -1.112 93.708 1.00 39.08 45 LEU B N 1
ATOM 3150 C CA . LEU B 1 60 ? 40.928 -1.849 94.327 1.00 38.97 45 LEU B CA 1
ATOM 3151 C C . LEU B 1 60 ? 39.956 -0.961 95.083 1.00 37.81 45 LEU B C 1
ATOM 3152 O O . LEU B 1 60 ? 38.828 -1.315 95.249 1.00 36.59 45 LEU B O 1
ATOM 3157 N N . THR B 1 61 ? 40.420 0.161 95.605 1.00 37.48 46 THR B N 1
ATOM 3158 C CA . THR B 1 61 ? 39.528 1.146 96.222 1.00 36.37 46 THR B CA 1
ATOM 3159 C C . THR B 1 61 ? 38.545 1.714 95.178 1.00 36.47 46 THR B C 1
ATOM 3160 O O . THR B 1 61 ? 37.341 1.808 95.474 1.00 37.30 46 THR B O 1
ATOM 3164 N N . ILE B 1 62 ? 39.050 2.083 94.058 1.00 36.85 47 ILE B N 1
ATOM 3165 C CA . ILE B 1 62 ? 38.266 2.617 92.954 1.00 39.06 47 ILE B CA 1
ATOM 3166 C C . ILE B 1 62 ? 37.262 1.564 92.510 1.00 38.89 47 ILE B C 1
ATOM 3167 O O . ILE B 1 62 ? 36.082 1.847 92.421 1.00 38.39 47 ILE B O 1
ATOM 3172 N N . LEU B 1 63 ? 37.739 0.345 92.295 1.00 38.07 48 LEU B N 1
ATOM 3173 C CA . LEU B 1 63 ? 36.856 -0.736 91.960 1.00 37.82 48 LEU B CA 1
ATOM 3174 C C . LEU B 1 63 ? 35.750 -0.901 92.978 1.00 36.62 48 LEU B C 1
ATOM 3175 O O . LEU B 1 63 ? 34.602 -1.000 92.559 1.00 35.50 48 LEU B O 1
ATOM 3180 N N . ALA B 1 64 ? 36.071 -0.919 94.268 1.00 36.10 49 ALA B N 1
ATOM 3181 C CA . ALA B 1 64 ? 35.125 -1.168 95.284 1.00 36.29 49 ALA B CA 1
ATOM 3182 C C . ALA B 1 64 ? 34.050 -0.047 95.271 1.00 37.56 49 ALA B C 1
ATOM 3183 O O . ALA B 1 64 ? 32.866 -0.316 95.608 1.00 36.95 49 ALA B O 1
ATOM 3185 N N . ASP B 1 65 ? 34.487 1.188 95.028 1.00 39.00 50 ASP B N 1
ATOM 3186 C CA . ASP B 1 65 ? 33.581 2.366 95.016 1.00 39.47 50 ASP B CA 1
ATOM 3187 C C . ASP B 1 65 ? 32.529 2.124 93.921 1.00 40.93 50 ASP B C 1
ATOM 3188 O O . ASP B 1 65 ? 31.339 2.177 94.238 1.00 39.12 50 ASP B O 1
ATOM 3193 N N . LYS B 1 66 ? 32.982 1.700 92.740 1.00 41.74 51 LYS B N 1
ATOM 3194 C CA . LYS B 1 66 ? 32.081 1.445 91.632 1.00 46.72 51 LYS B CA 1
ATOM 3195 C C . LYS B 1 66 ? 31.190 0.239 91.810 1.00 44.96 51 LYS B C 1
ATOM 3196 O O . LYS B 1 66 ? 30.059 0.313 91.493 1.00 45.12 51 LYS B O 1
ATOM 3202 N N . VAL B 1 67 ? 31.710 -0.878 92.278 1.00 43.00 52 VAL B N 1
ATOM 3203 C CA . VAL B 1 67 ? 30.949 -2.101 92.432 1.00 41.75 52 VAL B CA 1
ATOM 3204 C C . VAL B 1 67 ? 29.899 -1.963 93.524 1.00 39.97 52 VAL B C 1
ATOM 3205 O O . VAL B 1 67 ? 28.839 -2.580 93.424 1.00 39.87 52 VAL B O 1
ATOM 3209 N N . SER B 1 68 ? 30.140 -1.112 94.526 1.00 38.12 53 SER B N 1
ATOM 3210 C CA . SER B 1 68 ? 29.141 -0.744 95.469 1.00 37.51 53 SER B CA 1
ATOM 3211 C C . SER B 1 68 ? 28.557 -1.917 96.257 1.00 38.81 53 SER B C 1
ATOM 3212 O O . SER B 1 68 ? 27.357 -1.891 96.603 1.00 37.78 53 SER B O 1
ATOM 3215 N N . CYS B 1 69 ? 29.364 -2.939 96.595 1.00 36.79 54 CYS B N 1
ATOM 3216 C CA . CYS B 1 69 ? 28.924 -3.992 97.475 1.00 36.95 54 CYS B CA 1
ATOM 3217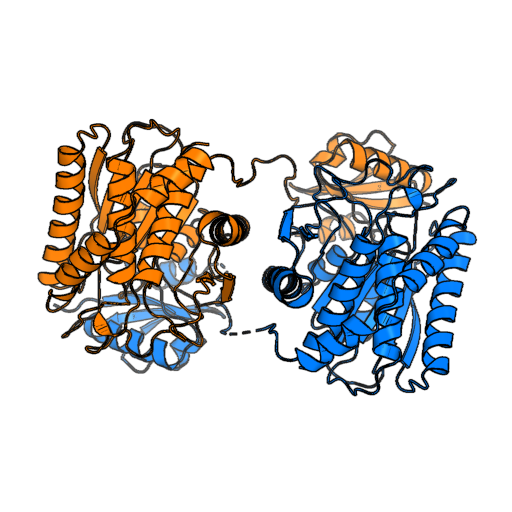 C C . CYS B 1 69 ? 29.777 -4.141 98.766 1.00 35.94 54 CYS B C 1
ATOM 3218 O O . CYS B 1 69 ? 29.566 -5.061 99.564 1.00 34.96 54 CYS B O 1
ATOM 3221 N N . GLY B 1 70 ? 30.663 -3.167 99.005 1.00 33.76 55 GLY B N 1
ATOM 3222 C CA . GLY B 1 70 ? 31.553 -3.165 100.189 1.00 33.50 55 GLY B CA 1
ATOM 3223 C C . GLY B 1 70 ? 33.013 -2.881 99.797 1.00 32.89 55 GLY B C 1
ATOM 3224 O O . GLY B 1 70 ? 33.384 -2.948 98.625 1.00 33.01 55 GLY B O 1
ATOM 3225 N N . HIS B 1 71 ? 33.807 -2.596 100.789 1.00 32.91 56 HIS B N 1
ATOM 3226 C CA . HIS B 1 71 ? 35.223 -2.328 100.621 1.00 35.44 56 HIS B CA 1
ATOM 3227 C C . HIS B 1 71 ? 35.984 -3.528 101.138 1.00 35.65 56 HIS B C 1
ATOM 3228 O O . HIS B 1 71 ? 35.519 -4.667 101.043 1.00 32.39 56 HIS B O 1
ATOM 3235 N N . PHE B 1 72 ? 37.181 -3.265 101.639 1.00 37.54 57 PHE B N 1
ATOM 3236 C CA . PHE B 1 72 ? 38.119 -4.362 102.025 1.00 35.73 57 PHE B CA 1
ATOM 3237 C C . PHE B 1 72 ? 38.786 -3.971 103.341 1.00 35.70 57 PHE B C 1
ATOM 3238 O O . PHE B 1 72 ? 38.790 -2.803 103.737 1.00 31.31 57 PHE B O 1
ATOM 3246 N N . VAL B 1 73 ? 39.315 -5.007 104.022 1.00 35.11 58 VAL B N 1
ATOM 3247 C CA . VAL B 1 73 ? 40.092 -4.783 105.251 1.00 34.78 58 VAL B CA 1
ATOM 3248 C C . VAL B 1 73 ? 41.504 -5.236 104.980 1.00 34.43 58 VAL B C 1
ATOM 3249 O O . VAL B 1 73 ? 41.715 -6.316 104.431 1.00 36.15 58 VAL B O 1
ATOM 3253 N N . ASN B 1 74 ? 42.475 -4.384 105.255 1.00 32.99 59 ASN B N 1
ATOM 3254 C CA . ASN B 1 74 ? 43.903 -4.719 105.149 1.00 33.52 59 ASN B CA 1
ATOM 3255 C C . ASN B 1 74 ? 44.280 -5.602 106.311 1.00 34.26 59 ASN B C 1
ATOM 3256 O O . ASN B 1 74 ? 44.190 -5.204 107.464 1.00 33.20 59 ASN B O 1
ATOM 3261 N N . VAL B 1 75 ? 44.607 -6.865 106.021 1.00 37.70 60 VAL B N 1
ATOM 3262 C CA . VAL B 1 75 ? 44.937 -7.846 107.117 1.00 37.92 60 VAL B CA 1
ATOM 3263 C C . VAL B 1 75 ? 46.461 -8.133 107.163 1.00 41.07 60 VAL B C 1
ATOM 3264 O O . VAL B 1 75 ? 46.887 -9.074 107.806 1.00 45.71 60 VAL B O 1
ATOM 3268 N N . SER B 1 76 ? 47.269 -7.382 106.457 1.00 42.61 61 SER B N 1
ATOM 3269 C CA . SER B 1 76 ? 48.681 -7.632 106.420 1.00 46.14 61 SER B CA 1
ATOM 3270 C C . SER B 1 76 ? 49.300 -7.674 107.824 1.00 50.31 61 SER B C 1
ATOM 3271 O O . SER B 1 76 ? 50.141 -8.569 108.119 1.00 53.03 61 SER B O 1
ATOM 3274 N N . HIS B 1 77 ? 48.902 -6.731 108.682 1.00 51.69 62 HIS B N 1
ATOM 3275 C CA . HIS B 1 77 ? 49.446 -6.668 110.045 1.00 55.70 62 HIS B CA 1
ATOM 3276 C C . HIS B 1 77 ? 49.213 -7.995 110.775 1.00 53.75 62 HIS B C 1
ATOM 3277 O O . HIS B 1 77 ? 50.060 -8.455 111.512 1.00 54.76 62 HIS B O 1
ATOM 3284 N N . LYS B 1 78 ? 48.065 -8.602 110.572 1.00 51.80 63 LYS B N 1
ATOM 3285 C CA . LYS B 1 78 ? 47.717 -9.817 111.282 1.00 52.90 63 LYS B CA 1
ATOM 3286 C C . LYS B 1 78 ? 48.336 -11.067 110.696 1.00 54.55 63 LYS B C 1
ATOM 3287 O O . LYS B 1 78 ? 48.132 -12.095 111.267 1.00 57.07 63 LYS B O 1
ATOM 3293 N N . LEU B 1 79 ? 48.970 -11.013 109.535 1.00 54.67 64 LEU B N 1
ATOM 3294 C CA . LEU B 1 79 ? 49.667 -12.166 108.981 1.00 59.99 64 LEU B CA 1
ATOM 3295 C C . LEU B 1 79 ? 51.179 -11.961 109.145 1.00 65.15 64 LEU B C 1
ATOM 3296 O O . LEU B 1 79 ? 51.916 -11.961 108.191 1.00 71.82 64 LEU B O 1
ATOM 3301 N N . GLN B 1 87 ? 51.616 -17.809 106.061 1.00 89.12 72 GLN B N 1
ATOM 3302 C CA . GLN B 1 87 ? 50.679 -16.840 105.506 1.00 89.59 72 GLN B CA 1
ATOM 3303 C C . GLN B 1 87 ? 49.358 -17.509 105.198 1.00 89.44 72 GLN B C 1
ATOM 3304 O O . GLN B 1 87 ? 48.318 -16.998 105.589 1.00 89.79 72 GLN B O 1
ATOM 3310 N N . GLN B 1 88 ? 49.380 -18.622 104.454 1.00 89.95 73 GLN B N 1
ATOM 3311 C CA . GLN B 1 88 ? 48.112 -19.285 104.097 1.00 90.60 73 GLN B CA 1
ATOM 3312 C C . GLN B 1 88 ? 47.407 -19.881 105.299 1.00 90.93 73 GLN B C 1
ATOM 3313 O O . GLN B 1 88 ? 46.161 -19.909 105.345 1.00 92.85 73 GLN B O 1
ATOM 3319 N N . GLN B 1 89 ? 48.201 -20.303 106.286 1.00 92.11 74 GLN B N 1
ATOM 3320 C CA . GLN B 1 89 ? 47.674 -20.906 107.520 1.00 89.21 74 GLN B CA 1
ATOM 3321 C C . GLN B 1 89 ? 47.039 -19.817 108.343 1.00 79.43 74 GLN B C 1
ATOM 3322 O O . GLN B 1 89 ? 45.897 -19.984 108.763 1.00 74.70 74 GLN B O 1
ATOM 3328 N N . SER B 1 90 ? 47.781 -18.728 108.591 1.00 75.16 75 SER B N 1
ATOM 3329 C CA . SER B 1 90 ? 47.243 -17.523 109.301 1.00 72.72 75 SER B CA 1
ATOM 3330 C C . SER B 1 90 ? 46.006 -16.971 108.610 1.00 67.39 75 SER B C 1
ATOM 3331 O O . SER B 1 90 ? 44.982 -16.710 109.268 1.00 65.22 75 SER B O 1
ATOM 3334 N N . ALA B 1 91 ? 46.111 -16.844 107.278 1.00 65.09 76 ALA B N 1
ATOM 3335 C CA . ALA B 1 91 ? 44.994 -16.347 106.447 1.00 62.22 76 ALA B CA 1
ATOM 3336 C C . ALA B 1 91 ? 43.772 -17.248 106.601 1.00 61.93 76 ALA B C 1
ATOM 3337 O O . ALA B 1 91 ? 42.725 -16.733 106.994 1.00 56.79 76 ALA B O 1
ATOM 3339 N N . GLN B 1 92 ? 43.903 -18.580 106.398 1.00 65.89 77 GLN B N 1
ATOM 3340 C CA . GLN B 1 92 ? 42.750 -19.515 106.633 1.00 70.56 77 GLN B CA 1
ATOM 3341 C C . GLN B 1 92 ? 42.223 -19.473 108.088 1.00 68.76 77 GLN B C 1
ATOM 3342 O O . GLN B 1 92 ? 40.985 -19.500 108.360 1.00 65.91 77 GLN B O 1
ATOM 3348 N N . LYS B 1 93 ? 43.154 -19.375 109.031 1.00 71.71 78 LYS B N 1
ATOM 3349 C CA . LYS B 1 93 ? 42.768 -19.279 110.454 1.00 75.02 78 LYS B CA 1
ATOM 3350 C C . LYS B 1 93 ? 42.017 -17.992 110.753 1.00 69.59 78 LYS B C 1
ATOM 3351 O O . LYS B 1 93 ? 41.054 -17.989 111.528 1.00 68.24 78 LYS B O 1
ATOM 3357 N N . LEU B 1 94 ? 42.452 -16.905 110.113 1.00 68.71 79 LEU B N 1
ATOM 3358 C CA . LEU B 1 94 ? 41.775 -15.622 110.240 1.00 66.26 79 LEU B CA 1
ATOM 3359 C C . LEU B 1 94 ? 40.344 -15.703 109.790 1.00 62.08 79 LEU B C 1
ATOM 3360 O O . LEU B 1 94 ? 39.478 -15.197 110.460 1.00 57.15 79 LEU B O 1
ATOM 3365 N N . LEU B 1 95 ? 40.083 -16.428 108.702 1.00 63.71 80 LEU B N 1
ATOM 3366 C CA . LEU B 1 95 ? 38.704 -16.628 108.288 1.00 63.89 80 LEU B CA 1
ATOM 3367 C C . LEU B 1 95 ? 37.813 -17.506 109.187 1.00 68.47 80 LEU B C 1
ATOM 3368 O O . LEU B 1 95 ? 36.634 -17.501 108.932 1.00 69.12 80 LEU B O 1
ATOM 3373 N N . GLN B 1 96 ? 38.322 -18.209 110.226 1.00 78.65 81 GLN B N 1
ATOM 3374 C CA . GLN B 1 96 ? 37.477 -19.087 111.106 1.00 82.48 81 GLN B CA 1
ATOM 3375 C C . GLN B 1 96 ? 37.415 -18.689 112.595 1.00 81.41 81 GLN B C 1
ATOM 3376 O O . GLN B 1 96 ? 36.847 -17.669 112.962 1.00 78.13 81 GLN B O 1
ATOM 3382 N N . GLY B 1 104 ? 29.191 -11.831 108.442 1.00 59.31 89 GLY B N 1
ATOM 3383 C CA . GLY B 1 104 ? 29.709 -11.835 107.103 1.00 58.44 89 GLY B CA 1
ATOM 3384 C C . GLY B 1 104 ? 29.673 -10.453 106.425 1.00 55.13 89 GLY B C 1
ATOM 3385 O O . GLY B 1 104 ? 30.293 -9.455 106.927 1.00 52.56 89 GLY B O 1
ATOM 3386 N N . VAL B 1 105 ? 29.040 -10.457 105.228 1.00 54.18 90 VAL B N 1
ATOM 3387 C CA . VAL B 1 105 ? 29.050 -9.356 104.227 1.00 50.31 90 VAL B CA 1
ATOM 3388 C C . VAL B 1 105 ? 27.658 -8.738 104.093 1.00 48.54 90 VAL B C 1
ATOM 3389 O O . VAL B 1 105 ? 26.741 -9.368 103.523 1.00 45.09 90 VAL B O 1
ATOM 3393 N N . SER B 1 106 ? 27.504 -7.483 104.535 1.00 47.58 91 SER B N 1
ATOM 3394 C CA . SER B 1 106 ? 26.178 -6.805 104.427 1.00 45.72 91 SER B CA 1
ATOM 3395 C C . SER B 1 106 ? 25.793 -6.469 102.981 1.00 46.93 91 SER B C 1
ATOM 3396 O O . SER B 1 106 ? 26.628 -6.157 102.061 1.00 44.71 91 SER B O 1
ATOM 3399 N N . LYS B 1 107 ? 24.489 -6.604 102.767 1.00 48.57 92 LYS B N 1
ATOM 3400 C CA . LYS B 1 107 ? 23.891 -6.424 101.429 1.00 50.54 92 LYS B CA 1
ATOM 3401 C C . LYS B 1 107 ? 23.435 -4.977 101.328 1.00 45.41 92 LYS B C 1
ATOM 3402 O O . LYS B 1 107 ? 22.777 -4.452 102.216 1.00 43.01 92 LYS B O 1
ATOM 3408 N N . LEU B 1 108 ? 23.794 -4.330 100.230 1.00 47.74 93 LEU B N 1
ATOM 3409 C CA . LEU B 1 108 ? 23.624 -2.845 100.086 1.00 50.24 93 LEU B CA 1
ATOM 3410 C C . LEU B 1 108 ? 22.585 -2.405 99.039 1.00 52.53 93 LEU B C 1
ATOM 3411 O O . LEU B 1 108 ? 22.210 -1.227 99.022 1.00 52.78 93 LEU B O 1
ATOM 3416 N N . HIS B 1 109 ? 22.158 -3.341 98.195 1.00 59.53 94 HIS B N 1
ATOM 3417 C CA . HIS B 1 109 ? 21.177 -3.029 97.130 1.00 67.55 94 HIS B CA 1
ATOM 3418 C C . HIS B 1 109 ? 19.926 -3.890 97.259 1.00 71.53 94 HIS B C 1
ATOM 3419 O O . HIS B 1 109 ? 19.199 -4.101 96.259 1.00 75.80 94 HIS B O 1
ATOM 3426 N N . LYS B 1 110 ? 19.681 -4.317 98.511 1.00 70.84 95 LYS B N 1
ATOM 3427 C CA . LYS B 1 110 ? 18.551 -5.129 98.911 1.00 74.15 95 LYS B CA 1
ATOM 3428 C C . LYS B 1 110 ? 17.389 -4.131 99.147 1.00 76.36 95 LYS B C 1
ATOM 3429 O O . LYS B 1 110 ? 17.638 -2.931 99.451 1.00 74.67 95 LYS B O 1
ATOM 3435 N N . ASP B 1 111 ? 16.150 -4.630 99.110 1.00 76.55 96 ASP B N 1
ATOM 3436 C CA . ASP B 1 111 ? 14.970 -3.802 99.396 1.00 79.38 96 ASP B CA 1
ATOM 3437 C C . ASP B 1 111 ? 15.028 -3.320 100.851 1.00 75.13 96 ASP B C 1
ATOM 3438 O O . ASP B 1 111 ? 15.396 -4.056 101.750 1.00 69.92 96 ASP B O 1
ATOM 3443 N N . VAL B 1 112 ? 14.590 -2.097 101.064 1.00 68.04 97 VAL B N 1
ATOM 3444 C CA . VAL B 1 112 ? 14.645 -1.462 102.348 1.00 65.72 97 VAL B CA 1
ATOM 3445 C C . VAL B 1 112 ? 13.235 -1.148 102.845 1.00 63.33 97 VAL B C 1
ATOM 3446 O O . VAL B 1 112 ? 12.350 -0.891 102.034 1.00 67.21 97 VAL B O 1
ATOM 3450 N N . TYR B 1 113 ? 12.988 -1.230 104.144 1.00 51.42 98 TYR B N 1
ATOM 3451 C CA . TYR B 1 113 ? 11.678 -0.891 104.619 1.00 49.82 98 TYR B CA 1
ATOM 3452 C C . TYR B 1 113 ? 11.613 0.611 104.386 1.00 49.90 98 TYR B C 1
ATOM 3453 O O . TYR B 1 113 ? 12.458 1.339 104.842 1.00 47.27 98 TYR B O 1
ATOM 3462 N N . GLU B 1 114 ? 10.589 1.086 103.704 1.00 49.94 99 GLU B N 1
ATOM 3463 C CA . GLU B 1 114 ? 10.493 2.511 103.421 1.00 52.63 99 GLU B CA 1
ATOM 3464 C C . GLU B 1 114 ? 9.088 2.970 103.589 1.00 49.05 99 GLU B C 1
ATOM 3465 O O . GLU B 1 114 ? 8.177 2.173 103.598 1.00 48.32 99 GLU B O 1
ATOM 3471 N N . ILE B 1 115 ? 8.955 4.265 103.688 1.00 47.28 100 ILE B N 1
ATOM 3472 C CA . ILE B 1 115 ? 7.669 4.958 103.767 1.00 51.83 100 ILE B CA 1
ATOM 3473 C C . ILE B 1 115 ? 7.346 5.486 102.352 1.00 53.73 100 ILE B C 1
ATOM 3474 O O . ILE B 1 115 ? 8.060 6.340 101.843 1.00 51.37 100 ILE B O 1
ATOM 3479 N N . LYS B 1 116 ? 6.333 4.894 101.731 1.00 53.44 101 LYS B N 1
ATOM 3480 C CA . LYS B 1 116 ? 5.940 5.154 100.346 1.00 54.93 101 LYS B CA 1
ATOM 3481 C C . LYS B 1 116 ? 4.487 5.148 100.184 1.00 56.09 101 LYS B C 1
ATOM 3482 O O . LYS B 1 116 ? 4.035 5.053 99.064 1.00 62.25 101 LYS B O 1
ATOM 3488 N N . HIS B 1 117 ? 3.695 5.189 101.249 1.00 52.97 102 HIS B N 1
ATOM 3489 C CA . HIS B 1 117 ? 2.240 5.082 101.107 1.00 52.93 102 HIS B CA 1
ATOM 3490 C C . HIS B 1 117 ? 1.553 6.071 102.011 1.00 51.97 102 HIS B C 1
ATOM 3491 O O . HIS B 1 117 ? 0.543 5.762 102.625 1.00 48.07 102 HIS B O 1
ATOM 3498 N N . GLU B 1 118 ? 2.119 7.281 102.073 1.00 55.06 103 GLU B N 1
ATOM 3499 C CA . GLU B 1 118 ? 1.571 8.362 102.892 1.00 58.34 103 GLU B CA 1
ATOM 3500 C C . GLU B 1 118 ? 0.120 8.608 102.773 1.00 58.43 103 GLU B C 1
ATOM 3501 O O . GLU B 1 118 ? -0.540 8.676 103.793 1.00 54.01 103 GLU B O 1
ATOM 3507 N N . GLU B 1 119 ? -0.388 8.796 101.551 1.00 61.39 104 GLU B N 1
ATOM 3508 C CA . GLU B 1 119 ? -1.795 9.162 101.437 1.00 63.75 104 GLU B CA 1
ATOM 3509 C C . GLU B 1 119 ? -2.726 8.067 101.945 1.00 59.40 104 GLU B C 1
ATOM 3510 O O . GLU B 1 119 ? -3.652 8.384 102.706 1.00 58.52 104 GLU B O 1
ATOM 3516 N N . GLU B 1 120 ? -2.464 6.815 101.577 1.00 57.45 105 GLU B N 1
ATOM 3517 C CA . GLU B 1 120 ? -3.287 5.692 102.021 1.00 57.86 105 GLU B CA 1
ATOM 3518 C C . GLU B 1 120 ? -3.244 5.510 103.540 1.00 54.15 105 GLU B C 1
ATOM 3519 O O . GLU B 1 120 ? -4.271 5.250 104.168 1.00 51.99 105 GLU B O 1
ATOM 3525 N N . VAL B 1 121 ? -2.057 5.647 104.126 1.00 51.32 106 VAL B N 1
ATOM 3526 C CA . VAL B 1 121 ? -1.895 5.513 105.601 1.00 49.31 106 VAL B CA 1
ATOM 3527 C C . VAL B 1 121 ? -2.629 6.631 106.343 1.00 51.22 106 VAL B C 1
ATOM 3528 O O . VAL B 1 121 ? -3.451 6.394 107.252 1.00 49.99 106 VAL B O 1
ATOM 3532 N N . ASN B 1 122 ? -2.396 7.863 105.893 1.00 53.87 107 ASN B N 1
ATOM 3533 C CA . ASN B 1 122 ? -2.975 9.031 106.570 1.00 55.83 107 ASN B CA 1
ATOM 3534 C C . ASN B 1 122 ? -4.467 9.044 106.507 1.00 55.32 107 ASN B C 1
ATOM 3535 O O . ASN B 1 122 ? -5.105 9.437 107.476 1.00 56.96 107 ASN B O 1
ATOM 3540 N N . ALA B 1 123 ? -5.021 8.532 105.415 1.00 55.92 108 ALA B N 1
ATOM 3541 C CA . ALA B 1 123 ? -6.496 8.375 105.307 1.00 57.32 108 ALA B CA 1
ATOM 3542 C C . ALA B 1 123 ? -7.020 7.280 106.192 1.00 54.36 108 ALA B C 1
ATOM 3543 O O . ALA B 1 123 ? -8.078 7.425 106.846 1.00 53.89 108 ALA B O 1
ATOM 3545 N N . ALA B 1 124 ? -6.304 6.148 106.218 1.00 50.70 109 ALA B N 1
ATOM 3546 C CA . ALA B 1 124 ? -6.697 5.054 107.112 1.00 49.05 109 ALA B CA 1
ATOM 3547 C C . ALA B 1 124 ? -6.611 5.472 108.593 1.00 47.66 109 ALA B C 1
ATOM 3548 O O . ALA B 1 124 ? -7.479 5.081 109.370 1.00 46.47 109 ALA B O 1
ATOM 3550 N N . LEU B 1 125 ? -5.591 6.266 108.975 1.00 48.21 110 LEU B N 1
ATOM 3551 C CA . LEU B 1 125 ? -5.444 6.740 110.388 1.00 46.85 110 LEU B CA 1
ATOM 3552 C C . LEU B 1 125 ? -6.597 7.567 110.804 1.00 47.23 110 LEU B C 1
ATOM 3553 O O . LEU B 1 125 ? -7.041 7.463 111.925 1.00 44.85 110 LEU B O 1
ATOM 3558 N N . LYS B 1 126 ? -7.063 8.401 109.898 1.00 50.88 111 LYS B N 1
ATOM 3559 C CA . LYS B 1 126 ? -8.280 9.162 110.120 1.00 55.57 111 LYS B CA 1
ATOM 3560 C C . LYS B 1 126 ? -9.554 8.327 110.338 1.00 55.43 111 LYS B C 1
ATOM 3561 O O . LYS B 1 126 ? -10.522 8.864 110.870 1.00 54.25 111 LYS B O 1
ATOM 3567 N N . GLU B 1 127 ? -9.544 7.028 110.005 1.00 54.07 112 GLU B N 1
ATOM 3568 C CA . GLU B 1 127 ? -10.713 6.131 110.244 1.00 55.16 112 GLU B CA 1
ATOM 3569 C C . GLU B 1 127 ? -10.767 5.466 111.604 1.00 51.43 112 GLU B C 1
ATOM 3570 O O . GLU B 1 127 ? -11.818 4.934 111.991 1.00 47.99 112 GLU B O 1
ATOM 3576 N N . ILE B 1 128 ? -9.630 5.468 112.316 1.00 46.98 113 ILE B N 1
ATOM 3577 C CA . ILE B 1 128 ? -9.502 4.785 113.606 1.00 44.61 113 ILE B CA 1
ATOM 3578 C C . ILE B 1 128 ? -10.445 5.469 114.496 1.00 44.48 113 ILE B C 1
ATOM 3579 O O . ILE B 1 128 ? -10.503 6.720 114.448 1.00 45.06 113 ILE B O 1
ATOM 3584 N N . VAL B 1 129 ? -11.202 4.686 115.272 1.00 42.49 114 VAL B N 1
ATOM 3585 C CA . VAL B 1 129 ? -12.188 5.214 116.203 1.00 43.92 114 VAL B CA 1
ATOM 3586 C C . VAL B 1 129 ? -11.768 4.755 117.570 1.00 41.18 114 VAL B C 1
ATOM 3587 O O . VAL B 1 129 ? -11.797 3.538 117.874 1.00 41.05 114 VAL B O 1
ATOM 3591 N N . SER B 1 130 ? -11.386 5.740 118.397 1.00 40.47 115 SER B N 1
ATOM 3592 C CA . SER B 1 130 ? -10.890 5.502 119.759 1.00 38.80 115 SER B CA 1
ATOM 3593 C C . SER B 1 130 ? -11.898 4.774 120.584 1.00 38.40 115 SER B C 1
ATOM 3594 O O . SER B 1 130 ? -11.574 3.803 121.342 1.00 36.53 115 SER B O 1
ATOM 3597 N N . ASP B 1 131 ? -13.142 5.217 120.450 1.00 38.07 116 ASP B N 1
ATOM 3598 C CA . ASP B 1 131 ? -14.195 4.608 121.195 1.00 38.53 116 ASP B CA 1
ATOM 3599 C C . ASP B 1 131 ? -14.337 3.068 120.997 1.00 35.95 116 ASP B C 1
ATOM 3600 O O . ASP B 1 131 ? -14.688 2.383 121.941 1.00 34.37 116 ASP B O 1
ATOM 3605 N N . ASN B 1 132 ? -14.041 2.571 119.805 1.00 35.86 117 ASN B N 1
ATOM 3606 C CA . ASN B 1 132 ? -14.163 1.139 119.491 1.00 36.06 117 ASN B CA 1
ATOM 3607 C C . ASN B 1 132 ? -13.133 0.381 120.336 1.00 34.29 117 ASN B C 1
ATOM 3608 O O . ASN B 1 132 ? -13.436 -0.706 120.918 1.00 34.28 117 ASN B O 1
ATOM 3613 N N . ILE B 1 133 ? -11.947 0.994 120.474 1.00 32.64 118 ILE B N 1
ATOM 3614 C CA . ILE B 1 133 ? -10.888 0.393 121.250 1.00 31.40 118 ILE B CA 1
ATOM 3615 C C . ILE B 1 133 ? -11.370 0.234 122.699 1.00 31.54 118 ILE B C 1
ATOM 3616 O O . ILE B 1 133 ? -11.264 -0.838 123.323 1.00 31.49 118 ILE B O 1
ATOM 3621 N N . TRP B 1 134 ? -11.900 1.307 123.247 1.00 31.87 119 TRP B N 1
ATOM 3622 C CA . TRP B 1 134 ? -12.363 1.353 124.625 1.00 33.98 119 TRP B CA 1
ATOM 3623 C C . TRP B 1 134 ? -13.516 0.325 124.844 1.00 36.32 119 TRP B C 1
ATOM 3624 O O . TRP B 1 134 ? -13.576 -0.350 125.882 1.00 35.06 119 TRP B O 1
ATOM 3635 N N . GLN B 1 135 ? -14.410 0.204 123.854 1.00 37.97 120 GLN B N 1
ATOM 3636 C CA . GLN B 1 135 ? -15.524 -0.762 123.913 1.00 40.98 120 GLN B CA 1
ATOM 3637 C C . GLN B 1 135 ? -15.049 -2.227 123.923 1.00 37.74 120 GLN B C 1
ATOM 3638 O O . GLN B 1 135 ? -15.525 -3.035 124.721 1.00 36.45 120 GLN B O 1
ATOM 3644 N N . THR B 1 136 ? -14.111 -2.555 123.035 1.00 36.90 121 THR B N 1
ATOM 3645 C CA . THR B 1 136 ? -13.465 -3.881 123.004 1.00 35.47 121 THR B CA 1
ATOM 3646 C C . THR B 1 136 ? -12.811 -4.214 124.327 1.00 34.17 121 THR B C 1
ATOM 3647 O O . THR B 1 136 ? -12.942 -5.318 124.882 1.00 33.20 121 THR B O 1
ATOM 3651 N N . LEU B 1 137 ? -12.095 -3.254 124.862 1.00 35.06 122 LEU B N 1
ATOM 3652 C CA . LEU B 1 137 ? -11.397 -3.386 126.157 1.00 33.82 122 LEU B CA 1
ATOM 3653 C C . LEU B 1 137 ? -12.390 -3.574 127.330 1.00 34.59 122 LEU B C 1
ATOM 3654 O O . LEU B 1 137 ? -12.174 -4.364 128.284 1.00 32.04 122 LEU B O 1
ATOM 3659 N N . THR B 1 138 ? -13.496 -2.849 127.244 1.00 33.87 123 THR B N 1
ATOM 3660 C CA . THR B 1 138 ? -14.574 -3.041 128.220 1.00 36.04 123 THR B CA 1
ATOM 3661 C C . THR B 1 138 ? -15.009 -4.485 128.204 1.00 34.94 123 THR B C 1
ATOM 3662 O O . THR B 1 138 ? -15.067 -5.113 129.238 1.00 34.42 123 THR B O 1
ATOM 3666 N N . HIS B 1 139 ? -15.280 -5.014 127.032 1.00 37.25 124 HIS B N 1
ATOM 3667 C CA . HIS B 1 139 ? -15.748 -6.408 126.979 1.00 38.86 124 HIS B CA 1
ATOM 3668 C C . HIS B 1 139 ? -14.643 -7.363 127.442 1.00 36.62 124 HIS B C 1
ATOM 3669 O O . HIS B 1 139 ? -14.850 -8.237 128.293 1.00 36.48 124 HIS B O 1
ATOM 3676 N N . MET B 1 140 ? -13.408 -7.181 126.951 1.00 35.41 125 MET B N 1
ATOM 3677 C CA . MET B 1 140 ? -12.342 -8.171 127.297 1.00 34.12 125 MET B CA 1
ATOM 3678 C C . MET B 1 140 ? -12.104 -8.175 128.779 1.00 31.60 125 MET B C 1
ATOM 3679 O O . MET B 1 140 ? -11.976 -9.242 129.357 1.00 31.58 125 MET B O 1
ATOM 3684 N N . THR B 1 141 ? -12.084 -7.000 129.405 1.00 30.81 126 THR B N 1
ATOM 3685 C CA . THR B 1 141 ? -11.798 -6.941 130.840 1.00 32.38 126 THR B CA 1
ATOM 3686 C C . THR B 1 141 ? -12.954 -7.422 131.741 1.00 34.84 126 THR B C 1
ATOM 3687 O O . THR B 1 141 ? -12.777 -7.581 132.935 1.00 36.40 126 THR B O 1
ATOM 3691 N N . SER B 1 142 ? -14.094 -7.730 131.151 1.00 36.72 127 SER B N 1
ATOM 3692 C CA . SER B 1 142 ? -15.222 -8.192 131.950 1.00 39.67 127 SER B CA 1
ATOM 3693 C C . SER B 1 142 ? -15.214 -9.677 132.118 1.00 41.30 127 SER B C 1
ATOM 3694 O O . SER B 1 142 ? -15.898 -10.156 133.039 1.00 39.96 127 SER B O 1
ATOM 3697 N N . TYR B 1 143 ? -14.343 -10.400 131.426 1.00 38.40 128 TYR B N 1
ATOM 3698 C CA . TYR B 1 143 ? -14.204 -11.821 131.721 1.00 38.86 128 TYR B CA 1
ATOM 3699 C C . TYR B 1 143 ? -13.496 -11.867 133.095 1.00 37.04 128 TYR B C 1
ATOM 3700 O O . TYR B 1 143 ? -12.624 -11.040 133.362 1.00 38.71 128 TYR B O 1
ATOM 3709 N N . TYR B 1 144 ? -13.862 -12.815 133.958 1.00 36.79 129 TYR B N 1
ATOM 3710 C CA . TYR B 1 144 ? 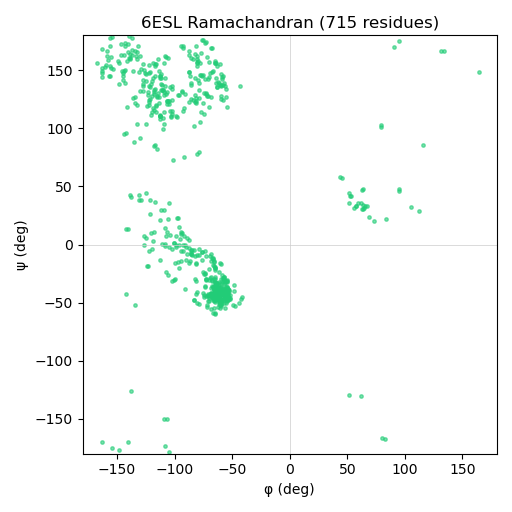-13.285 -12.946 135.284 1.00 35.98 129 TYR B CA 1
ATOM 3711 C C . TYR B 1 144 ? -11.733 -13.030 135.140 1.00 35.06 129 TYR B C 1
ATOM 3712 O O . TYR B 1 144 ? -10.978 -12.400 135.889 1.00 32.76 129 TYR B O 1
ATOM 3721 N N . ASN B 1 145 ? -11.315 -13.836 134.161 1.00 33.27 130 ASN B N 1
ATOM 3722 C CA . ASN B 1 145 ? -9.921 -13.821 133.627 1.00 32.82 130 ASN B CA 1
ATOM 3723 C C . ASN B 1 145 ? -9.980 -14.373 132.228 1.00 33.78 130 ASN B C 1
ATOM 3724 O O . ASN B 1 145 ? -11.071 -14.765 131.744 1.00 33.62 130 ASN B O 1
ATOM 3729 N N . ARG B 1 146 ? -8.818 -14.393 131.546 1.00 31.24 131 ARG B N 1
ATOM 3730 C CA . ARG B 1 146 ? -8.759 -14.985 130.204 1.00 29.35 131 ARG B CA 1
ATOM 3731 C C . ARG B 1 146 ? -7.618 -15.981 130.133 1.00 30.63 131 ARG B C 1
ATOM 3732 O O . ARG B 1 146 ? -6.950 -16.132 129.087 1.00 30.44 131 ARG B O 1
ATOM 3740 N N . SER B 1 147 ? -7.445 -16.718 131.244 1.00 30.99 132 SER B N 1
ATOM 3741 C CA . SER B 1 147 ? -6.479 -17.776 131.350 1.00 31.59 132 SER B CA 1
ATOM 3742 C C . SER B 1 147 ? -6.677 -18.915 130.376 1.00 33.82 132 SER B C 1
ATOM 3743 O O . SER B 1 147 ? -7.810 -19.415 130.207 1.00 34.20 132 SER B O 1
ATOM 3746 N N . ALA B 1 148 ? -5.538 -19.380 129.801 1.00 32.72 133 ALA B N 1
ATOM 3747 C CA . ALA B 1 148 ? -5.557 -20.370 128.786 1.00 32.95 133 ALA B CA 1
ATOM 3748 C C . ALA B 1 148 ? -6.063 -21.753 129.296 1.00 33.55 133 ALA B C 1
ATOM 3749 O O . ALA B 1 148 ? -6.341 -22.603 128.492 1.00 33.30 133 ALA B O 1
ATOM 3751 N N . THR B 1 149 ? -6.168 -21.932 130.597 1.00 34.57 134 THR B N 1
ATOM 3752 C CA . THR B 1 149 ? -6.603 -23.220 131.180 1.00 37.86 134 THR B CA 1
ATOM 3753 C C . THR B 1 149 ? -8.068 -23.145 131.579 1.00 38.57 134 THR B C 1
ATOM 3754 O O . THR B 1 149 ? -8.528 -24.133 132.164 1.00 37.61 134 THR B O 1
ATOM 3758 N N . LYS B 1 150 ? -8.729 -22.017 131.350 1.00 36.71 135 LYS B N 1
ATOM 3759 C CA . LYS B 1 150 ? -10.119 -21.785 131.793 1.00 39.00 135 LYS B CA 1
ATOM 3760 C C . LYS B 1 150 ? -11.138 -21.567 130.705 1.00 39.44 135 LYS B C 1
ATOM 3761 O O . LYS B 1 150 ? -10.846 -21.085 129.625 1.00 38.16 135 LYS B O 1
ATOM 3767 N N . ASP B 1 151 ? -12.409 -21.870 131.046 1.00 42.19 136 ASP B N 1
ATOM 3768 C CA . ASP B 1 151 ? -13.519 -21.630 130.100 1.00 42.94 136 ASP B CA 1
ATOM 3769 C C . ASP B 1 151 ? -13.634 -20.193 129.666 1.00 39.22 136 ASP B C 1
ATOM 3770 O O . ASP B 1 151 ? -13.852 -19.918 128.490 1.00 39.75 136 ASP B O 1
ATOM 3775 N N . THR B 1 152 ? -13.389 -19.270 130.563 1.00 37.15 137 THR B N 1
ATOM 3776 C CA . THR B 1 152 ? -13.338 -17.844 130.197 1.00 37.51 137 THR B CA 1
ATOM 3777 C C . THR B 1 152 ? -12.282 -17.510 129.160 1.00 35.81 137 THR B C 1
ATOM 3778 O O . THR B 1 152 ? -12.525 -16.641 128.328 1.00 35.25 137 THR B O 1
ATOM 3782 N N . GLY B 1 153 ? -11.147 -18.241 129.212 1.00 35.81 138 GLY B N 1
ATOM 3783 C CA . GLY B 1 153 ? -10.029 -18.179 128.212 1.00 35.08 138 GLY B CA 1
ATOM 3784 C C . GLY B 1 153 ? -10.547 -18.648 126.875 1.00 35.81 138 GLY B C 1
ATOM 3785 O O . GLY B 1 153 ? -10.238 -18.073 125.812 1.00 34.65 138 GLY B O 1
ATOM 3786 N N . VAL B 1 154 ? -11.366 -19.691 126.931 1.00 35.24 139 VAL B N 1
ATOM 3787 C CA . VAL B 1 154 ? -11.920 -20.233 125.719 1.00 38.49 139 VAL B CA 1
ATOM 3788 C C . VAL B 1 154 ? -12.948 -19.273 125.138 1.00 38.56 139 VAL B C 1
ATOM 3789 O O . VAL B 1 154 ? -12.899 -18.997 123.936 1.00 36.50 139 VAL B O 1
ATOM 3793 N N . GLU B 1 155 ? -13.867 -18.806 125.977 1.00 39.76 140 GLU B N 1
ATOM 3794 C CA . GLU B 1 155 ? -14.899 -17.839 125.529 1.00 42.28 140 GLU B CA 1
ATOM 3795 C C . GLU B 1 155 ? -14.231 -16.588 124.874 1.00 38.61 140 GLU B C 1
ATOM 3796 O O . GLU B 1 155 ? -14.751 -16.020 123.904 1.00 35.13 140 GLU B O 1
ATOM 3802 N N . THR B 1 156 ? -13.055 -16.141 125.415 1.00 36.69 141 THR B N 1
ATOM 3803 C CA . THR B 1 156 ? -12.408 -14.981 124.861 1.00 33.02 141 THR B CA 1
ATOM 3804 C C . THR B 1 156 ? -12.048 -15.252 123.424 1.00 34.28 141 THR B C 1
ATOM 3805 O O . THR B 1 156 ? -12.273 -14.439 122.544 1.00 34.90 141 THR B O 1
ATOM 3809 N N . ALA B 1 157 ? -11.417 -16.402 123.178 1.00 34.42 142 ALA B N 1
ATOM 3810 C CA . ALA B 1 157 ? -10.994 -16.728 121.828 1.00 34.46 142 ALA B CA 1
ATOM 3811 C C . ALA B 1 157 ? -12.191 -16.795 120.816 1.00 36.06 142 ALA B C 1
ATOM 3812 O O . ALA B 1 157 ? -12.113 -16.301 119.657 1.00 34.11 142 ALA B O 1
ATOM 3814 N N . ASN B 1 158 ? -13.243 -17.534 121.238 1.00 36.76 143 ASN B N 1
ATOM 3815 C CA . ASN B 1 158 ? -14.508 -17.571 120.459 1.00 39.90 143 ASN B CA 1
ATOM 3816 C C . ASN B 1 158 ? -15.109 -16.145 120.110 1.00 39.91 143 ASN B C 1
ATOM 3817 O O . ASN B 1 158 ? -15.465 -15.871 118.975 1.00 41.29 143 ASN B O 1
ATOM 3822 N N . TRP B 1 159 ? -15.165 -15.279 121.108 1.00 40.59 144 TRP B N 1
ATOM 3823 C CA . TRP B 1 159 ? -15.653 -13.881 120.922 1.00 41.66 144 TRP B CA 1
ATOM 3824 C C . TRP B 1 159 ? -14.783 -13.071 119.974 1.00 40.22 144 TRP B C 1
ATOM 3825 O O . TRP B 1 159 ? -15.271 -12.455 119.092 1.00 39.83 144 TRP B O 1
ATOM 3836 N N . LEU B 1 160 ? -13.457 -13.127 120.095 1.00 36.66 145 LEU B N 1
ATOM 3837 C CA . LEU B 1 160 ? -12.604 -12.451 119.144 1.00 36.38 145 LEU B CA 1
ATOM 3838 C C . LEU B 1 160 ? -12.786 -12.921 117.717 1.00 38.08 145 LEU B C 1
ATOM 3839 O O . LEU B 1 160 ? -12.817 -12.122 116.737 1.00 37.91 145 LEU B O 1
ATOM 3844 N N . LYS B 1 161 ? -12.906 -14.239 117.569 1.00 38.94 146 LYS B N 1
ATOM 3845 C CA . LYS B 1 161 ? -13.091 -14.820 116.268 1.00 40.91 146 LYS B CA 1
ATOM 3846 C C . LYS B 1 161 ? -14.432 -14.296 115.647 1.00 44.39 146 LYS B C 1
ATOM 3847 O O . LYS B 1 161 ? -14.419 -13.873 114.492 1.00 43.21 146 LYS B O 1
ATOM 3853 N N . SER B 1 162 ? -15.514 -14.288 116.427 1.00 45.46 147 SER B N 1
ATOM 3854 C CA . SER B 1 162 ? -16.875 -13.795 115.939 1.00 51.55 147 SER B CA 1
ATOM 3855 C C . SER B 1 162 ? -16.777 -12.365 115.552 1.00 51.60 147 SER B C 1
ATOM 3856 O O . SER B 1 162 ? -17.263 -11.998 114.503 1.00 52.17 147 SER B O 1
ATOM 3859 N N . LYS B 1 163 ? -16.147 -11.577 116.429 1.00 49.81 148 LYS B N 1
ATOM 3860 C CA . LYS B 1 163 ? -15.965 -10.143 116.177 1.00 49.23 148 LYS B CA 1
ATOM 3861 C C . LYS B 1 163 ? -15.243 -9.916 114.850 1.00 46.33 148 LYS B C 1
ATOM 3862 O O . LYS B 1 163 ? -15.761 -9.248 114.003 1.00 45.97 148 LYS B O 1
ATOM 3868 N N . PHE B 1 164 ? -14.081 -10.505 114.616 1.00 43.31 149 PHE B N 1
ATOM 3869 C CA . PHE B 1 164 ? -13.416 -10.351 113.311 1.00 44.08 149 PHE B CA 1
ATOM 3870 C C . PHE B 1 164 ? -14.363 -10.774 112.149 1.00 46.86 149 PHE B C 1
ATOM 3871 O O . PHE B 1 164 ? -14.449 -10.128 111.130 1.00 47.59 149 PHE B O 1
ATOM 3879 N N . GLU B 1 165 ? -15.059 -11.873 112.332 1.00 47.14 150 GLU B N 1
ATOM 3880 C CA . GLU B 1 165 ? -15.841 -12.465 111.241 1.00 49.98 150 GLU B CA 1
ATOM 3881 C C . GLU B 1 165 ? -17.049 -11.538 110.893 1.00 52.27 150 GLU B C 1
ATOM 3882 O O . GLU B 1 165 ? -17.347 -11.352 109.725 1.00 54.20 150 GLU B O 1
ATOM 3888 N N . GLN B 1 166 ? -17.716 -11.006 111.927 1.00 52.38 151 GLN B N 1
ATOM 3889 C CA . GLN B 1 166 ? -18.831 -10.067 111.801 1.00 54.07 151 GLN B CA 1
ATOM 3890 C C . GLN B 1 166 ? -18.384 -8.804 111.141 1.00 52.79 151 GLN B C 1
ATOM 3891 O O . GLN B 1 166 ? -19.059 -8.340 110.256 1.00 51.75 151 GLN B O 1
ATOM 3897 N N . MET B 1 167 ? -17.194 -8.336 111.495 1.00 49.61 152 MET B N 1
ATOM 3898 C CA . MET B 1 167 ? -16.615 -7.153 110.879 1.00 49.37 152 MET B CA 1
ATOM 3899 C C . MET B 1 167 ? -16.340 -7.365 109.384 1.00 50.20 152 MET B C 1
ATOM 3900 O O . MET B 1 167 ? -16.561 -6.459 108.581 1.00 51.87 152 MET B O 1
ATOM 3905 N N . ALA B 1 168 ? -15.859 -8.553 109.008 1.00 49.67 153 ALA B N 1
ATOM 3906 C CA . ALA B 1 168 ? -15.542 -8.817 107.605 1.00 52.73 153 ALA B CA 1
ATOM 3907 C C . ALA B 1 168 ? -16.848 -8.782 106.730 1.00 56.99 153 ALA B C 1
ATOM 3908 O O . ALA B 1 168 ? -16.792 -8.403 105.547 1.00 58.43 153 ALA B O 1
ATOM 3910 N N . VAL B 1 169 ? -17.967 -9.203 107.334 1.00 58.00 154 VAL B N 1
ATOM 3911 C CA . VAL B 1 169 ? -19.229 -9.349 106.634 1.00 64.22 154 VAL B CA 1
ATOM 3912 C C . VAL B 1 169 ? -19.845 -7.958 106.541 1.00 66.48 154 VAL B C 1
ATOM 3913 O O . VAL B 1 169 ? -20.226 -7.542 105.457 1.00 67.24 154 VAL B O 1
ATOM 3917 N N . GLU B 1 170 ? -19.918 -7.261 107.687 1.00 65.56 155 GLU B N 1
ATOM 3918 C CA . GLU B 1 170 ? -20.298 -5.825 107.742 1.00 66.84 155 GLU B CA 1
ATOM 3919 C C . GLU B 1 170 ? -19.685 -4.919 106.623 1.00 65.86 155 GLU B C 1
ATOM 3920 O O . GLU B 1 170 ? -20.400 -4.175 105.989 1.00 64.60 155 GLU B O 1
ATOM 3926 N N . TYR B 1 171 ? -18.410 -5.035 106.327 1.00 60.59 156 TYR B N 1
ATOM 3927 C CA . TYR B 1 171 ? -17.823 -4.226 105.251 1.00 62.10 156 TYR B CA 1
ATOM 3928 C C . TYR B 1 171 ? -17.805 -4.877 103.861 1.00 64.24 156 TYR B C 1
ATOM 3929 O O . TYR B 1 171 ? -17.373 -4.259 102.869 1.00 65.66 156 TYR B O 1
ATOM 3938 N N . GLY B 1 172 ? -18.315 -6.113 103.758 1.00 66.35 157 GLY B N 1
ATOM 3939 C CA . GLY B 1 172 ? -18.231 -6.862 102.495 1.00 69.21 157 GLY B CA 1
ATOM 3940 C C . GLY B 1 172 ? -16.807 -7.178 102.054 1.00 70.45 157 GLY B C 1
ATOM 3941 O O . GLY B 1 172 ? -16.481 -7.225 100.865 1.00 71.27 157 GLY B O 1
ATOM 3942 N N . ARG B 1 173 ? -15.925 -7.421 103.008 1.00 69.31 158 ARG B N 1
ATOM 3943 C CA . ARG B 1 173 ? -14.585 -7.882 102.657 1.00 70.54 158 ARG B CA 1
ATOM 3944 C C . ARG B 1 173 ? -14.747 -9.397 102.417 1.00 74.27 158 ARG B C 1
ATOM 3945 O O . ARG B 1 173 ? -15.245 -10.108 103.305 1.00 78.83 158 ARG B O 1
ATOM 3953 N N . THR B 1 174 ? -14.390 -9.872 101.219 1.00 74.65 159 THR B N 1
ATOM 3954 C CA . THR B 1 174 ? -14.634 -11.283 100.799 1.00 74.67 159 THR B CA 1
ATOM 3955 C C . THR B 1 174 ? -13.339 -12.106 100.738 1.00 71.73 159 THR B C 1
ATOM 3956 O O . THR B 1 174 ? -13.393 -13.274 100.427 1.00 71.70 159 THR B O 1
ATOM 3960 N N . ASP B 1 175 ? -12.187 -11.531 101.061 1.00 68.17 160 ASP B N 1
ATOM 3961 C CA . ASP B 1 175 ? -10.926 -12.261 100.899 1.00 66.58 160 ASP B CA 1
ATOM 3962 C C . ASP B 1 175 ? -10.330 -12.645 102.295 1.00 62.46 160 ASP B C 1
ATOM 3963 O O . ASP B 1 175 ? -9.121 -12.782 102.449 1.00 61.56 160 ASP B O 1
ATOM 3968 N N . THR B 1 176 ? -11.221 -12.841 103.265 1.00 60.82 161 THR B N 1
ATOM 3969 C CA . THR B 1 176 ? -10.846 -13.131 104.622 1.00 58.12 161 THR B CA 1
ATOM 3970 C C . THR B 1 176 ? -11.107 -14.571 105.054 1.00 58.77 161 THR B C 1
ATOM 3971 O O . THR B 1 176 ? -11.889 -15.289 104.457 1.00 57.23 161 THR B O 1
ATOM 3975 N N . SER B 1 177 ? -10.438 -14.966 106.116 1.00 54.38 162 SER B N 1
ATOM 3976 C CA . SER B 1 177 ? -10.522 -16.306 106.607 1.00 56.31 162 SER B CA 1
ATOM 3977 C C . SER B 1 177 ? -9.989 -16.321 108.038 1.00 52.13 162 SER B C 1
ATOM 3978 O O . SER B 1 177 ? -9.106 -15.520 108.422 1.00 46.52 162 SER B O 1
ATOM 3981 N N . THR B 1 178 ? -10.619 -17.166 108.856 1.00 50.94 163 THR B N 1
ATOM 3982 C CA . THR B 1 178 ? -10.220 -17.344 110.227 1.00 50.97 163 THR B CA 1
ATOM 3983 C C . THR B 1 178 ? -9.945 -18.796 110.578 1.00 52.05 163 THR B C 1
ATOM 3984 O O . THR B 1 178 ? -10.596 -19.677 110.079 1.00 54.39 163 THR B O 1
ATOM 3988 N N . PHE B 1 179 ? -9.015 -19.041 111.482 1.00 48.94 164 PHE B N 1
ATOM 3989 C CA . PHE B 1 179 ? -8.898 -20.395 112.063 1.00 49.41 164 PHE B CA 1
ATOM 3990 C C . PHE B 1 179 ? -8.257 -20.426 113.440 1.00 47.09 164 PHE B C 1
ATOM 3991 O O . PHE B 1 179 ? -7.505 -19.513 113.800 1.00 43.93 164 PHE B O 1
ATOM 3999 N N . PHE B 1 180 ? -8.619 -21.425 114.224 1.00 45.33 165 PHE B N 1
ATOM 4000 C CA . PHE B 1 180 ? -7.956 -21.656 115.470 1.00 44.12 165 PHE B CA 1
ATOM 4001 C C . PHE B 1 180 ? -6.728 -22.501 115.249 1.00 45.18 165 PHE B C 1
ATOM 4002 O O . PHE B 1 180 ? -6.748 -23.447 114.464 1.00 46.93 165 PHE B O 1
ATOM 4010 N N . VAL B 1 181 ? -5.648 -22.148 115.952 1.00 42.02 166 VAL B N 1
ATOM 4011 C CA . VAL B 1 181 ? -4.536 -23.031 116.146 1.00 43.14 166 VAL B CA 1
ATOM 4012 C C . VAL B 1 181 ? -4.538 -23.532 117.574 1.00 42.45 166 VAL B C 1
ATOM 4013 O O . VAL B 1 181 ? -4.434 -22.765 118.514 1.00 39.95 166 VAL B O 1
ATOM 4017 N N . LYS B 1 182 ? -4.624 -24.845 117.725 1.00 44.37 167 LYS B N 1
ATOM 4018 C CA . LYS B 1 182 ? -4.593 -25.485 119.023 1.00 45.60 167 LYS B CA 1
ATOM 4019 C C . LYS B 1 182 ? -3.309 -25.258 119.856 1.00 43.12 167 LYS B C 1
ATOM 4020 O O . LYS B 1 182 ? -2.225 -24.918 119.348 1.00 39.88 167 LYS B O 1
ATOM 4026 N N . THR B 1 183 ? -3.508 -25.383 121.163 1.00 42.72 168 THR B N 1
ATOM 4027 C CA . THR B 1 183 ? -2.487 -25.005 122.160 1.00 39.67 168 THR B CA 1
ATOM 4028 C C . THR B 1 183 ? -2.090 -26.197 123.056 1.00 40.58 168 THR B C 1
ATOM 4029 O O . THR B 1 183 ? -2.004 -26.056 124.258 1.00 38.32 168 THR B O 1
ATOM 4033 N N . GLY B 1 184 ? -2.002 -27.389 122.487 1.00 43.11 169 GLY B N 1
ATOM 4034 C CA . GLY B 1 184 ? -1.817 -28.596 123.307 1.00 45.16 169 GLY B CA 1
ATOM 4035 C C . GLY B 1 184 ? -2.793 -28.773 124.461 1.00 44.39 169 GLY B C 1
ATOM 4036 O O . GLY B 1 184 ? -3.986 -28.768 124.251 1.00 47.02 169 GLY B O 1
ATOM 4037 N N . TRP B 1 185 ? -2.271 -29.020 125.667 1.00 44.95 170 TRP B N 1
ATOM 4038 C CA . TRP B 1 185 ? -3.152 -29.301 126.785 1.00 47.83 170 TRP B CA 1
ATOM 4039 C C . TRP B 1 185 ? -3.965 -28.097 127.158 1.00 43.60 170 TRP B C 1
ATOM 4040 O O . TRP B 1 185 ? -4.954 -28.198 127.852 1.00 42.85 170 TRP B O 1
ATOM 4051 N N . TYR B 1 186 ? -3.554 -26.906 126.725 1.00 40.53 171 TYR B N 1
ATOM 4052 C CA . TYR B 1 186 ? -4.317 -25.723 127.067 1.00 39.48 171 TYR B CA 1
ATOM 4053 C C . TYR B 1 186 ? -5.586 -25.662 126.242 1.00 41.30 171 TYR B C 1
ATOM 4054 O O . TYR B 1 186 ? -5.537 -25.788 125.004 1.00 40.20 171 TYR B O 1
ATOM 4063 N N . LYS B 1 187 ? -6.711 -25.452 126.909 1.00 41.14 172 LYS B N 1
ATOM 4064 C CA . LYS B 1 187 ? -7.961 -25.410 126.139 1.00 43.82 172 LYS B CA 1
ATOM 4065 C C . LYS B 1 187 ? -8.195 -24.159 125.300 1.00 40.73 172 LYS B C 1
ATOM 4066 O O . LYS B 1 187 ? -8.899 -24.229 124.301 1.00 40.81 172 LYS B O 1
ATOM 4072 N N . GLN B 1 188 ? -7.599 -23.011 125.667 1.00 37.93 173 GLN B N 1
ATOM 4073 C CA . GLN B 1 188 ? -7.662 -21.790 124.782 1.00 35.06 173 GLN B CA 1
ATOM 4074 C C . GLN B 1 188 ? -6.834 -21.925 123.509 1.00 34.18 173 GLN B C 1
ATOM 4075 O O . GLN B 1 188 ? -5.607 -22.111 123.591 1.00 33.45 173 GLN B O 1
ATOM 4081 N N . PRO B 1 189 ? -7.459 -21.860 122.334 1.00 34.86 174 PRO B N 1
ATOM 4082 C CA . PRO B 1 189 ? -6.733 -21.809 121.076 1.00 34.55 174 PRO B CA 1
ATOM 4083 C C . PRO B 1 189 ? -6.244 -20.429 120.782 1.00 32.99 174 PRO B C 1
ATOM 4084 O O . PRO B 1 189 ? -6.799 -19.415 121.334 1.00 31.24 174 PRO B O 1
ATOM 4088 N N . SER B 1 190 ? -5.175 -20.372 119.944 1.00 32.65 175 SER B N 1
ATOM 4089 C CA . SER B 1 190 ? -4.833 -19.160 119.308 1.00 31.69 175 SER B CA 1
ATOM 4090 C C . SER B 1 190 ? -5.819 -18.866 118.105 1.00 33.81 175 SER B C 1
ATOM 4091 O O . SER B 1 190 ? -6.220 -19.766 117.374 1.00 34.52 175 SER B O 1
ATOM 4094 N N . LEU B 1 191 ? -6.114 -17.581 117.901 1.00 34.12 176 LEU B N 1
ATOM 4095 C CA . LEU B 1 191 ? -6.943 -17.094 116.776 1.00 34.64 176 LEU B CA 1
ATOM 4096 C C . LEU B 1 191 ? -6.062 -16.505 115.704 1.00 34.44 176 LEU B C 1
ATOM 4097 O O . LEU B 1 191 ? -5.349 -15.518 115.933 1.00 29.99 176 LEU B O 1
ATOM 4102 N N . VAL B 1 192 ? -6.065 -17.138 114.553 1.00 34.87 177 VAL B N 1
ATOM 4103 C CA . VAL B 1 192 ? -5.344 -16.640 113.420 1.00 36.29 177 VAL B CA 1
ATOM 4104 C C . VAL B 1 192 ? -6.414 -16.138 112.410 1.00 40.08 177 VAL B C 1
ATOM 4105 O O . VAL B 1 192 ? -7.437 -16.856 112.099 1.00 39.91 177 VAL B O 1
ATOM 4109 N N . THR B 1 193 ? -6.197 -14.918 111.928 1.00 40.09 178 THR B N 1
ATOM 4110 C CA . THR B 1 193 ? -7.090 -14.262 110.983 1.00 42.95 178 THR B CA 1
ATOM 4111 C C . THR B 1 193 ? -6.259 -13.793 109.800 1.00 43.42 178 THR B C 1
ATOM 4112 O O . THR B 1 193 ? -5.055 -13.574 109.931 1.00 41.83 178 THR B O 1
ATOM 4116 N N . VAL B 1 194 ? -6.895 -13.638 108.645 1.00 44.77 179 VAL B N 1
ATOM 4117 C CA . VAL B 1 194 ? -6.157 -13.243 107.443 1.00 45.80 179 VAL B CA 1
ATOM 4118 C C . VAL B 1 194 ? -7.000 -12.422 106.512 1.00 47.12 179 VAL B C 1
ATOM 4119 O O . VAL B 1 194 ? -8.203 -12.741 106.326 1.00 49.24 179 VAL B O 1
ATOM 4123 N N . ILE B 1 195 ? -6.384 -11.370 105.962 1.00 47.77 180 ILE B N 1
ATOM 4124 C CA . ILE B 1 195 ? -6.998 -10.515 104.945 1.00 51.67 180 ILE B CA 1
ATOM 4125 C C . ILE B 1 195 ? -6.166 -10.676 103.699 1.00 52.88 180 ILE B C 1
ATOM 4126 O O . ILE B 1 195 ? -5.005 -10.281 103.710 1.00 49.35 180 ILE B O 1
ATOM 4131 N N . GLY B 1 196 ? -6.773 -11.260 102.640 1.00 54.57 181 GLY B N 1
ATOM 4132 C CA . GLY B 1 196 ? -6.032 -11.643 101.425 1.00 56.06 181 GLY B CA 1
ATOM 4133 C C . GLY B 1 196 ? -5.595 -13.099 101.470 1.00 57.24 181 GLY B C 1
ATOM 4134 O O . GLY B 1 196 ? -4.422 -13.440 101.175 1.00 58.31 181 GLY B O 1
ATOM 4135 N N . LYS B 1 197 ? -6.539 -13.962 101.829 1.00 61.15 182 LYS B N 1
ATOM 4136 C CA . LYS B 1 197 ? -6.287 -15.385 102.077 1.00 63.84 182 LYS B CA 1
ATOM 4137 C C . LYS B 1 197 ? -5.616 -16.126 100.935 1.00 68.10 182 LYS B C 1
ATOM 4138 O O . LYS B 1 197 ? -4.857 -17.041 101.197 1.00 67.29 182 LYS B O 1
ATOM 4144 N N . ASP B 1 198 ? -5.891 -15.728 99.690 1.00 72.47 183 ASP B N 1
ATOM 4145 C CA . ASP B 1 198 ? -5.300 -16.389 98.506 1.00 75.37 183 ASP B CA 1
ATOM 4146 C C . ASP B 1 198 ? -3.983 -15.824 97.974 1.00 75.24 183 ASP B C 1
ATOM 4147 O O . ASP B 1 198 ? -3.440 -16.355 97.024 1.00 77.63 183 ASP B O 1
ATOM 4152 N N . ILE B 1 199 ? -3.451 -14.784 98.597 1.00 71.97 184 ILE B N 1
ATOM 4153 C CA . ILE B 1 199 ? -2.290 -14.126 98.045 1.00 72.68 184 ILE B CA 1
ATOM 4154 C C . ILE B 1 199 ? -0.999 -14.889 98.448 1.00 74.25 184 ILE B C 1
ATOM 4155 O O . ILE B 1 199 ? -0.729 -15.124 99.652 1.00 71.95 184 ILE B O 1
ATOM 4160 N N . LYS B 1 200 ? -0.188 -15.197 97.439 1.00 75.65 185 LYS B N 1
ATOM 4161 C CA . LYS B 1 200 ? 0.928 -16.141 97.512 1.00 74.88 185 LYS B CA 1
ATOM 4162 C C . LYS B 1 200 ? 2.207 -15.368 97.624 1.00 72.06 185 LYS B C 1
ATOM 4163 O O . LYS B 1 200 ? 2.978 -15.258 96.681 1.00 73.65 185 LYS B O 1
ATOM 4169 N N . ALA B 1 201 ? 2.427 -14.795 98.791 1.00 66.68 186 ALA B N 1
ATOM 4170 C CA . ALA B 1 201 ? 3.552 -13.942 99.013 1.00 62.73 186 ALA B CA 1
ATOM 4171 C C . ALA B 1 201 ? 3.851 -13.928 100.524 1.00 57.12 186 ALA B C 1
ATOM 4172 O O . ALA B 1 201 ? 2.971 -14.216 101.338 1.00 54.67 186 ALA B O 1
ATOM 4174 N N . PRO B 1 202 ? 5.095 -13.674 100.893 1.00 54.88 187 PRO B N 1
ATOM 4175 C CA . PRO B 1 202 ? 5.409 -13.621 102.352 1.00 51.72 187 PRO B CA 1
ATOM 4176 C C . PRO B 1 202 ? 4.535 -12.618 103.102 1.00 49.99 187 PRO B C 1
ATOM 4177 O O . PRO B 1 202 ? 4.328 -11.509 102.632 1.00 53.02 187 PRO B O 1
ATOM 4181 N N . ALA B 1 203 ? 3.884 -13.070 104.172 1.00 48.99 188 ALA B N 1
ATOM 4182 C CA . ALA B 1 203 ? 2.831 -12.287 104.836 1.00 48.17 188 ALA B CA 1
ATOM 4183 C C . ALA B 1 203 ? 3.360 -11.216 105.804 1.00 44.00 188 ALA B C 1
ATOM 4184 O O . ALA B 1 203 ? 4.528 -11.256 106.224 1.00 40.55 188 ALA B O 1
ATOM 4186 N N . ILE B 1 204 ? 2.435 -10.387 106.253 1.00 43.57 189 ILE B N 1
ATOM 4187 C CA . ILE B 1 204 ? 2.672 -9.375 107.252 1.00 40.82 189 ILE B CA 1
ATOM 4188 C C . ILE B 1 204 ? 1.817 -9.794 108.427 1.00 38.81 189 ILE B C 1
ATOM 4189 O O . ILE B 1 204 ? 0.647 -9.982 108.279 1.00 38.58 189 ILE B O 1
ATOM 4194 N N . VAL B 1 205 ? 2.389 -9.904 109.606 1.00 35.40 190 VAL B N 1
ATOM 4195 C CA . VAL B 1 205 ? 1.648 -10.347 110.765 1.00 35.80 190 VAL B CA 1
ATOM 4196 C C . VAL B 1 205 ? 1.567 -9.312 111.904 1.00 33.46 190 VAL B C 1
ATOM 4197 O O . VAL B 1 205 ? 2.550 -8.741 112.237 1.00 32.33 190 VAL B O 1
ATOM 4201 N N . ILE B 1 206 ? 0.389 -9.092 112.466 1.00 31.26 191 ILE B N 1
ATOM 4202 C CA . ILE B 1 206 ? 0.180 -8.205 113.577 1.00 30.00 191 ILE B CA 1
ATOM 4203 C C . ILE B 1 206 ? -0.434 -8.997 114.685 1.00 28.65 191 ILE B C 1
ATOM 4204 O O . ILE B 1 206 ? -1.471 -9.556 114.508 1.00 30.53 191 ILE B O 1
ATOM 4209 N N . GLY B 1 207 ? 0.175 -8.989 115.857 1.00 25.41 192 GLY B N 1
ATOM 4210 C CA . GLY B 1 207 ? -0.299 -9.786 116.965 1.00 25.92 192 GLY B CA 1
ATOM 4211 C C . GLY B 1 207 ? -0.450 -9.107 118.288 1.00 24.77 192 GLY B C 1
ATOM 4212 O O . GLY B 1 207 ? 0.090 -7.998 118.507 1.00 26.56 192 GLY B O 1
ATOM 4213 N N . ALA B 1 208 ? -1.072 -9.842 119.193 1.00 24.51 193 ALA B N 1
ATOM 4214 C CA . ALA B 1 208 ? -1.277 -9.488 120.604 1.00 23.76 193 ALA B CA 1
ATOM 4215 C C . ALA B 1 208 ? -1.645 -10.814 121.302 1.00 24.05 193 ALA B C 1
ATOM 4216 O O . ALA B 1 208 ? -2.038 -11.779 120.609 1.00 25.85 193 ALA B O 1
ATOM 4218 N N . HIS B 1 209 ? -1.662 -10.854 122.596 1.00 22.62 194 HIS B N 1
ATOM 4219 C CA . HIS B 1 209 ? -2.036 -12.026 123.325 1.00 23.46 194 HIS B CA 1
ATOM 4220 C C . HIS B 1 209 ? -3.339 -11.785 124.047 1.00 23.31 194 HIS B C 1
ATOM 4221 O O . HIS B 1 209 ? -3.525 -10.767 124.571 1.00 23.35 194 HIS B O 1
ATOM 4228 N N . MET B 1 210 ? -4.172 -12.810 124.125 1.00 25.03 195 MET B N 1
ATOM 4229 C CA . MET B 1 210 ? -5.540 -12.625 124.565 1.00 25.46 195 MET B CA 1
ATOM 4230 C C . MET B 1 210 ? -5.660 -12.969 126.066 1.00 25.81 195 MET B C 1
ATOM 4231 O O . MET B 1 210 ? -6.728 -12.707 126.711 1.00 25.36 195 MET B O 1
ATOM 4236 N N . ASP B 1 211 ? -4.655 -13.646 126.603 1.00 25.34 196 ASP B N 1
ATOM 4237 C CA . ASP B 1 211 ? -4.741 -14.260 127.909 1.00 25.52 196 ASP B CA 1
ATOM 4238 C C . ASP B 1 211 ? -4.259 -13.416 129.082 1.00 25.87 196 ASP B C 1
ATOM 4239 O O . ASP B 1 211 ? -3.643 -12.369 128.900 1.00 23.61 196 ASP B O 1
ATOM 4244 N N . THR B 1 212 ? -4.545 -13.944 130.275 1.00 26.26 197 THR B N 1
ATOM 4245 C CA . THR B 1 212 ? -4.133 -13.433 131.560 1.00 26.25 197 THR B CA 1
ATOM 4246 C C . THR B 1 212 ? -3.742 -14.557 132.459 1.00 27.08 197 THR B C 1
ATOM 4247 O O . THR B 1 212 ? -3.803 -15.772 132.101 1.00 28.97 197 THR B O 1
ATOM 4251 N N . LEU B 1 213 ? -3.335 -14.199 133.658 1.00 28.32 198 LEU B N 1
ATOM 4252 C CA . LEU B 1 213 ? -3.144 -15.193 134.718 1.00 30.34 198 LEU B CA 1
ATOM 4253 C C . LEU B 1 213 ? -4.538 -15.696 135.220 1.00 31.12 198 LEU B C 1
ATOM 4254 O O . LEU B 1 213 ? -5.597 -15.175 134.837 1.00 29.41 198 LEU B O 1
ATOM 4259 N N . ASP B 1 214 ? -4.482 -16.683 136.099 1.00 32.48 199 ASP B N 1
ATOM 4260 C CA . ASP B 1 214 ? -5.618 -17.102 136.876 1.00 34.45 199 ASP B CA 1
ATOM 4261 C C . ASP B 1 214 ? -6.010 -16.151 137.990 1.00 35.49 199 ASP B C 1
ATOM 4262 O O . ASP B 1 214 ? -5.349 -15.152 138.251 1.00 34.92 199 ASP B O 1
ATOM 4267 N N . GLY B 1 215 ? -7.159 -16.452 138.643 1.00 36.79 200 GLY B N 1
ATOM 4268 C CA . GLY B 1 215 ? -7.726 -15.485 139.599 1.00 37.22 200 GLY B CA 1
ATOM 4269 C C . GLY B 1 215 ? -8.484 -14.389 138.879 1.00 36.06 200 GLY B C 1
ATOM 4270 O O . GLY B 1 215 ? -8.788 -14.452 137.700 1.00 35.29 200 GLY B O 1
ATOM 4271 N N . ARG B 1 216 ? -8.781 -13.338 139.633 1.00 38.42 201 ARG B N 1
ATOM 4272 C CA . ARG B 1 216 ? -9.468 -12.208 139.052 1.00 40.36 201 ARG B CA 1
ATOM 4273 C C . ARG B 1 216 ? -8.455 -11.319 138.366 1.00 36.40 201 ARG B C 1
ATOM 4274 O O . ARG B 1 216 ? -7.738 -10.555 139.013 1.00 34.81 201 ARG B O 1
ATOM 4282 N N . MET B 1 217 ? -8.401 -11.423 137.047 1.00 35.09 202 MET B N 1
ATOM 4283 C CA . MET B 1 217 ? -7.431 -10.632 136.238 1.00 33.10 202 MET B CA 1
ATOM 4284 C C . MET B 1 217 ? -8.124 -9.942 135.100 1.00 31.71 202 MET B C 1
ATOM 4285 O O . MET B 1 217 ? -8.328 -10.484 134.038 1.00 33.27 202 MET B O 1
ATOM 4290 N N . PRO B 1 218 ? -8.555 -8.706 135.336 1.00 30.56 203 PRO B N 1
ATOM 4291 C CA . PRO B 1 218 ? -9.088 -7.909 134.212 1.00 31.06 203 PRO B CA 1
ATOM 4292 C C . PRO B 1 218 ? -8.113 -7.731 133.033 1.00 28.66 203 PRO B C 1
ATOM 4293 O O . PRO B 1 218 ? -8.533 -7.548 131.900 1.00 28.84 203 PRO B O 1
ATOM 4297 N N . GLY B 1 219 ? -6.837 -7.772 133.309 1.00 27.12 204 GLY B N 1
ATOM 4298 C CA . GLY B 1 219 ? -5.845 -7.699 132.246 1.00 26.69 204 GLY B CA 1
ATOM 4299 C C . GLY B 1 219 ? -5.995 -6.576 131.286 1.00 26.72 204 GLY B C 1
ATOM 4300 O O . GLY B 1 219 ? -5.909 -6.764 130.093 1.00 27.45 204 GLY B O 1
ATOM 4301 N N . ALA B 1 220 ? -6.263 -5.383 131.806 1.00 26.72 205 ALA B N 1
ATOM 4302 C CA . ALA B 1 220 ? -6.527 -4.286 130.932 1.00 25.79 205 ALA B CA 1
ATOM 4303 C C . ALA B 1 220 ? -5.292 -3.912 130.089 1.00 24.34 205 ALA B C 1
ATOM 4304 O O . ALA B 1 220 ? -5.351 -3.791 128.869 1.00 23.72 205 ALA B O 1
ATOM 4306 N N . GLY B 1 221 ? -4.238 -3.556 130.796 1.00 23.13 206 GLY B N 1
ATOM 4307 C CA . GLY B 1 221 ? -2.955 -3.231 130.183 1.00 23.62 206 GLY B CA 1
ATOM 4308 C C . GLY B 1 221 ? -2.349 -4.446 129.528 1.00 21.89 206 GLY B C 1
ATOM 4309 O O . GLY B 1 221 ? -2.052 -4.422 128.309 1.00 22.64 206 GLY B O 1
ATOM 4310 N N . ASP B 1 222 ? -2.222 -5.486 130.325 1.00 22.41 207 ASP B N 1
ATOM 4311 C CA . ASP B 1 222 ? -1.675 -6.709 129.780 1.00 23.04 207 ASP B CA 1
ATOM 4312 C C . ASP B 1 222 ? -2.641 -7.826 129.641 1.00 21.25 207 ASP B C 1
ATOM 4313 O O . ASP B 1 222 ? -2.926 -8.518 130.614 1.00 24.17 207 ASP B O 1
ATOM 4318 N N . ASP B 1 223 ? -3.036 -8.170 128.387 1.00 20.57 208 ASP B N 1
ATOM 4319 C CA . ASP B 1 223 ? -2.818 -7.439 127.135 1.00 20.63 208 ASP B CA 1
ATOM 4320 C C . ASP B 1 223 ? -4.155 -7.210 126.458 1.00 22.29 208 ASP B C 1
ATOM 4321 O O . ASP B 1 223 ? -4.278 -7.284 125.232 1.00 22.12 208 ASP B O 1
ATOM 4326 N N . GLY B 1 224 ? -5.126 -6.810 127.281 1.00 23.12 209 GLY B N 1
ATOM 4327 C CA . GLY B 1 224 ? -6.367 -6.277 126.773 1.00 23.87 209 GLY B CA 1
ATOM 4328 C C . GLY B 1 224 ? -6.130 -5.119 125.805 1.00 24.37 209 GLY B C 1
ATOM 4329 O O . GLY B 1 224 ? -6.726 -5.042 124.754 1.00 25.40 209 GLY B O 1
ATOM 4330 N N . SER B 1 225 ? -5.236 -4.210 126.227 1.00 23.42 210 SER B N 1
ATOM 4331 C CA . SER B 1 225 ? -4.946 -2.992 125.466 1.00 24.10 210 SER B CA 1
ATOM 4332 C C . SER B 1 225 ? -4.422 -3.356 124.088 1.00 23.57 210 SER B C 1
ATOM 4333 O O . SER B 1 225 ? -4.932 -2.869 123.082 1.00 25.48 210 SER B O 1
ATOM 4336 N N . GLY B 1 226 ? -3.429 -4.200 124.001 1.00 23.36 211 GLY B N 1
ATOM 4337 C CA . GLY B 1 226 ? -2.915 -4.549 122.700 1.00 22.68 211 GLY B CA 1
ATOM 4338 C C . GLY B 1 226 ? -3.936 -5.284 121.848 1.00 23.22 211 GLY B C 1
ATOM 4339 O O . GLY B 1 226 ? -4.069 -5.025 120.637 1.00 23.71 211 GLY B O 1
ATOM 4340 N N . SER B 1 227 ? -4.607 -6.235 122.483 1.00 23.58 212 SER B N 1
ATOM 4341 C CA . SER B 1 227 ? -5.663 -7.024 121.782 1.00 24.53 212 SER B CA 1
ATOM 4342 C C . SER B 1 227 ? -6.729 -6.086 121.158 1.00 26.21 212 SER B C 1
ATOM 4343 O O . SER B 1 227 ? -7.205 -6.316 120.019 1.00 26.13 212 SER B O 1
ATOM 4346 N N . SER B 1 228 ? -7.030 -4.986 121.866 1.00 26.63 213 SER B N 1
ATOM 4347 C CA . SER B 1 228 ? -8.036 -4.034 121.399 1.00 28.18 213 SER B CA 1
ATOM 4348 C C . SER B 1 228 ? -7.545 -3.071 120.386 1.00 28.69 213 SER B C 1
ATOM 4349 O O . SER B 1 228 ? -8.255 -2.703 119.428 1.00 27.31 213 SER B O 1
ATOM 4352 N N . SER B 1 229 ? -6.337 -2.563 120.628 1.00 26.55 214 SER B N 1
ATOM 4353 C CA . SER B 1 229 ? -5.696 -1.760 119.606 1.00 26.63 214 SER B CA 1
ATOM 4354 C C . SER B 1 229 ? -5.607 -2.501 118.272 1.00 27.44 214 SER B C 1
ATOM 4355 O O . SER B 1 229 ? -5.834 -1.881 117.258 1.00 27.25 214 SER B O 1
ATOM 4358 N N . ILE B 1 230 ? -5.199 -3.790 118.256 1.00 26.60 215 ILE B N 1
ATOM 4359 C CA . ILE B 1 230 ? -5.086 -4.463 116.947 1.00 27.27 215 ILE B CA 1
ATOM 4360 C C . ILE B 1 230 ? -6.470 -4.825 116.355 1.00 29.28 215 ILE B C 1
ATOM 4361 O O . ILE B 1 230 ? -6.609 -4.918 115.135 1.00 30.26 215 ILE B O 1
ATOM 4366 N N . MET B 1 231 ? -7.484 -5.002 117.207 1.00 29.36 216 MET B N 1
ATOM 4367 C CA . MET B 1 231 ? -8.857 -5.252 116.707 1.00 32.63 216 MET B CA 1
ATOM 4368 C C . MET B 1 231 ? -9.353 -4.057 115.909 1.00 33.66 216 MET B C 1
ATOM 4369 O O . MET B 1 231 ? -9.996 -4.235 114.884 1.00 35.35 216 MET B O 1
ATOM 4374 N N . GLU B 1 232 ? -9.054 -2.841 116.376 1.00 32.50 217 GLU B N 1
ATOM 4375 C CA . GLU B 1 232 ? -9.513 -1.626 115.693 1.00 34.16 217 GLU B CA 1
ATOM 4376 C C . GLU B 1 232 ? -8.714 -1.423 114.415 1.00 34.31 217 GLU B C 1
ATOM 4377 O O . GLU B 1 232 ? -9.250 -1.054 113.416 1.00 34.09 217 GLU B O 1
ATOM 4383 N N . ALA B 1 233 ? -7.419 -1.753 114.443 1.00 32.51 218 ALA B N 1
ATOM 4384 C CA . ALA B 1 233 ? -6.643 -1.688 113.199 1.00 33.54 218 ALA B CA 1
ATOM 4385 C C . ALA B 1 233 ? -7.188 -2.712 112.133 1.00 35.45 218 ALA B C 1
ATOM 4386 O O . ALA B 1 233 ? -7.230 -2.409 110.932 1.00 35.69 218 ALA B O 1
ATOM 4388 N N . ALA B 1 234 ? -7.564 -3.912 112.600 1.00 35.03 219 ALA B N 1
ATOM 4389 C CA . ALA B 1 234 ? -8.132 -4.937 111.705 1.00 36.73 219 ALA B CA 1
ATOM 4390 C C . ALA B 1 234 ? -9.419 -4.369 111.059 1.00 39.27 219 ALA B C 1
ATOM 4391 O O . ALA B 1 234 ? -9.592 -4.460 109.849 1.00 43.85 219 ALA B O 1
ATOM 4393 N N . ARG B 1 235 ? -10.276 -3.778 111.874 1.00 38.51 220 ARG B N 1
ATOM 4394 C CA . ARG B 1 235 ? -11.481 -3.120 111.359 1.00 40.80 220 ARG B CA 1
ATOM 4395 C C . ARG B 1 235 ? -11.202 -2.125 110.241 1.00 41.98 220 ARG B C 1
ATOM 4396 O O . ARG B 1 235 ? -11.940 -2.048 109.258 1.00 43.02 220 ARG B O 1
ATOM 4404 N N . VAL B 1 236 ? -10.175 -1.311 110.397 1.00 40.34 221 VAL B N 1
ATOM 4405 C CA . VAL B 1 236 ? -9.814 -0.320 109.380 1.00 42.82 221 VAL B CA 1
ATOM 4406 C C . VAL B 1 236 ? -9.372 -0.989 108.065 1.00 44.30 221 VAL B C 1
ATOM 4407 O O . VAL B 1 236 ? -9.797 -0.577 106.986 1.00 47.32 221 VAL B O 1
ATOM 4411 N N . ILE B 1 237 ? -8.540 -2.018 108.144 1.00 42.95 222 ILE B N 1
ATOM 4412 C CA . ILE B 1 237 ? -8.137 -2.753 106.929 1.00 44.28 222 ILE B CA 1
ATOM 4413 C C . ILE B 1 237 ? -9.356 -3.463 106.282 1.00 46.36 222 ILE B C 1
ATOM 4414 O O . ILE B 1 237 ? -9.532 -3.430 105.056 1.00 49.12 222 ILE B O 1
ATOM 4419 N N . LEU B 1 238 ? -10.202 -4.066 107.121 1.00 45.91 223 LEU B N 1
ATOM 4420 C CA . LEU B 1 238 ? -11.398 -4.778 106.615 1.00 49.69 223 LEU B CA 1
ATOM 4421 C C . LEU B 1 238 ? -12.346 -3.868 105.885 1.00 54.82 223 LEU B C 1
ATOM 4422 O O . LEU B 1 238 ? -13.060 -4.346 104.989 1.00 57.69 223 LEU B O 1
ATOM 4427 N N . SER B 1 239 ? -12.417 -2.591 106.317 1.00 56.96 224 SER B N 1
ATOM 4428 C CA . SER B 1 239 ? -13.303 -1.583 105.719 1.00 59.94 224 SER B CA 1
ATOM 4429 C C . SER B 1 239 ? -12.623 -0.906 104.512 1.00 63.21 224 SER B C 1
ATOM 4430 O O . SER B 1 239 ? -13.267 -0.199 103.766 1.00 64.40 224 SER B O 1
ATOM 4433 N N . SER B 1 240 ? -11.350 -1.142 104.258 1.00 63.61 225 SER B N 1
ATOM 4434 C CA . SER B 1 240 ? -10.801 -0.612 103.020 1.00 67.84 225 SER B CA 1
ATOM 4435 C C . SER B 1 240 ? -11.118 -1.525 101.799 1.00 71.31 225 SER B C 1
ATOM 4436 O O . SER B 1 240 ? -11.479 -2.704 101.935 1.00 73.14 225 SER B O 1
ATOM 4439 N N . LYS B 1 241 ? -10.951 -0.945 100.620 1.00 74.46 226 LYS B N 1
ATOM 4440 C CA . LYS B 1 241 ? -11.197 -1.583 99.367 1.00 76.32 226 LYS B CA 1
ATOM 4441 C C . LYS B 1 241 ? -9.904 -1.908 98.649 1.00 75.09 226 LYS B C 1
ATOM 4442 O O . LYS B 1 241 ? -9.946 -2.386 97.525 1.00 78.85 226 LYS B O 1
ATOM 4448 N N . THR B 1 242 ? -8.761 -1.710 99.304 1.00 71.00 227 THR B N 1
ATOM 4449 C CA . THR B 1 242 ? -7.495 -1.943 98.666 1.00 67.86 227 THR B CA 1
ATOM 4450 C C . THR B 1 242 ? -7.200 -3.431 98.557 1.00 66.67 227 THR B C 1
ATOM 4451 O O . THR B 1 242 ? -7.516 -4.255 99.468 1.00 62.60 227 THR B O 1
ATOM 4455 N N . THR B 1 243 ? -6.530 -3.743 97.458 1.00 67.48 228 THR B N 1
ATOM 4456 C CA . THR B 1 243 ? -6.004 -5.053 97.201 1.00 67.28 228 THR B CA 1
ATOM 4457 C C . THR B 1 243 ? -4.510 -4.952 97.495 1.00 64.40 228 THR B C 1
ATOM 4458 O O . THR B 1 243 ? -3.791 -4.251 96.783 1.00 62.83 228 THR B O 1
ATOM 4462 N N . PHE B 1 244 ? -4.053 -5.631 98.550 1.00 60.34 229 PHE B N 1
ATOM 4463 C CA . PHE B 1 244 ? -2.666 -5.506 98.932 1.00 58.40 229 PHE B CA 1
ATOM 4464 C C . PHE B 1 244 ? -1.852 -6.496 98.138 1.00 59.83 229 PHE B C 1
ATOM 4465 O O . PHE B 1 244 ? -2.433 -7.423 97.573 1.00 61.85 229 PHE B O 1
ATOM 4473 N N . LYS B 1 245 ? -0.548 -6.282 98.050 1.00 59.65 230 LYS B N 1
ATOM 4474 C CA . LYS B 1 245 ? 0.373 -7.243 97.437 1.00 64.23 230 LYS B CA 1
ATOM 4475 C C . LYS B 1 245 ? 0.768 -8.435 98.323 1.00 65.98 230 LYS B C 1
ATOM 4476 O O . LYS B 1 245 ? 1.536 -9.284 97.876 1.00 71.49 230 LYS B O 1
ATOM 4482 N N . ARG B 1 246 ? 0.317 -8.467 99.591 1.00 63.76 231 ARG B N 1
ATOM 4483 C CA . ARG B 1 246 ? 0.695 -9.533 100.559 1.00 59.23 231 ARG B CA 1
ATOM 4484 C C . ARG B 1 246 ? -0.497 -9.833 101.438 1.00 55.31 231 ARG B C 1
ATOM 4485 O O . ARG B 1 246 ? -1.296 -8.940 101.702 1.00 54.81 231 ARG B O 1
ATOM 4493 N N . PRO B 1 247 ? -0.626 -11.090 101.899 1.00 53.00 232 PRO B N 1
ATOM 4494 C CA . PRO B 1 247 ? -1.652 -11.336 102.921 1.00 50.89 232 PRO B CA 1
ATOM 4495 C C . PRO B 1 247 ? -1.249 -10.624 104.246 1.00 47.20 232 PRO B C 1
ATOM 4496 O O . PRO B 1 247 ? -0.043 -10.474 104.565 1.00 43.44 232 PRO B O 1
ATOM 4500 N N . ILE B 1 248 ? -2.275 -10.211 104.980 1.00 46.49 233 ILE B N 1
ATOM 4501 C CA . ILE B 1 248 ? -2.132 -9.554 106.251 1.00 44.82 233 ILE B CA 1
ATOM 4502 C C . ILE B 1 248 ? -2.746 -10.431 107.353 1.00 43.61 233 ILE B C 1
ATOM 4503 O O . ILE B 1 248 ? -3.986 -10.646 107.370 1.00 45.85 233 ILE B O 1
ATOM 4508 N N . TYR B 1 249 ? -1.938 -10.847 108.331 1.00 38.96 234 TYR B N 1
ATOM 4509 C CA . TYR B 1 249 ? -2.566 -11.630 109.395 1.00 39.18 234 TYR B CA 1
ATOM 4510 C C . TYR B 1 249 ? -2.746 -10.787 110.662 1.00 36.14 234 TYR B C 1
ATOM 4511 O O . TYR B 1 249 ? -1.839 -10.134 111.114 1.00 38.29 234 TYR B O 1
ATOM 4520 N N . PHE B 1 250 ? -3.895 -10.893 111.252 1.00 34.64 235 PHE B N 1
ATOM 4521 C CA . PHE B 1 250 ? -4.129 -10.488 112.604 1.00 33.33 235 PHE B CA 1
ATOM 4522 C C . PHE B 1 250 ? -4.265 -11.679 113.531 1.00 33.43 235 PHE B C 1
ATOM 4523 O O . PHE B 1 250 ? -5.081 -12.518 113.324 1.00 33.45 235 PHE B O 1
ATOM 4531 N N . ILE B 1 251 ? -3.428 -11.735 114.592 1.00 30.86 236 ILE B N 1
ATOM 4532 C CA . ILE B 1 251 ? -3.357 -12.919 115.401 1.00 29.87 236 ILE B CA 1
ATOM 4533 C C . ILE B 1 251 ? -3.494 -12.569 116.860 1.00 28.69 236 ILE B C 1
ATOM 4534 O O . ILE B 1 251 ? -2.759 -11.714 117.338 1.00 28.31 236 ILE B O 1
ATOM 4539 N N . TRP B 1 252 ? -4.352 -13.292 117.588 1.00 27.81 237 TRP B N 1
ATOM 4540 C CA . TRP B 1 252 ? -4.447 -13.184 119.002 1.00 26.96 237 TRP B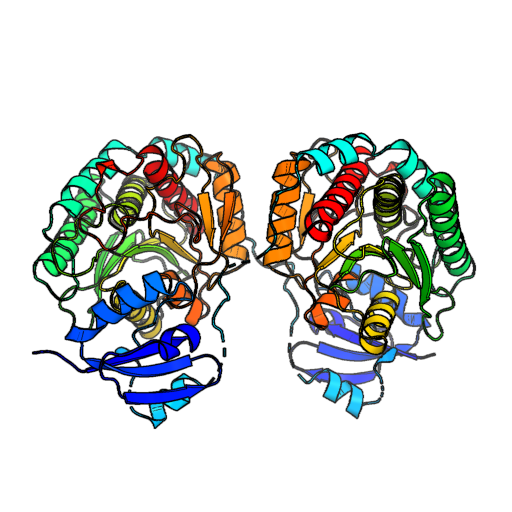 CA 1
ATOM 4541 C C . TRP B 1 252 ? -3.953 -14.498 119.608 1.00 27.75 237 TRP B C 1
ATOM 4542 O O . TRP B 1 252 ? -4.618 -15.511 119.509 1.00 27.58 237 TRP B O 1
ATOM 4553 N N . TYR B 1 253 ? -2.780 -14.463 120.270 1.00 26.01 238 TYR B N 1
ATOM 4554 C CA . TYR B 1 253 ? -2.200 -15.672 120.737 1.00 26.07 238 TYR B CA 1
ATOM 4555 C C . TYR B 1 253 ? -2.799 -16.105 122.066 1.00 26.99 238 TYR B C 1
ATOM 4556 O O . TYR B 1 253 ? -3.043 -15.286 122.891 1.00 25.89 238 TYR B O 1
ATOM 4565 N N . ALA B 1 254 ? -2.968 -17.410 122.239 1.00 27.36 239 ALA B N 1
ATOM 4566 C CA . ALA B 1 254 ? -3.303 -18.019 123.495 1.00 28.17 239 ALA B CA 1
ATOM 4567 C C . ALA B 1 254 ? -2.052 -18.163 124.369 1.00 28.58 239 ALA B C 1
ATOM 4568 O O . ALA B 1 254 ? -0.924 -18.271 123.840 1.00 26.37 239 ALA B O 1
ATOM 4570 N N . ALA B 1 255 ? -2.271 -18.193 125.698 1.00 27.21 240 ALA B N 1
ATOM 4571 C CA . ALA B 1 255 ? -1.310 -18.751 126.595 1.00 25.64 240 ALA B CA 1
ATOM 4572 C C . ALA B 1 255 ? 0.091 -18.088 126.530 1.00 23.56 240 ALA B C 1
ATOM 4573 O O . ALA B 1 255 ? 1.123 -18.744 126.746 1.00 22.44 240 ALA B O 1
ATOM 4575 N N . GLU B 1 256 ? 0.148 -16.802 126.260 1.00 22.77 241 GLU B N 1
ATOM 4576 C CA . GLU B 1 256 ? 1.368 -16.047 126.329 1.00 22.92 241 GLU B CA 1
ATOM 4577 C C . GLU B 1 256 ? 1.968 -16.068 127.737 1.00 23.53 241 GLU B C 1
ATOM 4578 O O . GLU B 1 256 ? 3.200 -16.212 127.867 1.00 21.64 241 GLU B O 1
ATOM 4584 N N . GLU B 1 257 ? 1.084 -16.028 128.770 1.00 23.45 242 GLU B N 1
ATOM 4585 C CA . GLU B 1 257 ? 1.540 -15.913 130.155 1.00 24.04 242 GLU B CA 1
ATOM 4586 C C . GLU B 1 257 ? 2.072 -17.240 130.652 1.00 25.92 242 GLU B C 1
ATOM 4587 O O . GLU B 1 257 ? 2.608 -17.327 131.733 1.00 27.63 242 GLU B O 1
ATOM 4593 N N . ARG B 1 258 ? 1.922 -18.313 129.845 1.00 25.83 243 ARG B N 1
ATOM 4594 C CA . ARG B 1 258 ? 2.452 -19.676 130.193 1.00 25.29 243 ARG B CA 1
ATOM 4595 C C . ARG B 1 258 ? 3.817 -19.899 129.577 1.00 24.53 243 ARG B C 1
ATOM 4596 O O . ARG B 1 258 ? 4.357 -20.999 129.661 1.00 24.43 243 ARG B O 1
ATOM 4604 N N . GLY B 1 259 ? 4.392 -18.862 129.020 1.00 22.81 244 GLY B N 1
ATOM 4605 C CA . GLY B 1 259 ? 5.701 -18.924 128.379 1.00 23.08 244 GLY B CA 1
ATOM 4606 C C . GLY B 1 259 ? 5.754 -18.911 126.826 1.00 23.65 244 GLY B C 1
ATOM 4607 O O . GLY B 1 259 ? 6.673 -19.509 126.194 1.00 23.18 244 GLY B O 1
ATOM 4608 N N . LEU B 1 260 ? 4.799 -18.221 126.227 1.00 22.85 245 LEU B N 1
ATOM 4609 C CA . LEU B 1 260 ? 4.764 -17.941 124.775 1.00 23.39 245 LEU B CA 1
ATOM 4610 C C . LEU B 1 260 ? 4.132 -19.204 124.066 1.00 25.90 245 LEU B C 1
ATOM 4611 O O . LEU B 1 260 ? 4.430 -19.463 122.908 1.00 26.72 245 LEU B O 1
ATOM 4616 N N . VAL B 1 261 ? 3.378 -20.003 124.812 1.00 26.38 246 VAL B N 1
ATOM 4617 C CA . VAL B 1 261 ? 2.922 -21.242 124.262 1.00 29.05 246 VAL B CA 1
ATOM 4618 C C . VAL B 1 261 ? 2.178 -21.134 122.928 1.00 29.15 246 VAL B C 1
ATOM 4619 O O . VAL B 1 261 ? 2.437 -21.908 122.024 1.00 28.57 246 VAL B O 1
ATOM 4623 N N . GLY B 1 262 ? 1.234 -20.208 122.852 1.00 27.85 247 GLY B N 1
ATOM 4624 C CA . GLY B 1 262 ? 0.386 -20.040 121.694 1.00 29.26 247 GLY B CA 1
ATOM 4625 C C . GLY B 1 262 ? 1.159 -19.555 120.504 1.00 28.48 247 GLY B C 1
ATOM 4626 O O . GLY B 1 262 ? 1.014 -20.108 119.404 1.00 29.13 247 GLY B O 1
ATOM 4627 N N . SER B 1 263 ? 2.038 -18.582 120.721 1.00 27.64 248 SER B N 1
ATOM 4628 C CA . SER B 1 263 ? 2.838 -18.025 119.640 1.00 26.56 248 SER B CA 1
ATOM 4629 C C . SER B 1 263 ? 3.695 -19.129 119.039 1.00 29.00 248 SER B C 1
ATOM 4630 O O . SER B 1 263 ? 3.875 -19.195 117.823 1.00 30.28 248 SER B O 1
ATOM 4633 N N . GLN B 1 264 ? 4.223 -19.996 119.897 1.00 29.32 249 GLN B N 1
ATOM 4634 C CA . GLN B 1 264 ? 5.040 -21.114 119.443 1.00 31.73 249 GLN B CA 1
ATOM 4635 C C . GLN B 1 264 ? 4.209 -22.052 118.569 1.00 32.90 249 GLN B C 1
ATOM 4636 O O . GLN B 1 264 ? 4.685 -22.547 117.548 1.00 31.38 249 GLN B O 1
ATOM 4642 N N . HIS B 1 265 ? 2.969 -22.302 118.973 1.00 33.47 250 HIS B N 1
ATOM 4643 C CA . HIS B 1 265 ? 2.099 -23.166 118.190 1.00 36.16 250 HIS B CA 1
ATOM 4644 C C . HIS B 1 265 ? 1.839 -22.541 116.822 1.00 35.96 250 HIS B C 1
ATOM 4645 O O . HIS B 1 265 ? 1.855 -23.229 115.801 1.00 36.94 250 HIS B O 1
ATOM 4652 N N . VAL B 1 266 ? 1.599 -21.233 116.811 1.00 33.64 251 VAL B N 1
ATOM 4653 C CA . VAL B 1 266 ? 1.340 -20.507 115.570 1.00 34.22 251 VAL B CA 1
ATOM 4654 C C . VAL B 1 266 ? 2.542 -20.505 114.628 1.00 35.43 251 VAL B C 1
ATOM 4655 O O . VAL B 1 266 ? 2.394 -20.688 113.419 1.00 34.74 251 VAL B O 1
ATOM 4659 N N . VAL B 1 267 ? 3.729 -20.295 115.188 1.00 32.84 252 VAL B N 1
ATOM 4660 C CA . VAL B 1 267 ? 4.957 -20.270 114.400 1.00 34.20 252 VAL B CA 1
ATOM 4661 C C . VAL B 1 267 ? 5.209 -21.631 113.766 1.00 37.20 252 VAL B C 1
ATOM 4662 O O . VAL B 1 267 ? 5.622 -21.732 112.611 1.00 37.42 252 VAL B O 1
ATOM 4666 N N . GLN B 1 268 ? 4.953 -22.676 114.544 1.00 39.08 253 GLN B N 1
ATOM 4667 C CA . GLN B 1 268 ? 5.132 -24.030 114.107 1.00 43.34 253 GLN B CA 1
ATOM 4668 C C . GLN B 1 268 ? 4.101 -24.373 113.031 1.00 44.85 253 GLN B C 1
ATOM 4669 O O . GLN B 1 268 ? 4.446 -25.026 112.052 1.00 46.63 253 GLN B O 1
ATOM 4675 N N . HIS B 1 269 ? 2.855 -23.939 113.227 1.00 45.22 254 HIS B N 1
ATOM 4676 C CA . HIS B 1 269 ? 1.804 -24.103 112.258 1.00 46.51 254 HIS B CA 1
ATOM 4677 C C . HIS B 1 269 ? 2.224 -23.521 110.898 1.00 48.16 254 HIS B C 1
ATOM 4678 O O . HIS B 1 269 ? 2.053 -24.215 109.865 1.00 48.38 254 HIS B O 1
ATOM 4685 N N . PHE B 1 270 ? 2.749 -22.300 110.911 1.00 43.72 255 PHE B N 1
ATOM 4686 C CA . PHE B 1 270 ? 3.157 -21.641 109.688 1.00 46.74 255 PHE B CA 1
ATOM 4687 C C . PHE B 1 270 ? 4.345 -22.346 109.022 1.00 49.72 255 PHE B C 1
ATOM 4688 O O . PHE B 1 270 ? 4.419 -22.390 107.793 1.00 51.62 255 PHE B O 1
ATOM 4696 N N . GLN B 1 271 ? 5.284 -22.864 109.812 1.00 49.83 256 GLN B N 1
ATOM 4697 C CA . GLN B 1 271 ? 6.437 -23.550 109.278 1.00 53.78 256 GLN B CA 1
ATOM 4698 C C . GLN B 1 271 ? 6.007 -24.899 108.612 1.00 56.76 256 GLN B C 1
ATOM 4699 O O . GLN B 1 271 ? 6.396 -25.179 107.518 1.00 55.37 256 GLN B O 1
ATOM 4705 N N . GLU B 1 272 ? 5.140 -25.659 109.269 1.00 56.68 257 GLU B N 1
ATOM 4706 C CA . GLU B 1 272 ? 4.659 -26.926 108.786 1.00 60.36 257 GLU B CA 1
ATOM 4707 C C . GLU B 1 272 ? 3.734 -26.811 107.584 1.00 63.73 257 GLU B C 1
ATOM 4708 O O . GLU B 1 272 ? 3.673 -27.760 106.802 1.00 66.94 257 GLU B O 1
ATOM 4714 N N . GLN B 1 273 ? 3.140 -25.640 107.389 1.00 61.15 258 GLN B N 1
ATOM 4715 C CA . GLN B 1 273 ? 2.299 -25.374 106.230 1.00 62.74 258 GLN B CA 1
ATOM 4716 C C . GLN B 1 273 ? 3.037 -24.498 105.202 1.00 62.91 258 GLN B C 1
ATOM 4717 O O . GLN B 1 273 ? 2.435 -24.042 104.230 1.00 64.95 258 GLN B O 1
ATOM 4723 N N . SER B 1 274 ? 4.334 -24.262 105.417 1.00 61.60 259 SER B N 1
ATOM 4724 C CA . SER B 1 274 ? 5.120 -23.391 104.526 1.00 63.67 259 SER B CA 1
ATOM 4725 C C . SER B 1 274 ? 4.308 -22.140 104.189 1.00 64.38 259 SER B C 1
ATOM 4726 O O . SER B 1 274 ? 3.961 -21.901 103.041 1.00 72.16 259 SER B O 1
ATOM 4729 N N . ILE B 1 275 ? 3.896 -21.374 105.184 1.00 61.60 260 ILE B N 1
ATOM 4730 C CA . ILE B 1 275 ? 3.219 -20.101 104.915 1.00 58.07 260 ILE B CA 1
ATOM 4731 C C . ILE B 1 275 ? 4.342 -19.134 105.204 1.00 55.50 260 ILE B C 1
ATOM 4732 O O . ILE B 1 275 ? 4.757 -19.038 106.341 1.00 51.21 260 ILE B O 1
ATOM 4737 N N . PRO B 1 276 ? 4.884 -18.466 104.175 1.00 53.93 261 PRO B N 1
ATOM 4738 C CA . PRO B 1 276 ? 6.037 -17.638 104.497 1.00 51.29 261 PRO B CA 1
ATOM 4739 C C . PRO B 1 276 ? 5.581 -16.320 105.116 1.00 48.26 261 PRO B C 1
ATOM 4740 O O . PRO B 1 276 ? 4.429 -15.894 104.932 1.00 48.04 261 PRO B O 1
ATOM 4744 N N . VAL B 1 277 ? 6.501 -15.707 105.851 1.00 46.94 262 VAL B N 1
ATOM 4745 C CA . VAL B 1 277 ? 6.236 -14.457 106.607 1.00 43.63 262 VAL B CA 1
ATOM 4746 C C . VAL B 1 277 ? 7.394 -13.544 106.403 1.00 42.15 262 VAL B C 1
ATOM 4747 O O . VAL B 1 277 ? 8.570 -13.903 106.662 1.00 43.39 262 VAL B O 1
ATOM 4751 N N . LYS B 1 278 ? 7.063 -12.349 105.951 1.00 41.21 263 LYS B N 1
ATOM 4752 C CA . LYS B 1 278 ? 8.032 -11.295 105.735 1.00 43.54 263 LYS B CA 1
ATOM 4753 C C . LYS B 1 278 ? 8.363 -10.515 107.010 1.00 38.77 263 LYS B C 1
ATOM 4754 O O . LYS B 1 278 ? 9.514 -10.235 107.280 1.00 40.21 263 LYS B O 1
ATOM 4760 N N . ALA B 1 279 ? 7.322 -10.105 107.760 1.00 37.34 264 ALA B N 1
ATOM 4761 C CA . ALA B 1 279 ? 7.544 -9.269 108.946 1.00 35.32 264 ALA B CA 1
ATOM 4762 C C . ALA B 1 279 ? 6.390 -9.389 109.959 1.00 33.98 264 ALA B C 1
ATOM 4763 O O . ALA B 1 279 ? 5.194 -9.482 109.575 1.00 33.62 264 ALA B O 1
ATOM 4765 N N . VAL B 1 280 ? 6.780 -9.314 111.240 1.00 29.16 265 VAL B N 1
ATOM 4766 C CA . VAL B 1 280 ? 5.864 -9.470 112.364 1.00 28.94 265 VAL B CA 1
ATOM 4767 C C . VAL B 1 280 ? 5.988 -8.270 113.335 1.00 28.46 265 VAL B C 1
ATOM 4768 O O . VAL B 1 280 ? 7.120 -7.831 113.649 1.00 27.91 265 VAL B O 1
ATOM 4772 N N . VAL B 1 281 ? 4.862 -7.754 113.836 1.00 26.60 266 VAL B N 1
ATOM 4773 C CA . VAL B 1 281 ? 4.896 -6.849 114.957 1.00 25.45 266 VAL B CA 1
ATOM 4774 C C . VAL B 1 281 ? 4.043 -7.449 116.084 1.00 25.94 266 VAL B C 1
ATOM 4775 O O . VAL B 1 281 ? 3.019 -8.174 115.818 1.00 28.20 266 VAL B O 1
ATOM 4779 N N . GLN B 1 282 ? 4.455 -7.177 117.306 1.00 23.39 267 GLN B N 1
ATOM 4780 C CA . GLN B 1 282 ? 3.744 -7.581 118.493 1.00 23.33 267 GLN B CA 1
ATOM 4781 C C . GLN B 1 282 ? 3.292 -6.357 119.290 1.00 23.00 267 GLN B C 1
ATOM 4782 O O . GLN B 1 282 ? 4.100 -5.454 119.616 1.00 21.36 267 GLN B O 1
ATOM 4788 N N . PHE B 1 283 ? 2.017 -6.378 119.650 1.00 21.74 268 PHE B N 1
ATOM 4789 C CA . PHE B 1 283 ? 1.416 -5.370 120.570 1.00 21.70 268 PHE B CA 1
ATOM 4790 C C . PHE B 1 283 ? 1.076 -5.988 121.907 1.00 22.13 268 PHE B C 1
ATOM 4791 O O . PHE B 1 283 ? 0.056 -6.763 122.028 1.00 23.53 268 PHE B O 1
ATOM 4799 N N . ASP B 1 284 ? 1.981 -5.740 122.846 1.00 20.21 269 ASP B N 1
ATOM 4800 C CA . ASP B 1 284 ? 1.836 -6.168 124.210 1.00 20.99 269 ASP B CA 1
ATOM 4801 C C . ASP B 1 284 ? 1.979 -4.933 125.084 1.00 21.38 269 ASP B C 1
ATOM 4802 O O . ASP B 1 284 ? 3.076 -4.423 125.313 1.00 19.82 269 ASP B O 1
ATOM 4807 N N . MET B 1 285 ? 0.838 -4.470 125.563 1.00 19.51 270 MET B N 1
ATOM 4808 C CA . MET B 1 285 ? 0.713 -3.348 126.478 1.00 20.78 270 MET B CA 1
ATOM 4809 C C . MET B 1 285 ? 0.842 -2.050 125.665 1.00 22.50 270 MET B C 1
ATOM 4810 O O . MET B 1 285 ? 1.934 -1.598 125.226 1.00 20.22 270 MET B O 1
ATOM 4815 N N . THR B 1 286 ? -0.320 -1.455 125.448 1.00 21.67 271 THR B N 1
ATOM 4816 C CA . THR B 1 286 ? -0.456 -0.256 124.597 1.00 23.13 271 THR B CA 1
ATOM 4817 C C . THR B 1 286 ? -1.165 0.921 125.276 1.00 22.15 271 THR B C 1
ATOM 4818 O O . THR B 1 286 ? -1.444 1.956 124.639 1.00 21.34 271 THR B O 1
ATOM 4822 N N . GLY B 1 287 ? -1.437 0.797 126.570 1.00 22.68 272 GLY B N 1
ATOM 4823 C CA . GLY B 1 287 ? -2.253 1.807 127.239 1.00 24.81 272 GLY B CA 1
ATOM 4824 C C . GLY B 1 287 ? -1.762 2.568 128.443 1.00 25.78 272 GLY B C 1
ATOM 4825 O O . GLY B 1 287 ? -2.338 3.575 128.789 1.00 26.63 272 GLY B O 1
ATOM 4826 N N . TYR B 1 288 ? -0.743 2.075 129.124 1.00 25.75 273 TYR B N 1
ATOM 4827 C CA . TYR B 1 288 ? -0.283 2.739 130.329 1.00 25.85 273 TYR B CA 1
ATOM 4828 C C . TYR B 1 288 ? 0.787 3.662 130.019 1.00 27.21 273 TYR B C 1
ATOM 4829 O O . TYR B 1 288 ? 1.776 3.311 129.296 1.00 26.99 273 TYR B O 1
ATOM 4838 N N . ARG B 1 289 ? 0.667 4.904 130.535 1.00 27.40 274 ARG B N 1
ATOM 4839 C CA . ARG B 1 289 ? 1.683 5.906 130.397 1.00 28.13 274 ARG B CA 1
ATOM 4840 C C . ARG B 1 289 ? 2.292 6.155 131.738 1.00 30.01 274 ARG B C 1
ATOM 4841 O O . ARG B 1 289 ? 1.598 6.268 132.744 1.00 30.49 274 ARG B O 1
ATOM 4849 N N . ASN B 1 290 ? 3.612 6.190 131.773 1.00 31.46 275 ASN B N 1
ATOM 4850 C CA . ASN B 1 290 ? 4.224 6.493 133.029 1.00 33.00 275 ASN B CA 1
ATOM 4851 C C . ASN B 1 290 ? 3.870 7.896 133.541 1.00 35.52 275 ASN B C 1
ATOM 4852 O O . ASN B 1 290 ? 3.851 8.184 134.739 1.00 35.73 275 ASN B O 1
ATOM 4857 N N . ASP B 1 291 ? 3.769 8.811 132.585 1.00 35.15 276 ASP B N 1
ATOM 4858 C CA . ASP B 1 291 ? 3.403 10.227 132.823 1.00 35.68 276 ASP B CA 1
ATOM 4859 C C . ASP B 1 291 ? 2.340 10.489 131.756 1.00 33.89 276 ASP B C 1
ATOM 4860 O O . ASP B 1 291 ? 2.636 10.421 130.570 1.00 32.42 276 ASP B O 1
ATOM 4865 N N . ALA B 1 292 ? 1.140 10.845 132.174 1.00 34.91 277 ALA B N 1
ATOM 4866 C CA . ALA B 1 292 ? 0.030 11.069 131.265 1.00 35.66 277 ALA B CA 1
ATOM 4867 C C . ALA B 1 292 ? 0.392 12.118 130.169 1.00 36.36 277 ALA B C 1
ATOM 4868 O O . ALA B 1 292 ? -0.058 12.003 129.069 1.00 37.15 277 ALA B O 1
ATOM 4870 N N . ASN B 1 293 ? 1.246 13.081 130.470 1.00 37.68 278 ASN B N 1
ATOM 4871 C CA . ASN B 1 293 ? 1.584 14.114 129.533 1.00 37.27 278 ASN B CA 1
ATOM 4872 C C . ASN B 1 293 ? 2.672 13.740 128.581 1.00 34.48 278 ASN B C 1
ATOM 4873 O O . ASN B 1 293 ? 2.973 14.521 127.725 1.00 33.17 278 ASN B O 1
ATOM 4878 N N . ASP B 1 294 ? 3.295 12.557 128.741 1.00 32.95 279 ASP B N 1
ATOM 4879 C CA . ASP B 1 294 ? 4.448 12.189 127.899 1.00 33.98 279 ASP B CA 1
ATOM 4880 C C . ASP B 1 294 ? 4.017 11.041 127.018 1.00 31.47 279 ASP B C 1
ATOM 4881 O O . ASP B 1 294 ? 3.803 9.923 127.545 1.00 31.75 279 ASP B O 1
ATOM 4886 N N . PRO B 1 295 ? 3.887 11.287 125.702 1.00 29.84 280 PRO B N 1
ATOM 4887 C CA . PRO B 1 295 ? 3.326 10.282 124.797 1.00 29.01 280 PRO B CA 1
ATOM 4888 C C . PRO B 1 295 ? 4.335 9.379 124.096 1.00 27.12 280 PRO B C 1
ATOM 4889 O O . PRO B 1 295 ? 3.970 8.697 123.168 1.00 25.91 280 PRO B O 1
ATOM 4893 N N . THR B 1 296 ? 5.620 9.412 124.496 1.00 26.79 281 THR B N 1
ATOM 4894 C CA . THR B 1 296 ? 6.660 8.569 123.994 1.00 25.37 281 THR B CA 1
ATOM 4895 C C . THR B 1 296 ? 6.226 7.105 123.834 1.00 24.21 281 THR B C 1
ATOM 4896 O O . THR B 1 296 ? 5.556 6.531 124.741 1.00 25.18 281 THR B O 1
ATOM 4900 N N . MET B 1 297 ? 6.608 6.510 122.722 1.00 23.05 282 MET B N 1
ATOM 4901 C CA . MET B 1 297 ? 6.426 5.103 122.472 1.00 23.07 282 MET B CA 1
ATOM 4902 C C . MET B 1 297 ? 7.807 4.447 122.436 1.00 21.52 282 MET B C 1
ATOM 4903 O O . MET B 1 297 ? 8.740 5.030 121.985 1.00 23.33 282 MET B O 1
ATOM 4908 N N . TRP B 1 298 ? 7.894 3.221 122.926 1.00 21.53 283 TRP B N 1
ATOM 4909 C CA . TRP B 1 298 ? 9.152 2.529 123.203 1.00 21.35 283 TRP B CA 1
ATOM 4910 C C . TRP B 1 298 ? 9.353 1.387 122.218 1.00 21.89 283 TRP B C 1
ATOM 4911 O O . TRP B 1 298 ? 8.463 0.593 122.016 1.00 20.96 283 TRP B O 1
ATOM 4922 N N . VAL B 1 299 ? 10.544 1.285 121.634 1.00 20.86 284 VAL B N 1
ATOM 4923 C CA . VAL B 1 299 ? 10.888 0.210 120.755 1.00 21.29 284 VAL B CA 1
ATOM 4924 C C . VAL B 1 299 ? 11.830 -0.681 121.520 1.00 20.69 284 VAL B C 1
ATOM 4925 O O . VAL B 1 299 ? 12.922 -0.204 121.998 1.00 20.56 284 VAL B O 1
ATOM 4929 N N . PHE B 1 300 ? 11.476 -1.963 121.639 1.00 20.09 285 PHE B N 1
ATOM 4930 C CA . PHE B 1 300 ? 12.255 -2.942 122.352 1.00 20.38 285 PHE B CA 1
ATOM 4931 C C . PHE B 1 300 ? 13.334 -3.552 121.449 1.00 20.22 285 PHE B C 1
ATOM 4932 O O . PHE B 1 300 ? 13.106 -3.929 120.344 1.00 21.31 285 PHE B O 1
ATOM 4940 N N . THR B 1 301 ? 14.560 -3.457 121.946 1.00 22.47 286 THR B N 1
ATOM 4941 C CA . THR B 1 301 ? 15.736 -3.893 121.212 1.00 22.18 286 THR B CA 1
ATOM 4942 C C . THR B 1 301 ? 16.247 -5.314 121.470 1.00 25.17 286 THR B C 1
ATOM 4943 O O . THR B 1 301 ? 17.180 -5.756 120.796 1.00 25.16 286 THR B O 1
ATOM 4947 N N . ASP B 1 302 ? 15.655 -6.028 122.428 1.00 23.74 287 ASP B N 1
ATOM 4948 C CA . ASP B 1 302 ? 16.079 -7.411 122.689 1.00 25.40 287 ASP B CA 1
ATOM 4949 C C . ASP B 1 302 ? 15.029 -8.354 122.049 1.00 25.60 287 ASP B C 1
ATOM 4950 O O . ASP B 1 302 ? 13.817 -8.114 122.144 1.00 23.16 287 ASP B O 1
ATOM 4955 N N . TYR B 1 303 ? 15.539 -9.398 121.382 1.00 25.62 288 TYR B N 1
ATOM 4956 C CA . TYR B 1 303 ? 14.771 -10.441 120.671 1.00 26.13 288 TYR B CA 1
ATOM 4957 C C . TYR B 1 303 ? 13.936 -9.914 119.524 1.00 24.61 288 TYR B C 1
ATOM 4958 O O . TYR B 1 303 ? 12.858 -10.429 119.219 1.00 23.26 288 TYR B O 1
ATOM 4967 N N . THR B 1 304 ? 14.484 -8.911 118.851 1.00 23.96 289 THR B N 1
ATOM 4968 C CA . THR B 1 304 ? 13.776 -8.280 117.762 1.00 24.48 289 THR B CA 1
ATOM 4969 C C . THR B 1 304 ? 14.786 -7.996 116.595 1.00 26.57 289 THR B C 1
ATOM 4970 O O . THR B 1 304 ? 15.958 -7.882 116.830 1.00 24.08 289 THR B O 1
ATOM 4974 N N . ASP B 1 305 ? 14.246 -7.807 115.419 1.00 27.04 290 ASP B N 1
ATOM 4975 C CA . ASP B 1 305 ? 14.983 -7.513 114.213 1.00 30.41 290 ASP B CA 1
ATOM 4976 C C . ASP B 1 305 ? 15.353 -6.071 114.235 1.00 28.65 290 ASP B C 1
ATOM 4977 O O . ASP B 1 305 ? 14.526 -5.192 114.371 1.00 29.30 290 ASP B O 1
ATOM 4982 N N . ARG B 1 306 ? 16.643 -5.836 114.064 1.00 30.65 291 ARG B N 1
ATOM 4983 C CA . ARG B 1 306 ? 17.177 -4.495 114.059 1.00 29.08 291 ARG B CA 1
ATOM 4984 C C . ARG B 1 306 ? 16.619 -3.587 112.992 1.00 28.51 291 ARG B C 1
ATOM 4985 O O . ARG B 1 306 ? 16.163 -2.465 113.313 1.00 29.72 291 ARG B O 1
ATOM 4993 N N . ASP B 1 307 ? 16.610 -3.991 111.723 1.00 29.18 292 ASP B N 1
ATOM 4994 C CA . ASP B 1 307 ? 16.038 -3.145 110.689 1.00 29.57 292 ASP B CA 1
ATOM 4995 C C . ASP B 1 307 ? 14.544 -2.909 110.851 1.00 29.13 292 ASP B C 1
ATOM 4996 O O . ASP B 1 307 ? 14.061 -1.833 110.644 1.00 27.38 292 ASP B O 1
ATOM 5001 N N . LEU B 1 308 ? 13.787 -3.952 111.232 1.00 29.79 293 LEU B N 1
ATOM 5002 C CA . LEU B 1 308 ? 12.326 -3.731 111.372 1.00 28.89 293 LEU B CA 1
ATOM 5003 C C . LEU B 1 308 ? 12.022 -2.782 112.546 1.00 24.97 293 LEU B C 1
ATOM 5004 O O . LEU B 1 308 ? 11.120 -1.945 112.459 1.00 27.50 293 LEU B O 1
ATOM 5009 N N . SER B 1 309 ? 12.807 -2.884 113.610 1.00 27.53 294 SER B N 1
ATOM 5010 C CA . SER B 1 309 ? 12.689 -2.030 114.809 1.00 26.61 294 SER B CA 1
ATOM 5011 C C . SER B 1 309 ? 12.967 -0.585 114.482 1.00 28.67 294 SER B C 1
ATOM 5012 O O . SER B 1 309 ? 12.162 0.343 114.812 1.00 28.01 294 SER B O 1
ATOM 5015 N N . ASN B 1 310 ? 14.033 -0.372 113.740 1.00 28.29 295 ASN B N 1
ATOM 5016 C CA . ASN B 1 310 ? 14.308 0.990 113.199 1.00 29.39 295 ASN B CA 1
ATOM 5017 C C . ASN B 1 310 ? 13.199 1.516 112.321 1.00 29.54 295 ASN B C 1
ATOM 5018 O O . ASN B 1 310 ? 12.852 2.685 112.410 1.00 27.99 295 ASN B O 1
ATOM 5023 N N . TYR B 1 311 ? 12.632 0.664 111.490 1.00 29.61 296 TYR B N 1
ATOM 5024 C CA . TYR B 1 311 ? 11.501 1.065 110.690 1.00 32.08 296 TYR B CA 1
ATOM 5025 C C . TYR B 1 311 ? 10.259 1.498 111.560 1.00 31.53 296 TYR B C 1
ATOM 5026 O O . TYR B 1 311 ? 9.614 2.500 111.287 1.00 29.93 296 TYR B O 1
ATOM 5035 N N . LEU B 1 312 ? 9.980 0.739 112.606 1.00 30.95 297 LEU B N 1
ATOM 5036 C CA . LEU B 1 312 ? 8.946 1.194 113.540 1.00 32.25 297 LEU B CA 1
ATOM 5037 C C . LEU B 1 312 ? 9.238 2.586 114.095 1.00 28.40 297 LEU B C 1
ATOM 5038 O O . LEU B 1 312 ? 8.375 3.362 114.216 1.00 26.57 297 LEU B O 1
ATOM 5043 N N . ALA B 1 313 ? 10.472 2.856 114.469 1.00 26.91 298 ALA B N 1
ATOM 5044 C CA . ALA B 1 313 ? 10.836 4.194 114.968 1.00 28.31 298 ALA B CA 1
ATOM 5045 C C . ALA B 1 313 ? 10.462 5.258 113.953 1.00 28.88 298 ALA B C 1
ATOM 5046 O O . ALA B 1 313 ? 9.856 6.259 114.311 1.00 31.16 298 ALA B O 1
ATOM 5048 N N . LYS B 1 314 ? 10.761 5.021 112.689 1.00 30.18 299 LYS B N 1
ATOM 5049 C CA . LYS B 1 314 ? 10.390 5.943 111.607 1.00 34.98 299 LYS B CA 1
ATOM 5050 C C . LYS B 1 314 ? 8.897 6.084 111.399 1.00 33.55 299 LYS B C 1
ATOM 5051 O O . LYS B 1 314 ? 8.398 7.180 111.238 1.00 34.48 299 LYS B O 1
ATOM 5057 N N . LEU B 1 315 ? 8.178 4.955 111.452 1.00 31.48 300 LEU B N 1
ATOM 5058 C CA . LEU B 1 315 ? 6.739 4.986 111.346 1.00 32.05 300 LEU B CA 1
ATOM 5059 C C . LEU B 1 315 ? 6.172 5.779 112.478 1.00 32.43 300 LEU B C 1
ATOM 5060 O O . LEU B 1 315 ? 5.222 6.541 112.250 1.00 32.64 300 LEU B O 1
ATOM 5065 N N . ILE B 1 316 ? 6.711 5.602 113.703 1.00 30.75 301 ILE B N 1
ATOM 5066 C CA . ILE B 1 316 ? 6.201 6.364 114.843 1.00 30.91 301 ILE B CA 1
ATOM 5067 C C . ILE B 1 316 ? 6.411 7.874 114.564 1.00 34.55 301 ILE B C 1
ATOM 5068 O O . ILE B 1 316 ? 5.494 8.689 114.688 1.00 33.83 301 ILE B O 1
ATOM 5073 N N . ASP B 1 317 ? 7.643 8.235 114.200 1.00 36.21 302 ASP B N 1
ATOM 5074 C CA . ASP B 1 317 ? 7.962 9.642 114.053 1.00 38.07 302 ASP B CA 1
ATOM 5075 C C . ASP B 1 317 ? 7.153 10.306 112.894 1.00 39.00 302 ASP B C 1
ATOM 5076 O O . ASP B 1 317 ? 6.523 11.361 113.089 1.00 42.53 302 ASP B O 1
ATOM 5081 N N . HIS B 1 318 ? 7.135 9.644 111.744 1.00 39.97 303 HIS B N 1
ATOM 5082 C CA . HIS B 1 318 ? 6.444 10.114 110.554 1.00 44.01 303 HIS B CA 1
ATOM 5083 C C . HIS B 1 318 ? 4.937 10.162 110.678 1.00 43.09 303 HIS B C 1
ATOM 5084 O O . HIS B 1 318 ? 4.286 11.150 110.260 1.00 44.95 303 HIS B O 1
ATOM 5091 N N . TYR B 1 319 ? 4.331 9.116 111.227 1.00 40.36 304 TYR B N 1
ATOM 5092 C CA . TYR B 1 319 ? 2.850 9.056 111.221 1.00 41.14 304 TYR B CA 1
ATOM 5093 C C . TYR B 1 319 ? 2.209 9.329 112.544 1.00 39.74 304 TYR B C 1
ATOM 5094 O O . TYR B 1 319 ? 1.092 9.677 112.544 1.00 39.50 304 TYR B O 1
ATOM 5103 N N . ILE B 1 320 ? 2.879 9.092 113.665 1.00 38.05 305 ILE B N 1
ATOM 5104 C CA . ILE B 1 320 ? 2.238 9.246 114.978 1.00 38.31 305 ILE B CA 1
ATOM 5105 C C . ILE B 1 320 ? 2.631 10.585 115.639 1.00 38.73 305 ILE B C 1
ATOM 5106 O O . ILE B 1 320 ? 1.869 11.135 116.456 1.00 39.28 305 ILE B O 1
ATOM 5111 N N . HIS B 1 321 ? 3.841 11.062 115.348 1.00 39.58 306 HIS B N 1
ATOM 5112 C CA . HIS B 1 321 ? 4.296 12.366 115.837 1.00 40.05 306 HIS B CA 1
ATOM 5113 C C . HIS B 1 321 ? 4.382 12.422 117.362 1.00 37.94 306 HIS B C 1
ATOM 5114 O O . HIS B 1 321 ? 3.994 13.393 117.945 1.00 37.16 306 HIS B O 1
ATOM 5121 N N . VAL B 1 322 ? 5.002 11.375 117.949 1.00 35.01 307 VAL B N 1
ATOM 5122 C CA . VAL B 1 322 ? 5.402 11.388 119.331 1.00 31.28 307 VAL B CA 1
ATOM 5123 C C . VAL B 1 322 ? 6.882 10.948 119.414 1.00 30.12 307 VAL B C 1
ATOM 5124 O O . VAL B 1 322 ? 7.426 10.384 118.462 1.00 28.90 307 VAL B O 1
ATOM 5128 N N . PRO B 1 323 ? 7.560 11.227 120.546 1.00 29.00 308 PRO B N 1
ATOM 5129 C CA . PRO B 1 323 ? 8.942 10.745 120.684 1.00 28.19 308 PRO B CA 1
ATOM 5130 C C . PRO B 1 323 ? 9.009 9.169 120.712 1.00 26.95 308 PRO B C 1
ATOM 5131 O O . PRO B 1 323 ? 8.041 8.465 121.029 1.00 25.63 308 PRO B O 1
ATOM 5135 N N . VAL B 1 324 ? 10.187 8.651 120.385 1.00 26.46 309 VAL B N 1
ATOM 5136 C CA . VAL B 1 324 ? 10.534 7.263 120.442 1.00 26.61 309 VAL B CA 1
ATOM 5137 C C . VAL B 1 324 ? 11.689 7.104 121.401 1.00 26.91 309 VAL B C 1
ATOM 5138 O O . VAL B 1 324 ? 12.567 7.939 121.437 1.00 26.29 309 VAL B O 1
ATOM 5142 N N . ASP B 1 325 ? 11.691 6.073 122.185 1.00 24.17 310 ASP B N 1
ATOM 5143 C CA . ASP B 1 325 ? 12.853 5.774 123.013 1.00 24.72 310 ASP B CA 1
ATOM 5144 C C . ASP B 1 325 ? 12.927 4.208 122.996 1.00 23.49 310 ASP B C 1
ATOM 5145 O O . ASP B 1 325 ? 12.077 3.528 122.401 1.00 21.88 310 ASP B O 1
ATOM 5150 N N . TYR B 1 326 ? 13.990 3.695 123.569 1.00 24.08 311 TYR B N 1
ATOM 5151 C CA . TYR B 1 326 ? 14.457 2.293 123.421 1.00 23.83 311 TYR B CA 1
ATOM 5152 C C . TYR B 1 326 ? 14.671 1.621 124.767 1.00 22.79 311 TYR B C 1
ATOM 5153 O O . TYR B 1 326 ? 15.093 2.237 125.780 1.00 20.55 311 TYR B O 1
ATOM 5162 N N . SER B 1 327 ? 14.295 0.339 124.813 1.00 21.45 312 SER B N 1
ATOM 5163 C CA . SER B 1 327 ? 14.409 -0.491 126.021 1.00 22.18 312 SER B CA 1
ATOM 5164 C C . SER B 1 327 ? 14.426 -2.002 125.723 1.00 22.69 312 SER B C 1
ATOM 5165 O O . SER B 1 327 ? 14.041 -2.427 124.634 1.00 23.36 312 SER B O 1
ATOM 5168 N N . ARG B 1 328 ? 14.878 -2.755 126.703 1.00 24.94 313 ARG B N 1
ATOM 5169 C CA . ARG B 1 328 ? 15.003 -4.196 126.623 1.00 26.05 313 ARG B CA 1
ATOM 5170 C C . ARG B 1 328 ? 14.139 -4.836 127.674 1.00 24.20 313 ARG B C 1
ATOM 5171 O O . ARG B 1 328 ? 14.028 -4.325 128.729 1.00 24.66 313 ARG B O 1
ATOM 5179 N N . CYS B 1 329 ? 13.525 -5.968 127.366 1.00 24.12 314 CYS B N 1
ATOM 5180 C CA . CYS B 1 329 ? 12.650 -6.594 128.328 1.00 24.94 314 CYS B CA 1
ATOM 5181 C C . CYS B 1 329 ? 12.959 -8.067 128.632 1.00 25.30 314 CYS B C 1
ATOM 5182 O O . CYS B 1 329 ? 12.329 -8.660 129.436 1.00 28.79 314 CYS B O 1
ATOM 5185 N N . GLY B 1 330 ? 13.966 -8.618 128.008 1.00 24.72 315 GLY B N 1
ATOM 5186 C CA . GLY B 1 330 ? 14.545 -9.849 128.472 1.00 24.87 315 GLY B CA 1
ATOM 5187 C C . GLY B 1 330 ? 13.985 -11.071 127.791 1.00 25.06 315 GLY B C 1
ATOM 5188 O O . GLY B 1 330 ? 13.080 -10.977 127.007 1.00 22.74 315 GLY B O 1
ATOM 5189 N N . TYR B 1 331 ? 14.567 -12.219 128.110 1.00 23.81 316 TYR B N 1
ATOM 5190 C CA . TYR B 1 331 ? 14.216 -13.473 127.492 1.00 23.33 316 TYR B CA 1
ATOM 5191 C C . TYR B 1 331 ? 12.749 -13.818 127.722 1.00 22.56 316 TYR B C 1
ATOM 5192 O O . TYR B 1 331 ? 12.265 -13.661 128.780 1.00 22.91 316 TYR B O 1
ATOM 5201 N N . GLY B 1 332 ? 12.083 -14.285 126.696 1.00 24.70 317 GLY B N 1
ATOM 5202 C CA . GLY B 1 332 ? 10.704 -14.702 126.800 1.00 24.91 317 GLY B CA 1
ATOM 5203 C C . GLY B 1 332 ? 9.741 -13.565 127.077 1.00 25.94 317 GLY B C 1
ATOM 5204 O O . GLY B 1 332 ? 8.789 -13.707 127.770 1.00 27.02 317 GLY B O 1
ATOM 5205 N N . CYS B 1 333 ? 10.055 -12.388 126.547 1.00 25.53 318 CYS B N 1
ATOM 5206 C CA . CYS B 1 333 ? 9.337 -11.178 126.933 1.00 26.33 318 CYS B CA 1
ATOM 5207 C C . CYS B 1 333 ? 7.886 -11.240 126.471 1.00 24.26 318 CYS B C 1
ATOM 5208 O O . CYS B 1 333 ? 6.956 -11.160 127.274 1.00 22.44 318 CYS B O 1
ATOM 5211 N N . SER B 1 334 ? 7.712 -11.387 125.164 1.00 22.22 319 SER B N 1
ATOM 5212 C CA . SER B 1 334 ? 6.414 -11.528 124.550 1.00 21.90 319 SER B CA 1
ATOM 5213 C C . SER B 1 334 ? 6.507 -12.279 123.243 1.00 22.39 319 SER B C 1
ATOM 5214 O O . SER B 1 334 ? 7.553 -12.764 122.865 1.00 22.72 319 SER B O 1
ATOM 5217 N N . ASP B 1 335 ? 5.380 -12.365 122.552 1.00 22.10 320 ASP B N 1
ATOM 5218 C CA . ASP B 1 335 ? 5.229 -13.286 121.424 1.00 22.10 320 ASP B CA 1
ATOM 5219 C C . ASP B 1 335 ? 6.117 -13.019 120.198 1.00 22.85 320 ASP B C 1
ATOM 5220 O O . ASP B 1 335 ? 6.387 -13.932 119.436 1.00 23.07 320 ASP B O 1
ATOM 5225 N N . HIS B 1 336 ? 6.646 -11.807 120.054 1.00 22.60 321 HIS B N 1
ATOM 5226 C CA . HIS B 1 336 ? 7.605 -11.557 118.990 1.00 22.91 321 HIS B CA 1
ATOM 5227 C C . HIS B 1 336 ? 8.789 -12.487 119.085 1.00 24.18 321 HIS B C 1
ATOM 5228 O O . HIS B 1 336 ? 9.372 -12.840 118.038 1.00 24.20 321 HIS B O 1
ATOM 5235 N N . ALA B 1 337 ? 9.118 -12.952 120.283 1.00 24.50 322 ALA B N 1
ATOM 5236 C CA . ALA B 1 337 ? 10.288 -13.796 120.466 1.00 24.99 322 ALA B CA 1
ATOM 5237 C C . ALA B 1 337 ? 10.175 -15.119 119.751 1.00 25.41 322 ALA B C 1
ATOM 5238 O O . ALA B 1 337 ? 11.181 -15.691 119.312 1.00 24.46 322 ALA B O 1
ATOM 5240 N N . SER B 1 338 ? 8.954 -15.666 119.738 1.00 25.69 323 SER B N 1
ATOM 5241 C CA . SER B 1 338 ? 8.656 -16.864 119.012 1.00 27.30 323 SER B CA 1
ATOM 5242 C C . SER B 1 338 ? 9.010 -16.821 117.528 1.00 28.19 323 SER B C 1
ATOM 5243 O O . SER B 1 338 ? 9.582 -17.817 117.006 1.00 30.05 323 SER B O 1
ATOM 5246 N N . TRP B 1 339 ? 8.753 -15.676 116.895 1.00 28.52 324 TRP B N 1
ATOM 5247 C CA . TRP B 1 339 ? 9.108 -15.422 115.507 1.00 29.45 324 TRP B CA 1
ATOM 5248 C C . TRP B 1 339 ? 10.604 -15.186 115.341 1.00 30.26 324 TRP B C 1
ATOM 5249 O O . TRP B 1 339 ? 11.284 -15.808 114.457 1.00 31.41 324 TRP B O 1
ATOM 5260 N N . ASN B 1 340 ? 11.138 -14.407 116.254 1.00 28.70 325 ASN B N 1
ATOM 5261 C CA . ASN B 1 340 ? 12.560 -14.046 116.200 1.00 28.39 325 ASN B CA 1
ATOM 5262 C C . ASN B 1 340 ? 13.462 -15.303 116.274 1.00 30.71 325 ASN B C 1
ATOM 5263 O O . ASN B 1 340 ? 14.578 -15.339 115.655 1.00 29.90 325 ASN B O 1
ATOM 5268 N N . GLU B 1 341 ? 13.065 -16.234 117.116 1.00 31.86 326 GLU B N 1
ATOM 5269 C CA . GLU B 1 341 ? 13.802 -17.518 117.228 1.00 35.62 326 GLU B CA 1
ATOM 5270 C C . GLU B 1 341 ? 13.886 -18.274 115.945 1.00 36.45 326 GLU B C 1
ATOM 5271 O O . GLU B 1 341 ? 14.792 -19.025 115.805 1.00 37.32 326 GLU B O 1
ATOM 5277 N N . GLU B 1 342 ? 12.948 -18.151 115.035 1.00 35.58 327 GLU B N 1
ATOM 5278 C CA . GLU B 1 342 ? 12.999 -18.820 113.739 1.00 39.53 327 GLU B CA 1
ATOM 5279 C C . GLU B 1 342 ? 13.517 -17.873 112.664 1.00 39.34 327 GLU B C 1
ATOM 5280 O O . GLU B 1 342 ? 13.225 -18.085 111.502 1.00 40.08 327 GLU B O 1
ATOM 5286 N N . ASP B 1 343 ? 14.259 -16.845 113.063 1.00 38.12 328 ASP B N 1
ATOM 5287 C CA . ASP B 1 343 ? 14.782 -15.798 112.187 1.00 40.69 328 ASP B CA 1
ATOM 5288 C C . ASP B 1 343 ? 13.770 -15.142 111.288 1.00 38.44 328 ASP B C 1
ATOM 5289 O O . ASP B 1 343 ? 14.057 -14.835 110.175 1.00 41.72 328 ASP B O 1
ATOM 5294 N N . ILE B 1 344 ? 12.545 -14.957 111.745 1.00 36.02 329 ILE B N 1
ATOM 5295 C CA . ILE B 1 344 ? 11.560 -14.199 110.993 1.00 35.37 329 ILE B CA 1
ATOM 5296 C C . ILE B 1 344 ? 11.626 -12.791 111.594 1.00 36.24 329 ILE B C 1
ATOM 5297 O O . ILE B 1 344 ? 11.569 -12.669 112.804 1.00 34.66 329 ILE B O 1
ATOM 5302 N N . PRO B 1 345 ? 11.777 -11.721 110.760 1.00 36.26 330 PRO B N 1
ATOM 5303 C CA . PRO B 1 345 ? 11.907 -10.367 111.280 1.00 33.85 330 PRO B CA 1
ATOM 5304 C C . PRO B 1 345 ? 10.671 -9.936 112.131 1.00 31.32 330 PRO B C 1
ATOM 5305 O O . PRO B 1 345 ? 9.564 -10.087 111.666 1.00 30.00 330 PRO B O 1
ATOM 5309 N N . ALA B 1 346 ? 10.918 -9.498 113.369 1.00 28.15 331 ALA B N 1
ATOM 5310 C CA . ALA B 1 346 ? 9.880 -9.232 114.327 1.00 27.42 331 ALA B CA 1
ATOM 5311 C C . ALA B 1 346 ? 10.240 -8.057 115.179 1.00 24.95 331 ALA B C 1
ATOM 5312 O O . ALA B 1 346 ? 11.433 -7.815 115.485 1.00 24.52 331 ALA B O 1
ATOM 5314 N N . ALA B 1 347 ? 9.242 -7.290 115.541 1.00 23.72 332 ALA B N 1
ATOM 5315 C CA . ALA B 1 347 ? 9.479 -6.040 116.286 1.00 23.74 332 ALA B CA 1
ATOM 5316 C C . ALA B 1 347 ? 8.382 -5.877 117.333 1.00 23.72 332 ALA B C 1
ATOM 5317 O O . ALA B 1 347 ? 7.287 -6.450 117.164 1.00 23.27 332 ALA B O 1
ATOM 5319 N N . PHE B 1 348 ? 8.708 -5.066 118.361 1.00 22.62 333 PHE B N 1
ATOM 5320 C CA . PHE B 1 348 ? 7.902 -4.943 119.565 1.00 21.85 333 PHE B CA 1
ATOM 5321 C C . PHE B 1 348 ? 7.950 -3.465 120.066 1.00 20.03 333 PHE B C 1
ATOM 5322 O O . PHE B 1 348 ? 8.860 -3.056 120.812 1.00 20.05 333 PHE B O 1
ATOM 5330 N N . PRO B 1 349 ? 6.944 -2.667 119.670 1.00 20.55 334 PRO B N 1
ATOM 5331 C CA . PRO B 1 349 ? 6.774 -1.389 120.303 1.00 21.45 334 PRO B CA 1
ATOM 5332 C C . PRO B 1 349 ? 5.903 -1.518 121.563 1.00 21.69 334 PRO B C 1
ATOM 5333 O O . PRO B 1 349 ? 5.023 -2.399 121.586 1.00 24.74 334 PRO B O 1
ATOM 5337 N N . CYS B 1 350 ? 6.138 -0.683 122.578 1.00 21.11 335 CYS B N 1
ATOM 5338 C CA . CYS B 1 350 ? 5.473 -0.836 123.864 1.00 20.28 335 CYS B CA 1
ATOM 5339 C C . CYS B 1 350 ? 5.253 0.461 124.582 1.00 19.84 335 CYS B C 1
ATOM 5340 O O . CYS B 1 350 ? 5.808 1.495 124.263 1.00 19.85 335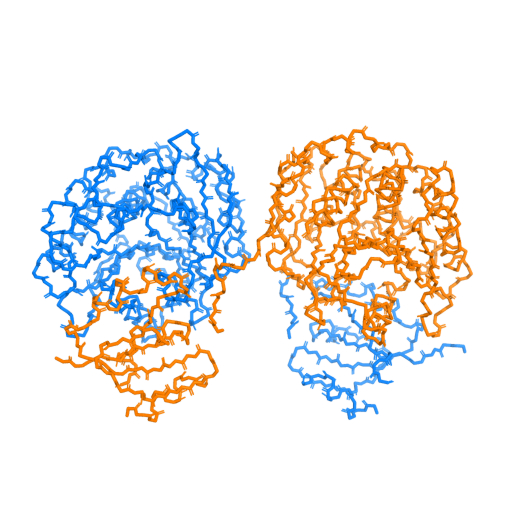 CYS B O 1
ATOM 5343 N N . GLU B 1 351 ? 4.289 0.410 125.463 1.00 20.00 336 GLU B N 1
ATOM 5344 C CA . GLU B 1 351 ? 3.743 1.582 126.142 1.00 21.74 336 GLU B CA 1
ATOM 5345 C C . GLU B 1 351 ? 4.709 2.301 127.072 1.00 21.99 336 GLU B C 1
ATOM 5346 O O . GLU B 1 351 ? 4.576 3.526 127.276 1.00 22.88 336 GLU B O 1
ATOM 5352 N N . THR B 1 352 ? 5.654 1.575 127.648 1.00 22.52 337 THR B N 1
ATOM 5353 C CA . THR B 1 352 ? 6.634 2.133 128.553 1.00 22.71 337 THR B CA 1
ATOM 5354 C C . THR B 1 352 ? 7.983 1.455 128.342 1.00 21.47 337 THR B C 1
ATOM 5355 O O . THR B 1 352 ? 8.100 0.407 127.710 1.00 21.86 337 THR B O 1
ATOM 5359 N N . SER B 1 353 ? 8.984 2.004 128.972 1.00 22.81 338 SER B N 1
ATOM 5360 C CA . SER B 1 353 ? 10.221 1.240 129.125 1.00 24.67 338 SER B CA 1
ATOM 5361 C C . SER B 1 353 ? 9.986 0.073 130.075 1.00 25.94 338 SER B C 1
ATOM 5362 O O . SER B 1 353 ? 9.008 0.019 130.842 1.00 25.33 338 SER B O 1
ATOM 5365 N N . PHE B 1 354 ? 10.963 -0.797 130.103 1.00 27.89 339 PHE B N 1
ATOM 5366 C CA . PHE B 1 354 ? 11.010 -1.915 131.058 1.00 30.83 339 PHE B CA 1
ATOM 5367 C C . PHE B 1 354 ? 11.107 -1.457 132.512 1.00 32.66 339 PHE B C 1
ATOM 5368 O O . PHE B 1 354 ? 10.310 -1.900 133.370 1.00 32.10 339 PHE B O 1
ATOM 5376 N N . ALA B 1 355 ? 11.955 -0.504 132.758 1.00 34.52 340 ALA B N 1
ATOM 5377 C CA . ALA B 1 355 ? 12.121 0.048 134.056 1.00 37.33 340 ALA B CA 1
ATOM 5378 C C . ALA B 1 355 ? 10.889 0.769 134.608 1.00 39.36 340 ALA B C 1
ATOM 5379 O O . ALA B 1 355 ? 10.665 0.711 135.744 1.00 44.66 340 ALA B O 1
ATOM 5381 N N . ASP B 1 356 ? 10.146 1.414 133.710 1.00 36.67 341 ASP B N 1
ATOM 5382 C CA . ASP B 1 356 ? 8.956 2.207 134.019 1.00 38.24 341 ASP B CA 1
ATOM 5383 C C . ASP B 1 356 ? 7.628 1.543 133.645 1.00 35.09 341 ASP B C 1
ATOM 5384 O O . ASP B 1 356 ? 6.617 2.224 133.474 1.00 38.54 341 ASP B O 1
ATOM 5389 N N . HIS B 1 357 ? 7.633 0.219 133.518 1.00 30.05 342 HIS B N 1
ATOM 5390 C CA . HIS B 1 357 ? 6.435 -0.541 133.145 1.00 30.44 342 HIS B CA 1
ATOM 5391 C C . HIS B 1 357 ? 5.323 -0.461 134.198 1.00 27.30 342 HIS B C 1
ATOM 5392 O O . HIS B 1 357 ? 5.591 -0.231 135.381 1.00 26.66 342 HIS B O 1
ATOM 5399 N N . ASN B 1 358 ? 4.079 -0.672 133.763 1.00 24.75 343 ASN B N 1
ATOM 5400 C CA . ASN B 1 358 ? 2.921 -0.568 134.652 1.00 25.63 343 ASN B CA 1
ATOM 5401 C C . ASN B 1 358 ? 3.092 -1.477 135.859 1.00 28.21 343 ASN B C 1
ATOM 5402 O O . ASN B 1 358 ? 3.476 -2.639 135.728 1.00 25.81 343 ASN B O 1
ATOM 5407 N N . PRO B 1 359 ? 2.801 -0.930 137.047 1.00 30.12 344 PRO B N 1
ATOM 5408 C CA . PRO B 1 359 ? 3.005 -1.613 138.328 1.00 30.35 344 PRO B CA 1
ATOM 5409 C C . PRO B 1 359 ? 1.812 -2.486 138.703 1.00 28.89 344 PRO B C 1
ATOM 5410 O O . PRO B 1 359 ? 1.873 -3.218 139.692 1.00 29.21 344 PRO B O 1
ATOM 5414 N N . TYR B 1 360 ? 0.741 -2.407 137.920 1.00 26.31 345 TYR B N 1
ATOM 5415 C CA . TYR B 1 360 ? -0.445 -3.190 138.181 1.00 28.53 345 TYR B CA 1
ATOM 5416 C C . TYR B 1 360 ? -0.589 -4.441 137.363 1.00 27.37 345 TYR B C 1
ATOM 5417 O O . TYR B 1 360 ? -1.445 -5.221 137.572 1.00 27.48 345 TYR B O 1
ATOM 5426 N N . ILE B 1 361 ? 0.358 -4.679 136.508 1.00 27.99 346 ILE B N 1
ATOM 5427 C CA . ILE B 1 361 ? 0.383 -5.843 135.665 1.00 30.84 346 ILE B CA 1
ATOM 5428 C C . ILE B 1 361 ? 0.388 -7.136 136.523 1.00 28.63 346 ILE B C 1
ATOM 5429 O O . ILE B 1 361 ? 0.981 -7.184 137.574 1.00 29.28 346 ILE B O 1
ATOM 5434 N N . HIS B 1 362 ? -0.321 -8.140 136.038 1.00 27.02 347 HIS B N 1
ATOM 5435 C CA . HIS B 1 362 ? -0.465 -9.449 136.689 1.00 30.87 347 HIS B CA 1
ATOM 5436 C C . HIS B 1 362 ? -1.153 -9.399 138.043 1.00 32.51 347 HIS B C 1
ATOM 5437 O O . HIS B 1 362 ? -0.862 -10.165 138.894 1.00 33.95 347 HIS B O 1
ATOM 5444 N N . THR B 1 363 ? -2.048 -8.447 138.224 1.00 31.30 348 THR B N 1
ATOM 5445 C CA . THR B 1 363 ? -2.820 -8.283 139.449 1.00 33.29 348 THR B CA 1
ATOM 5446 C C . THR B 1 363 ? -4.238 -7.907 139.108 1.00 32.22 348 THR B C 1
ATOM 5447 O O . THR B 1 363 ? -4.531 -7.611 137.994 1.00 31.77 348 THR B O 1
ATOM 5451 N N . SER B 1 364 ? -5.120 -8.003 140.086 1.00 33.88 349 SER B N 1
ATOM 5452 C CA . SER B 1 364 ? -6.507 -7.559 139.914 1.00 35.37 349 SER B CA 1
ATOM 5453 C C . SER B 1 364 ? -6.629 -6.095 139.743 1.00 32.80 349 SER B C 1
ATOM 5454 O O . SER B 1 364 ? -7.662 -5.668 139.360 1.00 33.25 349 SER B O 1
ATOM 5457 N N . SER B 1 365 ? -5.593 -5.329 139.990 1.00 32.61 350 SER B N 1
ATOM 5458 C CA . SER B 1 365 ? -5.689 -3.879 139.788 1.00 31.79 350 SER B CA 1
ATOM 5459 C C . SER B 1 365 ? -5.318 -3.460 138.375 1.00 30.50 350 SER B C 1
ATOM 5460 O O . SER B 1 365 ? -5.194 -2.283 138.135 1.00 30.13 350 SER B O 1
ATOM 5463 N N . ASP B 1 366 ? -5.064 -4.402 137.472 1.00 29.96 351 ASP B N 1
ATOM 5464 C CA . ASP B 1 366 ? -4.697 -4.066 136.119 1.00 28.66 351 ASP B CA 1
ATOM 5465 C C . ASP B 1 366 ? -5.998 -3.751 135.427 1.00 28.58 351 ASP B C 1
ATOM 5466 O O . ASP B 1 366 ? -6.505 -4.486 134.657 1.00 27.60 351 ASP B O 1
ATOM 5471 N N . LYS B 1 367 ? -6.462 -2.550 135.724 1.00 30.28 352 LYS B N 1
ATOM 5472 C CA . LYS B 1 367 ? -7.727 -2.037 135.257 1.00 33.36 352 LYS B CA 1
ATOM 5473 C C . LYS B 1 367 ? -7.674 -0.930 134.224 1.00 32.57 352 LYS B C 1
ATOM 5474 O O . LYS B 1 367 ? -6.801 -0.125 134.215 1.00 29.11 352 LYS B O 1
ATOM 5480 N N . MET B 1 368 ? -8.758 -0.844 133.485 1.00 32.96 353 MET B N 1
ATOM 5481 C CA . MET B 1 368 ? -8.962 0.051 132.382 1.00 35.24 353 MET B CA 1
ATOM 5482 C C . MET B 1 368 ? -8.777 1.533 132.736 1.00 34.61 353 MET B C 1
ATOM 5483 O O . MET B 1 368 ? -8.218 2.301 131.994 1.00 32.70 353 MET B O 1
ATOM 5488 N N . ASP B 1 369 ? -9.220 1.906 133.914 1.00 36.65 354 ASP B N 1
ATOM 5489 C CA . ASP B 1 369 ? -9.151 3.265 134.405 1.00 41.19 354 ASP B CA 1
ATOM 5490 C C . ASP B 1 369 ? -7.769 3.831 134.625 1.00 39.98 354 ASP B C 1
ATOM 5491 O O . ASP B 1 369 ? -7.641 5.008 134.748 1.00 40.59 354 ASP B O 1
ATOM 5496 N N . LEU B 1 370 ? -6.771 2.979 134.798 1.00 37.22 355 LEU B N 1
ATOM 5497 C CA . LEU B 1 370 ? -5.402 3.407 134.898 1.00 37.83 355 LEU B CA 1
ATOM 5498 C C . LEU B 1 370 ? -4.749 3.644 133.502 1.00 33.77 355 LEU B C 1
ATOM 5499 O O . LEU B 1 370 ? -3.686 4.147 133.434 1.00 33.45 355 LEU B O 1
ATOM 5504 N N . LEU B 1 371 ? -5.407 3.251 132.423 1.00 32.61 356 LEU B N 1
ATOM 5505 C CA . LEU B 1 371 ? -4.921 3.396 131.057 1.00 31.30 356 LEU B CA 1
ATOM 5506 C C . LEU B 1 371 ? -5.254 4.715 130.361 1.00 32.03 356 LEU B C 1
ATOM 5507 O O . LEU B 1 371 ? -6.081 5.424 130.813 1.00 36.93 356 LEU B O 1
ATOM 5512 N N . ASN B 1 372 ? -4.606 4.991 129.247 1.00 30.68 357 ASN B N 1
ATOM 5513 C CA . ASN B 1 372 ? -4.742 6.219 128.489 1.00 29.93 357 ASN B CA 1
ATOM 5514 C C . ASN B 1 372 ? -5.176 5.850 127.059 1.00 29.55 357 ASN B C 1
ATOM 5515 O O . ASN B 1 372 ? -4.468 5.162 126.275 1.00 28.71 357 ASN B O 1
ATOM 5520 N N . LEU B 1 373 ? -6.331 6.361 126.687 1.00 30.08 358 LEU B N 1
ATOM 5521 C CA . LEU B 1 373 ? -6.936 5.970 125.419 1.00 31.09 358 LEU B CA 1
ATOM 5522 C C . LEU B 1 373 ? -6.207 6.562 124.246 1.00 29.66 358 LEU B C 1
ATOM 5523 O O . LEU B 1 373 ? -6.118 5.902 123.197 1.00 29.37 358 LEU B O 1
ATOM 5528 N N . GLU B 1 374 ? -5.604 7.726 124.413 1.00 28.80 359 GLU B N 1
ATOM 5529 C CA . GLU B 1 374 ? -4.827 8.300 123.335 1.00 29.89 359 GLU B CA 1
ATOM 5530 C C . GLU B 1 374 ? -3.607 7.355 123.032 1.00 28.02 359 GLU B C 1
ATOM 5531 O O . GLU B 1 374 ? -3.291 7.156 121.904 1.00 27.81 359 GLU B O 1
ATOM 5537 N N . HIS B 1 375 ? -2.967 6.830 124.061 1.00 26.87 360 HIS B N 1
ATOM 5538 C CA . HIS B 1 375 ? -1.837 5.901 123.884 1.00 25.99 360 HIS B CA 1
ATOM 5539 C C . HIS B 1 375 ? -2.291 4.650 123.117 1.00 25.72 360 HIS B C 1
ATOM 5540 O O . HIS B 1 375 ? -1.738 4.309 122.143 1.00 23.82 360 HIS B O 1
ATOM 5547 N N . MET B 1 376 ? -3.408 4.069 123.514 1.00 26.35 361 MET B N 1
ATOM 5548 C CA . MET B 1 376 ? -3.931 2.876 122.856 1.00 26.97 361 MET B CA 1
ATOM 5549 C C . MET B 1 376 ? -4.255 3.145 121.426 1.00 26.74 361 MET B C 1
ATOM 5550 O O . MET B 1 376 ? -4.056 2.335 120.578 1.00 25.02 361 MET B O 1
ATOM 5555 N N . THR B 1 377 ? -4.793 4.318 121.182 1.00 28.00 362 THR B N 1
ATOM 5556 C CA . THR B 1 377 ? -5.126 4.762 119.798 1.00 30.52 362 THR B CA 1
ATOM 5557 C C . THR B 1 377 ? -3.851 4.918 118.937 1.00 29.15 362 THR B C 1
ATOM 5558 O O . THR B 1 377 ? -3.782 4.520 117.772 1.00 28.94 362 THR B O 1
ATOM 5562 N N . ASN B 1 378 ? -2.803 5.459 119.538 1.00 30.15 363 ASN B N 1
ATOM 5563 C CA . ASN B 1 378 ? -1.514 5.608 118.859 1.00 28.05 363 ASN B CA 1
ATOM 5564 C C . ASN B 1 378 ? -0.909 4.269 118.432 1.00 26.63 363 ASN B C 1
ATOM 5565 O O . ASN B 1 378 ? -0.383 4.146 117.323 1.00 26.79 363 ASN B O 1
ATOM 5570 N N . PHE B 1 379 ? -1.006 3.290 119.287 1.00 25.37 364 PHE B N 1
ATOM 5571 C CA . PHE B 1 379 ? -0.587 1.938 118.933 1.00 24.57 364 PHE B CA 1
ATOM 5572 C C . PHE B 1 379 ? -1.423 1.294 117.842 1.00 25.90 364 PHE B C 1
ATOM 5573 O O . PHE B 1 379 ? -0.843 0.689 116.896 1.00 25.76 364 PHE B O 1
ATOM 5581 N N . SER B 1 380 ? -2.742 1.588 117.859 1.00 27.28 365 SER B N 1
ATOM 5582 C CA . SER B 1 380 ? -3.619 1.098 116.822 1.00 28.26 365 SER B CA 1
ATOM 5583 C C . SER B 1 380 ? -3.218 1.719 115.495 1.00 29.58 365 SER B C 1
ATOM 5584 O O . SER B 1 380 ? -3.162 1.041 114.427 1.00 30.40 365 SER B O 1
ATOM 5587 N N . LYS B 1 381 ? -2.884 3.022 115.524 1.00 31.01 366 LYS B N 1
ATOM 5588 C CA . LYS B 1 381 ? -2.426 3.712 114.335 1.00 32.88 366 LYS B CA 1
ATOM 5589 C C . LYS B 1 381 ? -1.160 3.117 113.818 1.00 32.98 366 LYS B C 1
ATOM 5590 O O . LYS B 1 381 ? -0.960 3.021 112.625 1.00 34.87 366 LYS B O 1
ATOM 5596 N N . LEU B 1 382 ? -0.264 2.786 114.722 1.00 30.70 367 LEU B N 1
ATOM 5597 C CA . LEU B 1 382 ? 0.989 2.185 114.321 1.00 29.83 367 LEU B CA 1
ATOM 5598 C C . LEU B 1 382 ? 0.741 0.859 113.594 1.00 29.09 367 LEU B C 1
ATOM 5599 O O . LEU B 1 382 ? 1.412 0.579 112.606 1.00 29.03 367 LEU B O 1
ATOM 5604 N N . ALA B 1 383 ? -0.171 0.030 114.122 1.00 28.64 368 ALA B N 1
ATOM 5605 C CA . ALA B 1 383 ? -0.480 -1.274 113.489 1.00 29.96 368 ALA B CA 1
ATOM 5606 C C . ALA B 1 383 ? -1.009 -1.035 112.056 1.00 32.06 368 ALA B C 1
ATOM 5607 O O . ALA B 1 383 ? -0.599 -1.755 111.135 1.00 31.58 368 ALA B O 1
ATOM 5609 N N . VAL B 1 384 ? -1.963 -0.099 111.941 1.00 33.28 369 VAL B N 1
ATOM 5610 C CA . VAL B 1 384 ? -2.540 0.266 110.615 1.00 36.09 369 VAL B CA 1
ATOM 5611 C C . VAL B 1 384 ? -1.451 0.707 109.641 1.00 36.51 369 VAL B C 1
ATOM 5612 O O . VAL B 1 384 ? -1.401 0.256 108.486 1.00 36.86 369 VAL B O 1
ATOM 5616 N N . ALA B 1 385 ? -0.537 1.544 110.123 1.00 36.52 370 ALA B N 1
ATOM 5617 C CA . ALA B 1 385 ? 0.510 2.070 109.235 1.00 35.90 370 ALA B CA 1
ATOM 5618 C C . ALA B 1 385 ? 1.493 0.968 108.816 1.00 35.94 370 ALA B C 1
ATOM 5619 O O . ALA B 1 385 ? 1.891 0.908 107.650 1.00 37.48 370 ALA B O 1
ATOM 5621 N N . PHE B 1 386 ? 1.908 0.114 109.747 1.00 32.10 371 PHE B N 1
ATOM 5622 C CA . PHE B 1 386 ? 2.725 -1.026 109.477 1.00 32.71 371 PHE B CA 1
ATOM 5623 C C . PHE B 1 386 ? 2.084 -1.971 108.438 1.00 33.06 371 PHE B C 1
ATOM 5624 O O . PHE B 1 386 ? 2.704 -2.361 107.467 1.00 32.70 371 PHE B O 1
ATOM 5632 N N . ALA B 1 387 ? 0.803 -2.267 108.621 1.00 34.83 372 ALA B N 1
ATOM 5633 C CA . ALA B 1 387 ? 0.097 -3.141 107.670 1.00 37.66 372 ALA B CA 1
ATOM 5634 C C . ALA B 1 387 ? 0.097 -2.528 106.275 1.00 39.89 372 ALA B C 1
ATOM 5635 O O . ALA B 1 387 ? 0.578 -3.163 105.299 1.00 41.63 372 ALA B O 1
ATOM 5637 N N . ILE B 1 388 ? -0.378 -1.301 106.186 1.00 40.04 373 ILE B N 1
ATOM 5638 C CA . ILE B 1 388 ? -0.559 -0.698 104.861 1.00 42.37 373 ILE B CA 1
ATOM 5639 C C . ILE B 1 388 ? 0.791 -0.490 104.176 1.00 42.90 373 ILE B C 1
ATOM 5640 O O . ILE B 1 388 ? 0.937 -0.854 103.021 1.00 44.55 373 ILE B O 1
ATOM 5645 N N . GLU B 1 389 ? 1.801 0.045 104.856 1.00 42.72 374 GLU B N 1
ATOM 5646 C CA . GLU B 1 389 ? 3.091 0.217 104.202 1.00 44.26 374 GLU B CA 1
ATOM 5647 C C . GLU B 1 389 ? 3.696 -1.089 103.713 1.00 45.63 374 GLU B C 1
ATOM 5648 O O . GLU B 1 389 ? 4.164 -1.147 102.581 1.00 48.19 374 GLU B O 1
ATOM 5654 N N . LEU B 1 390 ? 3.721 -2.122 104.570 1.00 43.48 375 LEU B N 1
ATOM 5655 C CA . LEU B 1 390 ? 4.479 -3.312 104.218 1.00 43.42 375 LEU B CA 1
ATOM 5656 C C . LEU B 1 390 ? 3.691 -4.263 103.279 1.00 46.15 375 LEU B C 1
ATOM 5657 O O . LEU B 1 390 ? 4.284 -4.973 102.460 1.00 46.83 375 LEU B O 1
ATOM 5662 N N . ALA B 1 391 ? 2.373 -4.263 103.399 1.00 47.14 376 ALA B N 1
ATOM 5663 C CA . ALA B 1 391 ? 1.523 -5.155 102.603 1.00 50.81 376 ALA B CA 1
ATOM 5664 C C . ALA B 1 391 ? 1.298 -4.588 101.214 1.00 54.81 376 ALA B C 1
ATOM 5665 O O . ALA B 1 391 ? 0.868 -5.330 100.328 1.00 56.08 376 ALA B O 1
ATOM 5667 N N . SER B 1 392 ? 1.585 -3.294 101.023 1.00 57.34 377 SER B N 1
ATOM 5668 C CA . SER B 1 392 ? 1.465 -2.646 99.710 1.00 59.67 377 SER B CA 1
ATOM 5669 C C . SER B 1 392 ? 2.737 -2.735 98.913 1.00 62.90 377 SER B C 1
ATOM 5670 O O . SER B 1 392 ? 2.744 -2.246 97.817 1.00 68.46 377 SER B O 1
ATOM 5673 N N . GLU B 1 393 ? 3.803 -3.319 99.446 1.00 65.63 378 GLU B N 1
ATOM 5674 C CA . GLU B 1 393 ? 5.086 -3.530 98.705 1.00 72.15 378 GLU B CA 1
ATOM 5675 C C . GLU B 1 393 ? 5.452 -5.012 98.475 1.00 72.99 378 GLU B C 1
ATOM 5676 O O . GLU B 1 393 ? 6.479 -5.297 97.839 1.00 73.63 378 GLU B O 1
#

InterPro domains:
  IPR007484 Peptidase M28 [PF04389] (230-415)
  IPR045175 Peptidase M28 family [PTHR12147] (133-409)

Solvent-accessible surface area: 27851 Å² total; per-residue (Å²): 140,76,44,105,4,11,0,21,0,1,49,55,1,4,78,132,13,130,19,108,63,125,67,14,4,79,50,183,71,16,32,0,0,8,3,65,9,81,33,0,45,69,2,4,91,44,0,43,172,47,46,24,2,43,6,5,6,3,33,91,85,52,106,119,129,40,0,84,118,60,26,176,72,34,23,172,77,128,35,83,39,119,41,84,161,53,0,66,59,12,15,189,94,20,67,41,76,50,0,74,95,5,0,60,64,0,12,80,28,127,4,0,4,1,34,85,93,33,0,41,83,0,0,74,62,0,51,45,45,0,62,125,18,6,122,123,78,52,30,124,41,26,42,31,59,64,9,165,2,60,127,10,107,0,10,0,0,0,0,7,1,3,103,112,52,204,25,53,0,0,0,0,0,0,0,0,1,7,8,39,34,92,28,5,4,0,0,12,0,0,0,0,0,0,0,0,1,3,0,0,24,3,0,0,40,37,199,46,121,8,141,30,7,0,18,0,0,0,0,0,0,12,14,20,4,3,11,0,0,18,21,0,6,50,48,4,92,121,109,97,39,75,18,53,0,1,0,1,0,10,23,0,0,34,26,91,78,65,137,65,34,18,0,50,0,4,13,11,48,9,39,49,44,0,4,10,3,0,6,37,0,0,86,69,10,15,142,21,75,30,30,36,18,60,8,0,12,5,26,0,0,0,6,6,0,42,84,69,132,31,38,0,0,5,0,3,3,4,10,33,93,67,69,1,82,83,29,27,57,54,48,2,114,25,123,78,17,34,55,100,0,0,10,11,0,0,48,0,0,0,0,0,0,4,0,7,0,19,86,117,102,2,14,0,21,1,0,51,55,1,7,84,125,14,130,22,108,66,141,69,12,6,81,59,196,78,19,39,0,0,12,3,82,19,89,28,0,47,70,3,4,75,43,0,47,167,42,26,20,2,42,6,5,7,5,34,92,80,56,136,111,142,37,0,87,135,60,26,178,78,31,24,138,28,132,113,133,101,38,78,40,116,40,82,156,53,0,55,57,11,14,176,96,18,65,41,78,47,0,71,97,4,0,64,65,0,9,81,25,128,4,0,3,1,31,86,93,34,0,41,87,0,0,75,64,0,50,43,50,1,64,123,15,5,124,121,68,53,30,126,41,27,42,29,60,71,10,170,2,59,113,9,110,0,15,0,0,0,0,6,2,2,104,110,54,204,25,57,0,0,0,0,0,0,0,0,1,7,9,36,36,92,26,6,4,0,0,12,0,0,0,0,0,0,0,0,2,4,0,0,33,4,0,1,30,33,181,48,121,7,128,30,6,0,18,0,0,0,1,0,0,13,16,17,4,2,11,0,0,17,21,0,8,54,48,4,118,124,108,98,42,72,17,63,0,0,0,1,0,10,24,0,0,32,25,89,75,67,137,66,33,18,0,46,1,4,13,9,49,9,39,46,44,0,4,13,4,0,7,44,0,0,90,68,9,16,141,20,72,30,30,36,18,68,7,0,12,4,26,0,0,0,5,8,0,42,85,69,131,36,40,0,0,3,0,3,3,2,10,46,88,64,61,1,82,78,27,28,56,52,48,2,111,30,126,81,19,34,55,103,0,0,10,14,0,0,54,0,0,0,0,0,0,4,1,10,0,15,75